Protein AF-0000000075077573 (afdb_homodimer)

Nearest PDB structures (foldseek):
  8qto-assembly1_A-2  TM=9.891E-01  e=4.527E-27  Aliivibrio fischeri
  5e44-assembly1_A-2  TM=9.835E-01  e=2.172E-25  Aliivibrio fischeri
  5cvr-assembly1_A-2  TM=9.726E-01  e=3.552E-22  Aliivibrio fischeri
  7ets-assembly1_B  TM=8.273E-01  e=1.380E-14  Gardnerella vaginalis
  2xkp-assembly3_F  TM=8.262E-01  e=5.581E-13  Synechococcus elongatus PCC 7942 = FACHB-805

Radius of gyration: 23.59 Å; Cα contacts (8 Å, |Δi|>4): 884; chains: 2; bounding box: 68×68×51 Å

Sequence (482 aa):
MTSTIDYDPYETLCHDCRLVESCLPYGLAKNELKQFATMVKSKPPILSDQYLYRQDDEGRSLYVVKTGSFRGFISSTDGAEQTIGFYLPGELMGFDAFQHGRFTSSSIALETSKVCELPLSQLNELCRLIPSLQTQMLRVLGKEIESDHNQILLLGHRSAKEKMAIFLLKLSHRYNALGFSKTEFNLTMKRQDIANFLGITNETVSRLLTELHQQGIIAINRRNIKINNMNALKVLVEDCYMTSTIDYDPYETLCHDCRLVESCLPYGLAKNELKQFATMVKSKPPILSDQYLYRQDDEGRSLYVVKTGSFRGFISSTDGAEQTIGFYLPGELMGFDAFQHGRFTSSSIALETSKVCELPLSQLNELCRLIPSLQTQMLRVLGKEIESDHNQILLLGHRSAKEKMAIFLLKLSHRYNALGFSKTEFNLTMKRQDIANFLGITNETVSRLLTELHQQGIIAINRRNIKINNMNALKVLVEDCY

pLDDT: mean 91.06, std 14.06, range [28.31, 98.81]

Foldseek 3Di:
DPPPPPPPVVLPQCLPQLLVCLALVHPPDPVLSNLQRVQKDWDPKAFAFGWPDAAFAFQQWKKFWQAAKKWKWAADPVGDIATQDMHHGRAMDRPCCVPPRTGRIIIGTLGTTIIIIGGPVSLVVSCVVGVSSVVSVVVSVVVVVVSNVVLVVLQPDDDLLLLLLVVLQVVLVVCVVSVHHSFKDFASDDLCNSCSSRVHHSVSSVVSVVVCCVVVQWPDDPRMIGGRNNPVSVCSNVVVD/DPPPPPPPVVLPQCLPQLLVCLALVHPPDPVLSNLQRVQKDWDPKAFAFGWPDAAFAFQQWKKFWQQAKKWKWAADPVGDIATQDMHHGRAMDRPCCVPPRTGRIIIGTLGTTIIIIGGPVSLVVSCVVGVSSVVSVVVNVVVSVVSNVVLVVLQPDDDLLLLLLVVLQVVLVVCVVSVHHSFKDFASDDLCNSCSSRVHHSVSSVVSVVVCCVVVQWPDDPRMIGGRNNPVSVCSNVVVD

Secondary structure (DSSP, 8-state):
--------TT---GGG-TTTTTSTTTT--HHHHHHHHHH-EE-PPBPTT-EEE-TTSB--EEEEEEES-EEEEEE-TTS-EEEEEEE-TT-EE-GGGTTTSB-SSEEEESSSBEEEEEEHHHHHHHHHH-HHHHHHHHHHHHHHHHHHHHHHHHHHH--HHHHHHHHHHHHHHHHHHTTS-SSEEE--S-HHHHHHHHTS-HHHHHHHHHHHHHTTSEEEETTEEEES-HHHHHHHHHTT-/--------TT---GGG-TTGGGSTTTT--HHHHHHHHHH-EE-PPBPTT-EEE-TTSB--EEEEEEES-EEEEEE-TTS-EEEEEEE-TT-EE-GGGTTTSB-SSEEEESSSBEEEEEEHHHHHHHHHH-HHHHHHHHHHHHHHHHHHHHHHHHHHH--HHHHHHHHHHHHHHHHHHTTS-SSEEE--S-HHHHHHHHTS-HHHHHHHHHHHHHTTSEEEETTEEEES-HHHHHHHHHTT-

InterPro domains:
  IPR000595 Cyclic nucleotide-binding domain [PF00027] (49-128)
  IPR000595 Cyclic nucleotide-binding domain [PS50042] (24-108)
  IPR000595 Cyclic nucleotide-binding domain [SM00100] (24-145)
  IPR000595 Cyclic nucleotide-binding domain [cd00038] (27-138)
  IPR012318 Crp-type HTH domain [PF13545] (162-234)
  IPR012318 Crp-type HTH domain [PR00034] (187-203)
  IPR012318 Crp-type HTH domain [PR00034] (203-218)
  IPR012318 Crp-type HTH domain [PS51063] (158-231)
  IPR012318 Crp-type HTH domain [SM00419] (181-229)
  IPR014710 RmlC-like jelly roll fold [G3DSA:2.60.120.10] (13-158)
  IPR018490 Cyclic nucleotide-binding domain superfamily [SSF51206] (19-157)
  IPR036388 Winged helix-like DNA-binding domain superfamily [G3DSA:1.10.10.10] (159-239)
  IPR036390 Winged helix DNA-binding domain superfamily [SSF46785] (159-237)
  IPR050397 Global Transcriptional Regulators in Environmental Response [PTHR24567] (31-240)

Organism: Methylotuvimicrobium buryatense (NCBI:txid95641)

Solvent-accessible surface area (backbone atoms only — not comparable to full-atom values): 25054 Å² total; per-residue (Å²): 135,80,81,69,77,74,70,62,84,84,61,75,48,54,80,75,40,90,43,35,82,57,27,69,65,37,87,49,51,72,70,54,32,53,58,55,39,70,60,52,38,81,54,75,71,38,46,55,76,33,67,79,46,46,55,68,35,77,38,64,45,36,34,29,30,62,38,50,34,34,38,31,30,36,71,46,94,61,65,51,68,34,41,77,48,74,41,45,55,22,39,75,46,56,61,42,8,47,49,77,43,27,23,69,40,25,34,31,22,53,31,63,20,33,41,37,34,38,42,42,74,59,50,55,52,46,28,43,75,32,64,63,49,36,51,27,51,46,22,55,53,10,44,50,44,42,52,45,52,52,49,44,42,44,60,54,73,50,51,73,68,28,44,52,34,48,50,51,51,50,50,22,52,56,33,35,74,73,73,45,55,52,41,47,49,69,55,69,66,51,63,59,52,52,11,42,52,58,54,51,48,50,65,53,48,54,48,51,53,49,50,37,32,75,70,51,35,29,45,73,58,93,48,35,39,34,53,69,31,64,66,64,44,49,44,54,52,50,58,69,74,134,82,80,69,77,75,69,61,84,83,61,74,48,54,82,75,40,89,43,34,83,58,27,67,67,36,89,47,51,72,71,54,32,53,59,54,38,70,58,52,37,82,54,76,72,39,46,55,75,34,65,78,48,46,56,67,35,77,38,62,45,35,35,29,31,62,38,50,33,34,38,31,30,35,72,46,92,60,65,52,68,34,43,76,46,73,43,44,56,23,40,74,47,56,60,43,8,48,50,77,42,26,23,70,38,26,33,30,22,54,30,62,20,32,42,39,34,37,41,44,72,60,52,55,51,46,27,44,75,32,63,63,49,36,53,27,51,44,22,54,52,10,44,50,44,41,53,45,51,51,49,44,43,45,61,54,73,48,51,71,67,30,44,53,35,48,52,52,52,51,50,22,52,55,33,35,75,73,72,46,56,52,40,47,49,70,55,68,66,51,62,58,52,52,11,43,52,58,55,51,48,50,66,54,48,54,48,50,53,50,50,37,32,75,71,52,36,27,45,74,57,92,49,35,40,33,53,68,31,64,65,65,45,48,41,54,52,53,55,70,80

Structure (mmCIF, N/CA/C/O backbone):
data_AF-0000000075077573-model_v1
#
loop_
_entity.id
_entity.type
_entity.pdbx_description
1 polymer 'Cyclic nucleotide-binding domain-containing protein'
#
loop_
_atom_site.group_PDB
_atom_site.id
_atom_site.type_symbol
_atom_site.label_atom_id
_atom_site.label_alt_id
_atom_site.label_comp_id
_atom_site.label_asym_id
_atom_site.label_entity_id
_atom_site.label_seq_id
_atom_site.pdbx_PDB_ins_code
_atom_site.Cartn_x
_atom_site.Cartn_y
_atom_site.Cartn_z
_atom_site.occupancy
_atom_site.B_iso_or_equiv
_atom_site.auth_seq_id
_atom_site.auth_comp_id
_atom_site.auth_asym_id
_atom_site.auth_atom_id
_atom_site.pdbx_PDB_model_num
ATOM 1 N N . MET A 1 1 ? 44.156 -27.75 -1.583 1 28.41 1 MET A N 1
ATOM 2 C CA . MET A 1 1 ? 42.812 -28.141 -1.207 1 28.41 1 MET A CA 1
ATOM 3 C C . MET A 1 1 ? 41.781 -27.188 -1.798 1 28.41 1 MET A C 1
ATOM 5 O O . MET A 1 1 ? 41.75 -26.016 -1.443 1 28.41 1 MET A O 1
ATOM 9 N N . THR A 1 2 ? 41.344 -27.375 -3.109 1 29.06 2 THR A N 1
ATOM 10 C CA . THR A 1 2 ? 40.625 -26.516 -4.043 1 29.06 2 THR A CA 1
ATOM 11 C C . THR A 1 2 ? 39.188 -26.297 -3.564 1 29.06 2 THR A C 1
ATOM 13 O O . THR A 1 2 ? 38.438 -27.25 -3.4 1 29.06 2 THR A O 1
ATOM 16 N N . SER A 1 3 ? 38.875 -25.391 -2.701 1 33.44 3 SER A N 1
ATOM 17 C CA . SER A 1 3 ? 37.562 -25.078 -2.158 1 33.44 3 SER A CA 1
ATOM 18 C C . SER A 1 3 ? 36.5 -25.031 -3.26 1 33.44 3 SER A C 1
ATOM 20 O O . SER A 1 3 ? 36.5 -24.109 -4.082 1 33.44 3 SER A O 1
ATOM 22 N N . THR A 1 4 ? 36.125 -26.188 -3.809 1 34.31 4 THR A N 1
ATOM 23 C CA . THR A 1 4 ? 35.062 -26.344 -4.812 1 34.31 4 THR A CA 1
ATOM 24 C C . THR A 1 4 ? 33.75 -25.688 -4.348 1 34.31 4 THR A C 1
ATOM 26 O O . THR A 1 4 ? 33.219 -26.047 -3.311 1 34.31 4 THR A O 1
ATOM 29 N N . ILE A 1 5 ? 33.625 -24.453 -4.559 1 39.16 5 ILE A N 1
ATOM 30 C CA . ILE A 1 5 ? 32.312 -23.828 -4.398 1 39.16 5 ILE A CA 1
ATOM 31 C C . ILE A 1 5 ? 31.234 -24.766 -4.961 1 39.16 5 ILE A C 1
ATOM 33 O O . ILE A 1 5 ? 31.219 -25.031 -6.164 1 39.16 5 ILE A O 1
ATOM 37 N N . ASP A 1 6 ? 30.781 -25.75 -4.285 1 36.56 6 ASP A N 1
ATOM 38 C CA . ASP A 1 6 ? 29.656 -26.625 -4.617 1 36.56 6 ASP A CA 1
ATOM 39 C C . ASP A 1 6 ? 28.484 -25.828 -5.172 1 36.56 6 ASP A C 1
ATOM 41 O O . ASP A 1 6 ? 27.906 -24.984 -4.469 1 36.56 6 ASP A O 1
ATOM 45 N N . TYR A 1 7 ? 28.578 -25.5 -6.414 1 37.72 7 TYR A N 1
ATOM 46 C CA . TYR A 1 7 ? 27.406 -25.016 -7.129 1 37.72 7 TYR A CA 1
ATOM 47 C C . TYR A 1 7 ? 26.188 -25.891 -6.852 1 37.72 7 TYR A C 1
ATOM 49 O O . TYR A 1 7 ? 26.234 -27.109 -7.078 1 37.72 7 TYR A O 1
ATOM 57 N N . ASP A 1 8 ? 25.375 -25.688 -5.902 1 44.09 8 ASP A N 1
ATOM 58 C CA . ASP A 1 8 ? 24.109 -26.438 -5.809 1 44.09 8 ASP A CA 1
ATOM 59 C C . ASP A 1 8 ? 23.422 -26.5 -7.164 1 44.09 8 ASP A C 1
ATOM 61 O O . ASP A 1 8 ? 23.266 -25.469 -7.84 1 44.09 8 ASP A O 1
ATOM 65 N N . PRO A 1 9 ? 23.297 -27.531 -7.875 1 42.72 9 PRO A N 1
ATOM 66 C CA . PRO A 1 9 ? 22.703 -27.75 -9.195 1 42.72 9 PRO A CA 1
ATOM 67 C C . PRO A 1 9 ? 21.406 -26.984 -9.398 1 42.72 9 PRO A C 1
ATOM 69 O O . PRO A 1 9 ? 20.969 -26.797 -10.539 1 42.72 9 PRO A O 1
ATOM 72 N N . TYR A 1 10 ? 20.578 -26.938 -8.453 1 45.81 10 TYR A N 1
ATOM 73 C CA . TYR A 1 10 ? 19.266 -26.281 -8.578 1 45.81 10 TYR A CA 1
ATOM 74 C C . TYR A 1 10 ? 19.422 -24.781 -8.711 1 45.81 10 TYR A C 1
ATOM 76 O O . TYR A 1 10 ? 18.438 -24.047 -8.695 1 45.81 10 TYR A O 1
ATOM 84 N N . GLU A 1 11 ? 20.562 -24.281 -8.742 1 51.88 11 GLU A N 1
ATOM 85 C CA . GLU A 1 11 ? 20.844 -22.859 -8.711 1 51.88 11 GLU A CA 1
ATOM 86 C C . GLU A 1 11 ? 20.656 -22.219 -10.086 1 51.88 11 GLU A C 1
ATOM 88 O O . GLU A 1 11 ? 21.531 -22.328 -10.953 1 51.88 11 GLU A O 1
ATOM 93 N N . THR A 1 12 ? 19.453 -22.406 -10.727 1 56.25 12 THR A N 1
ATOM 94 C CA . THR A 1 12 ? 19.25 -21.516 -11.875 1 56.25 12 THR A CA 1
ATOM 95 C C . THR A 1 12 ? 19.672 -20.094 -11.531 1 56.25 12 THR A C 1
ATOM 97 O O . THR A 1 12 ? 19.219 -19.531 -10.531 1 56.25 12 THR A O 1
ATOM 100 N N . LEU A 1 13 ? 20.719 -19.703 -12.148 1 72.19 13 LEU A N 1
ATOM 101 C CA . LEU A 1 13 ? 21.266 -18.359 -12.016 1 72.19 13 LEU A CA 1
ATOM 102 C C . LEU A 1 13 ? 20.281 -17.328 -12.562 1 72.19 13 LEU A C 1
ATOM 104 O O . LEU A 1 13 ? 19.531 -17.609 -13.5 1 72.19 13 LEU A O 1
ATOM 108 N N . CYS A 1 14 ? 20.031 -16.234 -11.977 1 84.06 14 CYS A N 1
ATOM 109 C CA . CYS A 1 14 ? 19.125 -15.156 -12.344 1 84.06 14 CYS A CA 1
ATOM 110 C C . CYS A 1 14 ? 19.25 -14.82 -13.828 1 84.06 14 CYS A C 1
ATOM 112 O O . CYS A 1 14 ? 18.281 -14.375 -14.453 1 84.06 14 CYS A O 1
ATOM 114 N N . HIS A 1 15 ? 20.438 -15.195 -14.406 1 78.25 15 HIS A N 1
ATOM 115 C CA . HIS A 1 15 ? 20.641 -14.805 -15.797 1 78.25 15 HIS A CA 1
ATOM 116 C C . HIS A 1 15 ? 19.891 -15.727 -16.75 1 78.25 15 HIS A C 1
ATOM 118 O O . HIS A 1 15 ? 19.625 -15.359 -17.891 1 78.25 15 HIS A O 1
ATOM 124 N N . ASP A 1 16 ? 19.484 -16.891 -16.359 1 82.75 16 ASP A N 1
ATOM 125 C CA . ASP A 1 16 ? 18.719 -17.797 -17.203 1 82.75 16 ASP A CA 1
ATOM 126 C C . ASP A 1 16 ? 17.312 -18.016 -16.641 1 82.75 16 ASP A C 1
ATOM 128 O O . ASP A 1 16 ? 16.625 -18.953 -17.047 1 82.75 16 ASP A O 1
ATOM 132 N N . CYS A 1 17 ? 17 -17.234 -15.789 1 90.94 17 CYS A N 1
ATOM 133 C CA . CYS A 1 17 ? 15.711 -17.406 -15.125 1 90.94 17 CYS A CA 1
ATOM 134 C C . CYS A 1 17 ? 14.578 -16.891 -16.016 1 90.94 17 CYS A C 1
ATOM 136 O O . CYS A 1 17 ? 14.633 -15.758 -16.516 1 90.94 17 CYS A O 1
ATOM 138 N N . ARG A 1 18 ? 13.609 -17.656 -16.219 1 87.69 18 ARG A N 1
ATOM 139 C CA . ARG A 1 18 ? 12.484 -17.297 -17.078 1 87.69 18 ARG A CA 1
ATOM 140 C C . ARG A 1 18 ? 11.672 -16.156 -16.469 1 87.69 18 ARG A C 1
ATOM 142 O O . ARG A 1 18 ? 10.852 -15.547 -17.156 1 87.69 18 ARG A O 1
ATOM 149 N N . LEU A 1 19 ? 11.898 -15.859 -15.172 1 91.25 19 LEU A N 1
ATOM 150 C CA . LEU A 1 19 ? 11.094 -14.867 -14.477 1 91.25 19 LEU A CA 1
ATOM 151 C C . LEU A 1 19 ? 11.789 -13.508 -14.477 1 91.25 19 LEU A C 1
ATOM 153 O O . LEU A 1 19 ? 11.281 -12.539 -13.906 1 91.25 19 LEU A O 1
ATOM 157 N N . VAL A 1 20 ? 12.867 -13.359 -15.047 1 86.75 20 VAL A N 1
ATOM 158 C CA . VAL A 1 20 ? 13.703 -12.18 -14.922 1 86.75 20 VAL A CA 1
ATOM 159 C C . VAL A 1 20 ? 12.914 -10.938 -15.328 1 86.75 20 VAL A C 1
ATOM 161 O O . VAL A 1 20 ? 13.086 -9.867 -14.742 1 86.75 20 VAL A O 1
ATOM 164 N N . GLU A 1 21 ? 11.953 -11.062 -16.25 1 84.81 21 GLU A N 1
ATOM 165 C CA . GLU A 1 21 ? 11.195 -9.922 -16.75 1 84.81 21 GLU A CA 1
ATOM 166 C C . GLU A 1 21 ? 10.117 -9.5 -15.75 1 84.81 21 GLU A C 1
ATOM 168 O O . GLU A 1 21 ? 9.586 -8.391 -15.836 1 84.81 21 GLU A O 1
ATOM 173 N N . SER A 1 22 ? 9.797 -10.352 -14.828 1 89.62 22 SER A N 1
ATOM 174 C CA . SER A 1 22 ? 8.766 -10.055 -13.836 1 89.62 22 SER A CA 1
ATOM 175 C C . SER A 1 22 ? 9.375 -9.914 -12.438 1 89.62 22 SER A C 1
ATOM 177 O O . SER A 1 22 ? 8.656 -9.648 -11.469 1 89.62 22 SER A O 1
ATOM 179 N N . CYS A 1 23 ? 10.641 -10.07 -12.375 1 94.38 23 CYS A N 1
ATOM 180 C CA . CYS A 1 23 ? 11.328 -10.094 -11.094 1 94.38 23 CYS A CA 1
ATOM 181 C C . CYS A 1 23 ? 12.07 -8.781 -10.844 1 94.38 23 CYS A C 1
ATOM 183 O O . CYS A 1 23 ? 12.039 -7.879 -11.688 1 94.38 23 CYS A O 1
ATOM 185 N N . LEU A 1 24 ? 12.766 -8.641 -9.734 1 94.75 24 LEU A N 1
ATOM 186 C CA . LEU A 1 24 ? 13.438 -7.426 -9.289 1 94.75 24 LEU A CA 1
ATOM 187 C C . LEU A 1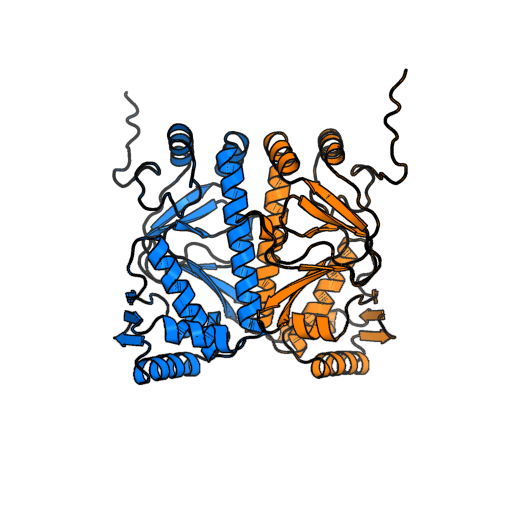 24 ? 14.555 -7.047 -10.258 1 94.75 24 LEU A C 1
ATOM 189 O O . LEU A 1 24 ? 14.711 -5.875 -10.602 1 94.75 24 LEU A O 1
ATOM 193 N N . PRO A 1 25 ? 15.336 -7.953 -10.82 1 92.25 25 PRO A N 1
ATOM 194 C CA . PRO A 1 25 ? 16.484 -7.539 -11.641 1 92.25 25 PRO A CA 1
ATOM 195 C C . PRO A 1 25 ? 16.109 -7.301 -13.102 1 92.25 25 PRO A C 1
ATOM 197 O O . PRO A 1 25 ? 16.938 -7.473 -13.992 1 92.25 25 PRO A O 1
ATOM 200 N N . TYR A 1 26 ? 14.836 -7.039 -13.289 1 89.81 26 TYR A N 1
ATOM 201 C CA . TYR A 1 26 ? 14.391 -6.695 -14.633 1 89.81 26 TYR A CA 1
ATOM 202 C C . TYR A 1 26 ? 15.203 -5.543 -15.203 1 89.81 26 TYR A C 1
ATOM 204 O O . TYR A 1 26 ? 15.414 -4.531 -14.531 1 89.81 26 TYR A O 1
ATOM 212 N N . GLY A 1 27 ? 15.766 -5.762 -16.375 1 88.12 27 GLY A N 1
ATOM 213 C CA . GLY A 1 27 ? 16.406 -4.664 -17.078 1 88.12 27 GLY A CA 1
ATOM 214 C C . GLY A 1 27 ? 17.891 -4.52 -16.734 1 88.12 27 GLY A C 1
ATOM 215 O O . GLY A 1 27 ? 18.578 -3.689 -17.312 1 88.12 27 GLY A O 1
ATOM 216 N N . LEU A 1 28 ? 18.375 -5.277 -15.781 1 93.06 28 LEU A N 1
ATOM 217 C CA . LEU A 1 28 ? 19.781 -5.191 -15.438 1 93.06 28 LEU A CA 1
ATOM 218 C C . LEU A 1 28 ? 20.656 -5.758 -16.562 1 93.06 28 LEU A C 1
ATOM 220 O O . LEU A 1 28 ? 20.266 -6.727 -17.219 1 93.06 28 LEU A O 1
ATOM 224 N N . ALA A 1 29 ? 21.859 -5.188 -16.719 1 92.69 29 ALA A N 1
ATOM 225 C CA . ALA A 1 29 ? 22.859 -5.742 -17.641 1 92.69 29 ALA A CA 1
ATOM 226 C C . ALA A 1 29 ? 23.375 -7.086 -17.141 1 92.69 29 ALA A C 1
ATOM 228 O O . ALA A 1 29 ? 23.266 -7.398 -15.953 1 92.69 29 ALA A O 1
ATOM 229 N N . LYS A 1 30 ? 23.906 -7.844 -18.062 1 90.12 30 LYS A N 1
ATOM 230 C CA . LYS A 1 30 ? 24.344 -9.203 -17.766 1 90.12 30 LYS A CA 1
ATOM 231 C C . LYS A 1 30 ? 25.297 -9.211 -16.562 1 90.12 30 LYS A C 1
ATOM 233 O O . LYS A 1 30 ? 25.172 -10.055 -15.672 1 90.12 30 LYS A O 1
ATOM 238 N N . ASN A 1 31 ? 26.219 -8.281 -16.562 1 91.94 31 ASN A N 1
ATOM 239 C CA . ASN A 1 31 ? 27.188 -8.227 -15.469 1 91.94 31 ASN A CA 1
ATOM 240 C C . ASN A 1 31 ? 26.516 -7.859 -14.141 1 91.94 31 ASN A C 1
ATOM 242 O O . ASN A 1 31 ? 26.875 -8.391 -13.094 1 91.94 31 ASN A O 1
ATOM 246 N N . GLU A 1 32 ? 25.578 -6.941 -14.195 1 93.75 32 GLU A N 1
ATOM 247 C CA . GLU A 1 32 ? 24.812 -6.562 -13.008 1 93.75 32 GLU A CA 1
ATOM 248 C C . GLU A 1 32 ? 23.953 -7.719 -12.508 1 93.75 32 GLU A C 1
ATOM 250 O O . GLU A 1 32 ? 23.844 -7.93 -11.305 1 93.75 32 GLU A O 1
ATOM 255 N N . LEU A 1 33 ? 23.438 -8.461 -13.469 1 93.31 33 LEU A N 1
ATOM 256 C CA . LEU A 1 33 ? 22.609 -9.617 -13.141 1 93.31 33 LEU A CA 1
ATOM 257 C C . LEU A 1 33 ? 23.438 -10.688 -12.438 1 93.31 33 LEU A C 1
ATOM 259 O O . LEU A 1 33 ? 22.953 -11.344 -11.516 1 93.31 33 LEU A O 1
ATOM 263 N N . LYS A 1 34 ? 24.609 -10.875 -12.82 1 91.44 34 LYS A N 1
ATOM 264 C CA . LYS A 1 34 ? 25.516 -11.82 -12.172 1 91.44 34 LYS A CA 1
ATOM 265 C C . LYS A 1 34 ? 25.797 -11.414 -10.727 1 91.44 34 LYS A C 1
ATOM 267 O O . LYS A 1 34 ? 25.797 -12.258 -9.828 1 91.44 34 LYS A O 1
ATOM 272 N N . GLN A 1 35 ? 26.031 -10.133 -10.562 1 92.44 35 GLN A N 1
ATOM 273 C CA . GLN A 1 35 ? 26.25 -9.617 -9.211 1 92.44 35 GLN A CA 1
ATOM 274 C C . GLN A 1 35 ? 25 -9.828 -8.344 1 92.44 35 GLN A C 1
ATOM 276 O O . GLN A 1 35 ? 25.125 -10.266 -7.191 1 92.44 35 GLN A O 1
ATOM 281 N N . PHE A 1 36 ? 23.844 -9.562 -8.945 1 95.12 36 PHE A N 1
ATOM 282 C CA . PHE A 1 36 ? 22.578 -9.766 -8.25 1 95.12 36 PHE A CA 1
ATOM 283 C C . PHE A 1 36 ? 22.422 -11.219 -7.848 1 95.12 36 PHE A C 1
ATOM 285 O O . PHE A 1 36 ? 22.016 -11.516 -6.719 1 95.12 36 PHE A O 1
ATOM 292 N N . ALA A 1 37 ? 22.797 -12.094 -8.703 1 92.94 37 ALA A N 1
ATOM 293 C CA . ALA A 1 37 ? 22.609 -13.531 -8.5 1 92.94 37 ALA A CA 1
ATOM 294 C C . ALA A 1 37 ? 23.453 -14.031 -7.328 1 92.94 37 ALA A C 1
ATOM 296 O O . ALA A 1 37 ? 23.078 -15 -6.664 1 92.94 37 ALA A O 1
ATOM 297 N N . THR A 1 38 ? 24.5 -13.352 -7.02 1 90.81 38 THR A N 1
ATOM 298 C CA . THR A 1 38 ? 25.422 -13.812 -5.98 1 90.81 38 THR A CA 1
ATOM 299 C C . THR A 1 38 ? 24.797 -13.664 -4.598 1 90.81 38 THR A C 1
ATOM 301 O O . THR A 1 38 ? 25.141 -14.391 -3.668 1 90.81 38 THR A O 1
ATOM 304 N N . MET A 1 39 ? 23.859 -12.781 -4.457 1 92.81 39 MET A N 1
ATOM 305 C CA . MET A 1 39 ? 23.266 -12.539 -3.143 1 92.81 39 MET A CA 1
ATOM 306 C C . MET A 1 39 ? 22.047 -13.43 -2.93 1 92.81 39 MET A C 1
ATOM 308 O O . MET A 1 39 ? 21.578 -13.586 -1.801 1 92.81 39 MET A O 1
ATOM 312 N N . VAL A 1 40 ? 21.5 -13.977 -4.031 1 94.88 40 VAL A N 1
ATOM 313 C CA . VAL A 1 40 ? 20.25 -14.727 -3.971 1 94.88 40 VAL A CA 1
ATOM 314 C C . VAL A 1 40 ? 20.484 -16.062 -3.27 1 94.88 40 VAL A C 1
ATOM 316 O O . VAL A 1 40 ? 21.406 -16.797 -3.627 1 94.88 40 VAL A O 1
ATOM 319 N N . LYS A 1 41 ? 19.703 -16.312 -2.297 1 94.5 41 LYS A N 1
ATOM 320 C CA . LYS A 1 41 ? 19.766 -17.594 -1.584 1 94.5 41 LYS A CA 1
ATOM 321 C C . LYS A 1 41 ? 18.547 -18.453 -1.897 1 94.5 41 LYS A C 1
ATOM 323 O O . LYS A 1 41 ? 17.469 -17.938 -2.17 1 94.5 41 LYS A O 1
ATOM 328 N N . SER A 1 42 ? 18.797 -19.719 -1.808 1 90.31 42 SER A N 1
ATOM 329 C CA . SER A 1 42 ? 17.703 -20.672 -2.012 1 90.31 42 SER A CA 1
ATOM 330 C C . SER A 1 42 ? 17.219 -21.25 -0.688 1 90.31 42 SER A C 1
ATOM 332 O O . SER A 1 42 ? 18.016 -21.422 0.248 1 90.31 42 SER A O 1
ATOM 334 N N . LYS A 1 43 ? 15.984 -21.484 -0.69 1 91.56 43 LYS A N 1
ATOM 335 C CA . LYS A 1 43 ? 15.359 -22.156 0.447 1 91.56 43 LYS A CA 1
ATOM 336 C C . LYS A 1 43 ? 14.727 -23.484 0.021 1 91.56 43 LYS A C 1
ATOM 338 O O . LYS A 1 43 ? 14.359 -23.656 -1.143 1 91.56 43 LYS A O 1
ATOM 343 N N . PRO A 1 44 ? 14.711 -24.422 0.964 1 94.5 44 PRO A N 1
ATOM 344 C CA . PRO A 1 44 ? 13.945 -25.625 0.646 1 94.5 44 PRO A CA 1
ATOM 345 C C . PRO A 1 44 ? 12.492 -25.328 0.269 1 94.5 44 PRO A C 1
ATOM 347 O O . PRO A 1 44 ? 11.969 -24.266 0.631 1 94.5 44 PRO A O 1
ATOM 350 N N . PRO A 1 45 ? 11.945 -26.219 -0.483 1 97.44 45 PRO A N 1
ATOM 351 C CA . PRO A 1 45 ? 10.539 -26 -0.845 1 97.44 45 PRO A CA 1
ATOM 352 C C . PRO A 1 45 ? 9.633 -25.844 0.374 1 97.44 45 PRO A C 1
ATOM 354 O O . PRO A 1 45 ? 9.867 -26.469 1.408 1 97.44 45 PRO A O 1
ATOM 357 N N . ILE A 1 46 ? 8.75 -25.016 0.275 1 98.25 46 ILE A N 1
ATOM 358 C CA . ILE A 1 46 ? 7.703 -24.797 1.272 1 98.25 46 ILE A CA 1
ATOM 359 C C . ILE A 1 46 ? 6.43 -25.531 0.847 1 98.25 46 ILE A C 1
ATOM 361 O O . ILE A 1 46 ? 5.895 -25.266 -0.232 1 98.25 46 ILE A O 1
ATOM 365 N N . LEU A 1 47 ? 5.926 -26.359 1.67 1 98.44 47 LEU A N 1
ATOM 366 C CA . LEU A 1 47 ? 4.758 -27.156 1.312 1 98.44 47 LEU A CA 1
ATOM 367 C C . LEU A 1 47 ? 3.477 -26.344 1.47 1 98.44 47 LEU A C 1
ATOM 369 O O . LEU A 1 47 ? 3.473 -25.297 2.127 1 98.44 47 LEU A O 1
ATOM 373 N N . SER A 1 48 ? 2.438 -26.828 0.866 1 98 48 SER A N 1
ATOM 374 C CA . SER A 1 48 ? 1.129 -26.188 0.988 1 98 48 SER A CA 1
ATOM 375 C C . SER A 1 48 ? 0.75 -25.984 2.451 1 98 48 SER A C 1
ATOM 377 O O . SER A 1 48 ? 0.962 -26.875 3.285 1 98 48 SER A O 1
ATOM 379 N N . ASP A 1 49 ? 0.33 -24.781 2.789 1 98.06 49 ASP A N 1
ATOM 380 C CA . ASP A 1 49 ? -0.2 -24.391 4.094 1 98.06 49 ASP A CA 1
ATOM 381 C C . ASP A 1 49 ? 0.924 -24.203 5.109 1 98.06 49 ASP A C 1
ATOM 383 O O . ASP A 1 49 ? 0.674 -24.109 6.312 1 98.06 49 ASP A O 1
ATOM 387 N N . GLN A 1 50 ? 2.129 -24.219 4.602 1 98.56 50 GLN A N 1
ATOM 388 C CA . GLN A 1 50 ? 3.246 -23.844 5.461 1 98.56 50 GLN A CA 1
ATOM 389 C C . GLN A 1 50 ? 3.572 -22.359 5.32 1 98.56 50 GLN A C 1
ATOM 391 O O . GLN A 1 50 ? 3.455 -21.781 4.23 1 98.56 50 GLN A O 1
ATOM 396 N N . TYR A 1 51 ? 4.02 -21.781 6.398 1 98.69 51 TYR A N 1
ATOM 397 C CA . TYR A 1 51 ? 4.355 -20.359 6.434 1 98.69 51 TYR A CA 1
ATOM 398 C C . TYR A 1 51 ? 5.738 -20.109 5.844 1 98.69 51 TYR A C 1
ATOM 400 O O . TYR A 1 51 ? 6.688 -20.844 6.145 1 98.69 51 TYR A O 1
ATOM 408 N N . LEU A 1 52 ? 5.84 -19.188 5.004 1 98.56 52 LEU A N 1
ATOM 409 C CA . LEU A 1 52 ? 7.137 -18.625 4.664 1 98.56 52 LEU A CA 1
ATOM 410 C C . LEU A 1 52 ? 7.672 -17.766 5.801 1 98.56 52 LEU A C 1
ATOM 412 O O . LEU A 1 52 ? 8.828 -17.891 6.199 1 98.56 52 LEU A O 1
ATOM 416 N N . TYR A 1 53 ? 6.848 -16.859 6.309 1 98.5 53 TYR A N 1
ATOM 417 C CA . TYR A 1 53 ? 7.07 -16.078 7.516 1 98.5 53 TYR A CA 1
ATOM 418 C C . TYR A 1 53 ? 5.746 -15.719 8.188 1 98.5 53 TYR A C 1
ATOM 420 O O . TYR A 1 53 ? 4.688 -15.797 7.562 1 98.5 53 TYR A O 1
ATOM 428 N N . ARG A 1 54 ? 5.859 -15.312 9.422 1 97.94 54 ARG A N 1
ATOM 429 C CA . ARG A 1 54 ? 4.688 -14.938 10.211 1 97.94 54 ARG A CA 1
ATOM 430 C C . ARG A 1 54 ? 4.738 -13.477 10.617 1 97.94 54 ARG A C 1
ATOM 432 O O . ARG A 1 54 ? 5.82 -12.891 10.727 1 97.94 54 ARG A O 1
ATOM 439 N N . GLN A 1 55 ? 3.508 -13.023 10.75 1 96.69 55 GLN A N 1
ATOM 440 C CA . GLN A 1 55 ? 3.391 -11.703 11.352 1 96.69 55 GLN A CA 1
ATOM 441 C C . GLN A 1 55 ? 4.223 -11.602 12.625 1 96.69 55 GLN A C 1
ATOM 443 O O . GLN A 1 55 ? 4.23 -12.531 13.445 1 96.69 55 GLN A O 1
ATOM 448 N N . ASP A 1 56 ? 5.078 -10.492 12.75 1 95.69 56 ASP A N 1
ATOM 449 C CA . ASP A 1 56 ? 5.895 -10.117 13.898 1 95.69 56 ASP A CA 1
ATOM 450 C C . ASP A 1 56 ? 7.23 -10.859 13.883 1 95.69 56 ASP A C 1
ATOM 452 O O . ASP A 1 56 ? 8.102 -10.594 14.719 1 95.69 56 ASP A O 1
ATOM 456 N N . ASP A 1 57 ? 7.391 -11.828 12.953 1 97.44 57 ASP A N 1
ATOM 457 C CA . ASP A 1 57 ? 8.734 -12.367 12.758 1 97.44 57 ASP A CA 1
ATOM 458 C C . ASP A 1 57 ? 9.711 -11.258 12.359 1 97.44 57 ASP A C 1
ATOM 460 O O . ASP A 1 57 ? 9.312 -10.242 11.797 1 97.44 57 ASP A O 1
ATOM 464 N N . GLU A 1 58 ? 10.984 -11.469 12.609 1 97.31 58 GLU A N 1
ATOM 465 C CA . GLU A 1 58 ? 12.008 -10.555 12.102 1 97.31 58 GLU A CA 1
ATOM 466 C C . GLU A 1 58 ? 12.094 -10.609 10.578 1 97.31 58 GLU A C 1
ATOM 468 O O . GLU A 1 58 ? 12.031 -11.688 9.984 1 9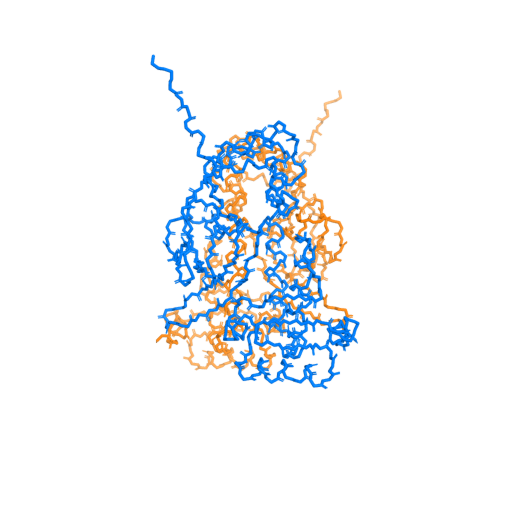7.31 58 GLU A O 1
ATOM 473 N N . GLY A 1 59 ? 12.117 -9.484 10.016 1 96.5 59 GLY A N 1
ATOM 474 C CA . GLY A 1 59 ? 12.227 -9.367 8.57 1 96.5 59 GLY A CA 1
ATOM 475 C C . GLY A 1 59 ? 13.641 -9.078 8.102 1 96.5 59 GLY A C 1
ATOM 476 O O . GLY A 1 59 ? 14.008 -7.914 7.898 1 96.5 59 GLY A O 1
ATOM 477 N N . ARG A 1 60 ? 14.477 -10.086 7.77 1 95.31 60 ARG A N 1
ATOM 478 C CA . ARG A 1 60 ? 15.875 -9.914 7.383 1 95.31 60 ARG A CA 1
ATOM 479 C C . ARG A 1 60 ? 16.047 -10.109 5.879 1 95.31 60 ARG A C 1
ATOM 481 O O . ARG A 1 60 ? 17.141 -9.875 5.344 1 95.31 60 ARG A O 1
ATOM 488 N N . SER A 1 61 ? 14.945 -10.539 5.258 1 97.44 61 SER A N 1
ATOM 489 C CA . SER A 1 61 ? 15.023 -10.812 3.826 1 97.44 61 SER A CA 1
ATOM 490 C C . SER A 1 61 ? 13.719 -10.445 3.119 1 97.44 61 SER A C 1
ATOM 492 O O . SER A 1 61 ? 12.656 -10.43 3.736 1 97.44 61 SER A O 1
ATOM 494 N N . LEU A 1 62 ? 13.875 -10.102 1.854 1 97.38 62 LEU A N 1
ATOM 495 C CA . LEU A 1 62 ? 12.766 -10.156 0.912 1 97.38 62 LEU A CA 1
ATOM 496 C C . LEU A 1 62 ? 12.711 -11.516 0.219 1 97.38 62 LEU A C 1
ATOM 498 O O . LEU A 1 62 ? 13.711 -12.234 0.174 1 97.38 62 LEU A O 1
ATOM 502 N N . TYR A 1 63 ? 11.594 -11.805 -0.317 1 98.25 63 TYR A N 1
ATOM 503 C CA . TYR A 1 63 ? 11.43 -13.078 -1.004 1 98.25 63 TYR A CA 1
ATOM 504 C C . TYR A 1 63 ? 10.773 -12.883 -2.363 1 98.25 63 TYR A C 1
ATOM 506 O O . TYR A 1 63 ? 9.852 -12.07 -2.504 1 98.25 63 TYR A O 1
ATOM 514 N N . VAL A 1 64 ? 11.219 -13.617 -3.312 1 97.62 64 VAL A N 1
ATOM 515 C CA . VAL A 1 64 ? 10.586 -13.688 -4.625 1 97.62 64 VAL A CA 1
ATOM 516 C C . VAL A 1 64 ? 9.992 -15.078 -4.836 1 97.62 64 VAL A C 1
ATOM 518 O O . VAL A 1 64 ? 10.656 -16.094 -4.59 1 97.62 64 VAL A O 1
ATOM 521 N N . VAL A 1 65 ? 8.758 -15.133 -5.27 1 98.19 65 VAL A N 1
ATOM 522 C CA . VAL A 1 65 ? 8.172 -16.438 -5.609 1 98.19 65 VAL A CA 1
ATOM 523 C C . VAL A 1 65 ? 8.875 -17 -6.84 1 98.19 65 VAL A C 1
ATOM 525 O O . VAL A 1 65 ? 8.859 -16.391 -7.91 1 98.19 65 VAL A O 1
ATOM 528 N N . LYS A 1 66 ? 9.508 -18.078 -6.664 1 96.56 66 LYS A N 1
ATOM 529 C CA . LYS A 1 66 ? 10.148 -18.75 -7.793 1 96.56 66 LYS A CA 1
ATOM 530 C C . LYS A 1 66 ? 9.172 -19.688 -8.5 1 96.56 66 LYS A C 1
ATOM 532 O O . LYS A 1 66 ? 9.047 -19.656 -9.727 1 96.56 66 LYS A O 1
ATOM 537 N N . THR A 1 67 ? 8.586 -20.562 -7.762 1 96.44 67 THR A N 1
ATOM 538 C CA . THR A 1 67 ? 7.512 -21.438 -8.211 1 96.44 67 THR A CA 1
ATOM 539 C C . THR A 1 67 ? 6.398 -21.516 -7.172 1 96.44 67 THR A C 1
ATOM 541 O O . THR A 1 67 ? 6.629 -21.25 -5.992 1 96.44 67 THR A O 1
ATOM 544 N N . GLY A 1 68 ? 5.203 -21.859 -7.723 1 97.25 68 GLY A N 1
ATOM 545 C CA . GLY A 1 68 ? 4.062 -21.938 -6.824 1 97.25 68 GLY A CA 1
ATOM 546 C C . GLY A 1 68 ? 3.402 -20.594 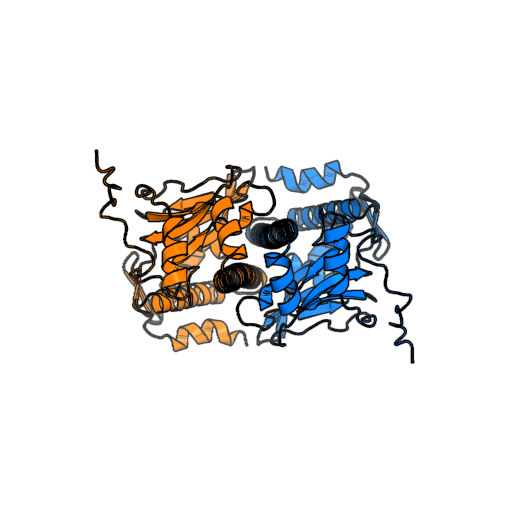-6.582 1 97.25 68 GLY A C 1
ATOM 547 O O . GLY A 1 68 ? 3.369 -19.734 -7.473 1 97.25 68 GLY A O 1
ATOM 548 N N . SER A 1 69 ? 2.738 -20.438 -5.355 1 98.44 69 SER A N 1
ATOM 549 C CA . SER A 1 69 ? 2.008 -19.219 -5.027 1 98.44 69 SER A CA 1
ATOM 550 C C . SER A 1 69 ? 1.818 -19.078 -3.521 1 98.44 69 SER A C 1
ATOM 552 O O . SER A 1 69 ? 1.918 -20.047 -2.781 1 98.44 69 SER A O 1
ATOM 554 N N . PHE A 1 70 ? 1.632 -17.922 -3.119 1 98.75 70 PHE A N 1
ATOM 555 C CA . PHE A 1 70 ? 1.492 -17.609 -1.702 1 98.75 70 PHE A CA 1
ATOM 556 C C . PHE A 1 70 ? 0.296 -16.688 -1.468 1 98.75 70 PHE A C 1
ATOM 558 O O . PHE A 1 70 ? -0.139 -15.984 -2.379 1 98.75 70 PHE A O 1
ATOM 565 N N . ARG A 1 71 ? -0.198 -16.766 -0.279 1 98.75 71 ARG A N 1
ATOM 566 C CA . ARG A 1 71 ? -1.188 -15.82 0.239 1 98.75 71 ARG A CA 1
ATOM 567 C C . ARG A 1 71 ? -0.598 -14.969 1.357 1 98.75 71 ARG A C 1
ATOM 569 O O . ARG A 1 71 ? 0.031 -15.492 2.279 1 98.75 71 ARG A O 1
ATOM 576 N N . GLY A 1 72 ? -0.701 -13.703 1.244 1 98.31 72 GLY A N 1
ATOM 577 C CA . GLY A 1 72 ? -0.406 -12.789 2.338 1 98.31 72 GLY A CA 1
ATOM 578 C C . GLY A 1 72 ? -1.645 -12.344 3.096 1 98.31 72 GLY A C 1
ATOM 579 O O . GLY A 1 72 ? -2.684 -12.078 2.49 1 98.31 72 GLY A O 1
ATOM 580 N N . PHE A 1 73 ? -1.539 -12.25 4.43 1 97.88 73 PHE A N 1
ATOM 581 C CA . PHE A 1 73 ? -2.707 -11.844 5.203 1 97.88 73 PHE A CA 1
ATOM 582 C C . PHE A 1 73 ? -2.291 -11.266 6.551 1 97.88 73 PHE A C 1
ATOM 584 O O . PHE A 1 73 ? -1.173 -11.508 7.016 1 97.88 73 PHE A O 1
ATOM 591 N N . ILE A 1 74 ? -3.152 -10.5 7.098 1 96.25 74 ILE A N 1
ATOM 592 C CA . ILE A 1 74 ? -2.979 -9.93 8.43 1 96.25 74 ILE A CA 1
ATOM 593 C C . ILE A 1 74 ? -4.004 -10.539 9.383 1 96.25 74 ILE A C 1
ATOM 595 O O . ILE A 1 74 ? -5.184 -10.648 9.055 1 96.25 74 ILE A O 1
ATOM 599 N N . SER A 1 75 ? -3.529 -10.93 10.492 1 93.25 75 SER A N 1
ATOM 600 C CA . SER A 1 75 ? -4.41 -11.477 11.516 1 93.25 75 SER A CA 1
ATOM 601 C C . SER A 1 75 ? -4.672 -10.461 12.625 1 93.25 75 SER A C 1
ATOM 603 O O . SER A 1 75 ? -3.744 -9.812 13.109 1 93.25 75 SER A O 1
ATOM 605 N N . SER A 1 76 ? -5.902 -10.344 12.945 1 85.31 76 SER A N 1
ATOM 606 C CA . SER A 1 76 ? -6.25 -9.492 14.086 1 85.31 76 SER A CA 1
ATOM 607 C C . SER A 1 76 ? -6.125 -10.25 15.398 1 85.31 76 SER A C 1
ATOM 609 O O . SER A 1 76 ? -5.891 -11.461 15.406 1 85.31 76 SER A O 1
ATOM 611 N N . THR A 1 77 ? -6.281 -9.516 16.484 1 80.44 77 THR A N 1
ATOM 612 C CA . THR A 1 77 ? -6.133 -10.109 17.812 1 80.44 77 THR A CA 1
ATOM 613 C C . THR A 1 77 ? -7.254 -11.109 18.078 1 80.44 77 THR A C 1
ATOM 615 O O . THR A 1 77 ? -7.074 -12.062 18.844 1 80.44 77 THR A O 1
ATOM 618 N N . ASP A 1 78 ? -8.367 -10.953 17.469 1 78.25 78 ASP A N 1
ATOM 619 C CA . ASP A 1 78 ? -9.508 -11.836 17.672 1 78.25 78 ASP A CA 1
ATOM 620 C C . ASP A 1 78 ? -9.461 -13.031 16.719 1 78.25 78 ASP A C 1
ATOM 622 O O . ASP A 1 78 ? -10.375 -13.859 16.719 1 78.25 78 ASP A O 1
ATOM 626 N N . GLY A 1 79 ? -8.43 -13.086 15.914 1 81.69 79 GLY A N 1
ATOM 627 C CA . GLY A 1 79 ? -8.242 -14.242 15.055 1 81.69 79 GLY A CA 1
ATOM 628 C C . GLY A 1 79 ? -8.766 -14.039 13.648 1 81.69 79 GLY A C 1
ATOM 629 O O . GLY A 1 79 ? -8.586 -14.898 12.781 1 81.69 79 GLY A O 1
ATOM 630 N N . ALA A 1 80 ? -9.445 -12.977 13.445 1 87 80 ALA A N 1
ATOM 631 C CA . ALA A 1 80 ? -9.914 -12.688 12.094 1 87 80 ALA A CA 1
ATOM 632 C C . ALA A 1 80 ? -8.75 -12.359 11.164 1 87 80 ALA A C 1
ATOM 634 O O . ALA A 1 80 ? -7.781 -11.719 11.578 1 87 80 ALA A O 1
ATOM 635 N N . GLU A 1 81 ? -8.891 -12.844 9.938 1 93.12 81 GLU A N 1
ATOM 636 C CA . GLU A 1 81 ? -7.836 -12.625 8.961 1 93.12 81 GLU A CA 1
ATOM 637 C C . GLU A 1 81 ? -8.336 -11.758 7.801 1 93.12 81 GLU A C 1
ATOM 639 O O . GLU A 1 81 ? -9.508 -11.828 7.426 1 93.12 81 GLU A O 1
ATOM 644 N N . GLN A 1 82 ? -7.484 -10.953 7.34 1 95.81 82 GLN A N 1
ATOM 645 C CA . GLN A 1 82 ? -7.703 -10.211 6.105 1 95.81 82 GLN A CA 1
ATOM 646 C C . GLN A 1 82 ? -6.609 -10.508 5.082 1 95.81 82 GLN A C 1
ATOM 648 O O . GLN A 1 82 ? -5.441 -10.18 5.305 1 95.81 82 GLN A O 1
ATOM 653 N N . THR A 1 83 ? -7.012 -11.125 3.982 1 97.62 83 THR A N 1
ATOM 654 C CA . THR A 1 83 ? -6.062 -11.367 2.898 1 97.62 83 THR A CA 1
ATOM 655 C C . THR A 1 83 ? -5.66 -10.047 2.236 1 97.62 83 THR A C 1
ATOM 657 O O . THR A 1 83 ? -6.52 -9.234 1.887 1 97.62 83 THR A O 1
ATOM 660 N N . ILE A 1 84 ? -4.371 -9.82 2.039 1 97 84 ILE A N 1
ATOM 661 C CA . ILE A 1 84 ? -3.9 -8.57 1.462 1 97 84 ILE A CA 1
ATOM 662 C C . ILE A 1 84 ? -3.346 -8.82 0.062 1 97 84 ILE A C 1
ATOM 664 O O . ILE A 1 84 ? -3.1 -7.879 -0.694 1 97 84 ILE A O 1
ATOM 668 N N . GLY A 1 85 ? -3.143 -10.117 -0.271 1 97.38 85 GLY A N 1
ATOM 669 C CA . GLY A 1 85 ? -2.652 -10.375 -1.616 1 97.38 85 GLY A CA 1
ATOM 670 C C . GLY A 1 85 ? -2.391 -11.852 -1.884 1 97.38 85 GLY A C 1
ATOM 671 O O . GLY A 1 85 ? -2.342 -12.656 -0.953 1 97.38 85 GLY A O 1
ATOM 672 N N . PHE A 1 86 ? -2.344 -12.188 -3.17 1 98.38 86 PHE A N 1
ATOM 673 C CA . PHE A 1 86 ? -1.861 -13.461 -3.699 1 98.38 86 PHE A CA 1
ATOM 674 C C . PHE A 1 86 ? -0.643 -13.25 -4.59 1 98.38 86 PHE A C 1
ATOM 676 O O . PHE A 1 86 ? -0.628 -12.344 -5.426 1 98.38 86 PHE A O 1
ATOM 683 N N . TYR A 1 87 ? 0.31 -14.039 -4.367 1 98.44 87 TYR A N 1
ATOM 684 C CA . TYR A 1 87 ? 1.585 -13.805 -5.035 1 98.44 87 TYR A CA 1
ATOM 685 C C . TYR A 1 87 ? 1.933 -14.953 -5.969 1 98.44 87 TYR A C 1
ATOM 687 O O . TYR A 1 87 ? 1.918 -16.125 -5.559 1 98.44 87 TYR A O 1
ATOM 695 N N . LEU A 1 88 ? 2.248 -14.609 -7.16 1 97.75 88 LEU A N 1
ATOM 696 C CA . LEU A 1 88 ? 2.613 -15.539 -8.219 1 97.75 88 LEU A CA 1
ATOM 697 C C . LEU A 1 88 ? 4.105 -15.461 -8.523 1 97.75 88 LEU A C 1
ATOM 699 O O . LEU A 1 88 ? 4.801 -14.586 -8.008 1 97.75 88 LEU A O 1
ATOM 703 N N . PRO A 1 89 ? 4.656 -16.391 -9.32 1 97.31 89 PRO A N 1
ATOM 704 C CA . PRO A 1 89 ? 6.086 -16.375 -9.633 1 97.31 89 PRO A CA 1
ATOM 705 C C . PRO A 1 89 ? 6.566 -15.023 -10.164 1 97.31 89 PRO A C 1
ATOM 707 O O . PRO A 1 89 ? 5.902 -14.422 -11.008 1 97.31 89 PRO A O 1
ATOM 710 N N . GLY A 1 90 ? 7.691 -14.578 -9.602 1 96.12 90 GLY A N 1
ATOM 711 C CA . GLY A 1 90 ? 8.266 -13.305 -10 1 96.12 90 GLY A CA 1
ATOM 712 C C . GLY A 1 90 ? 7.914 -12.164 -9.062 1 96.12 90 GLY A C 1
ATOM 713 O O . 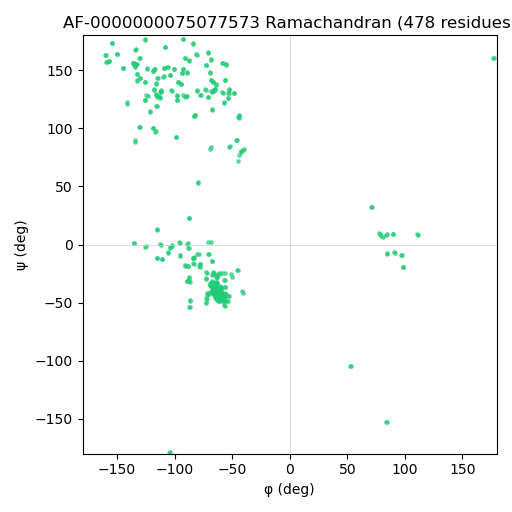GLY A 1 90 ? 8.578 -11.125 -9.062 1 96.12 90 GLY A O 1
ATOM 714 N N . GLU A 1 91 ? 6.895 -12.336 -8.289 1 97.06 91 GLU A N 1
ATOM 715 C CA . GLU A 1 91 ? 6.426 -11.273 -7.402 1 97.06 91 GLU A CA 1
ATOM 716 C C . GLU A 1 91 ? 7.121 -11.336 -6.047 1 97.06 91 GLU A C 1
ATOM 718 O O . GLU A 1 91 ? 7.488 -12.414 -5.582 1 97.06 91 GLU A O 1
ATOM 723 N N . LEU A 1 92 ? 7.324 -10.234 -5.438 1 97.69 92 LEU A N 1
ATOM 724 C CA . LEU A 1 92 ? 8.102 -10.109 -4.211 1 97.69 92 LEU A CA 1
ATOM 725 C C . LEU A 1 92 ? 7.188 -10.016 -2.994 1 97.69 92 LEU A C 1
ATOM 727 O O . LEU A 1 92 ? 6.082 -9.477 -3.08 1 97.69 92 LEU A O 1
ATOM 731 N N . MET A 1 93 ? 7.676 -10.477 -1.894 1 97.88 93 MET A N 1
ATOM 732 C CA . MET A 1 93 ? 6.996 -10.43 -0.602 1 97.88 93 MET A CA 1
ATOM 733 C C . MET A 1 93 ? 7.934 -9.93 0.489 1 97.88 93 MET A C 1
ATOM 735 O O . MET A 1 93 ? 9.148 -10.133 0.412 1 97.88 93 MET A O 1
ATOM 739 N N . GLY A 1 94 ? 7.336 -9.195 1.467 1 97.25 94 GLY A N 1
ATOM 740 C CA . GLY A 1 94 ? 8.109 -8.859 2.652 1 97.25 94 GLY A CA 1
ATOM 741 C C . GLY A 1 94 ? 8.43 -7.383 2.754 1 97.25 94 GLY A C 1
ATOM 742 O O . GLY A 1 94 ? 9.18 -6.965 3.643 1 97.25 94 GLY A O 1
ATOM 743 N N . PHE A 1 95 ? 7.848 -6.551 1.885 1 95.5 95 PHE A N 1
ATOM 744 C CA . PHE A 1 95 ? 8.141 -5.121 1.875 1 95.5 95 PHE A CA 1
ATOM 745 C C . PHE A 1 95 ? 7.715 -4.473 3.188 1 95.5 95 PHE A C 1
ATOM 747 O O . PHE A 1 95 ? 8.281 -3.455 3.594 1 95.5 95 PHE A O 1
ATOM 754 N N . ASP A 1 96 ? 6.754 -5.059 3.826 1 93.56 96 ASP A N 1
ATOM 755 C CA . ASP A 1 96 ? 6.168 -4.449 5.016 1 93.56 96 ASP A CA 1
ATOM 756 C C . ASP A 1 96 ? 7.137 -4.5 6.195 1 93.56 96 ASP A C 1
ATOM 758 O O . ASP A 1 96 ? 6.902 -3.871 7.227 1 93.56 96 ASP A O 1
ATOM 762 N N . ALA A 1 97 ? 8.25 -5.188 6.062 1 94.12 97 ALA A N 1
ATOM 763 C CA . ALA A 1 97 ? 9.234 -5.293 7.137 1 94.12 97 ALA A CA 1
ATOM 764 C C . ALA A 1 97 ? 10.18 -4.094 7.137 1 94.12 97 ALA A C 1
ATOM 766 O O . ALA A 1 97 ? 10.938 -3.887 8.086 1 94.12 97 ALA A O 1
ATOM 767 N N . PHE A 1 98 ? 10.141 -3.295 6.09 1 93.19 98 PHE A N 1
ATOM 768 C CA . PHE A 1 98 ? 11.125 -2.229 5.91 1 93.19 98 PHE A CA 1
ATOM 769 C C . PHE A 1 98 ? 11.008 -1.193 7.023 1 93.19 98 PHE A C 1
ATOM 771 O O . PHE A 1 98 ? 12 -0.599 7.434 1 93.19 98 PHE A O 1
ATOM 778 N N . GLN A 1 99 ? 9.844 -0.998 7.496 1 90.25 99 GLN A N 1
ATOM 779 C CA . GLN A 1 99 ? 9.641 0.111 8.422 1 90.25 99 GLN A CA 1
ATOM 780 C C . GLN A 1 99 ? 10.258 -0.187 9.781 1 90.25 99 GLN A C 1
ATOM 782 O O . GLN A 1 99 ? 11.008 0.633 10.32 1 90.25 99 GLN A O 1
ATOM 787 N N . HIS A 1 100 ? 10.039 -1.426 10.352 1 91.81 100 HIS A N 1
ATOM 788 C CA . HIS A 1 100 ? 10.43 -1.688 11.727 1 91.81 100 HIS A CA 1
ATOM 789 C C . HIS A 1 100 ? 11.336 -2.912 11.82 1 91.81 100 HIS A C 1
ATOM 791 O O . HIS A 1 100 ? 11.727 -3.318 12.914 1 91.81 100 HIS A O 1
ATOM 797 N N . GLY A 1 101 ? 11.57 -3.527 10.734 1 95 101 GLY A N 1
ATOM 798 C CA . GLY A 1 101 ? 12.422 -4.707 10.742 1 95 101 GLY A CA 1
ATOM 799 C C . GLY A 1 101 ? 11.672 -5.977 11.102 1 95 101 GLY A C 1
ATOM 800 O O . GLY A 1 101 ? 12.289 -6.996 11.422 1 95 101 GLY A O 1
ATOM 801 N N . ARG A 1 102 ? 10.344 -5.91 11.188 1 97 102 ARG A N 1
ATOM 802 C CA . ARG A 1 102 ? 9.469 -7.047 11.43 1 97 102 ARG A CA 1
ATOM 803 C C . ARG A 1 102 ? 8.328 -7.09 10.422 1 97 102 ARG A C 1
ATOM 805 O O . ARG A 1 102 ? 7.82 -6.047 10.008 1 97 102 ARG A O 1
ATOM 812 N N . PHE A 1 103 ? 8 -8.32 10.055 1 97.25 103 PHE A N 1
ATOM 813 C CA . PHE A 1 103 ? 6.852 -8.445 9.172 1 97.25 103 PHE A CA 1
ATOM 814 C C . PHE A 1 103 ? 5.57 -8.031 9.891 1 97.25 103 PHE A C 1
ATOM 816 O O . PHE A 1 103 ? 5.383 -8.336 11.062 1 97.25 103 PHE A O 1
ATOM 823 N N . THR A 1 104 ? 4.727 -7.355 9.219 1 96.19 104 THR A N 1
ATOM 824 C CA . THR A 1 104 ? 3.441 -6.969 9.789 1 96.19 104 THR A CA 1
ATOM 825 C C . THR A 1 104 ? 2.318 -7.836 9.227 1 96.19 104 THR A C 1
ATOM 827 O O . THR A 1 104 ? 1.153 -7.66 9.586 1 96.19 104 THR A O 1
ATOM 830 N N . SER A 1 105 ? 2.615 -8.711 8.328 1 97.06 105 SER A N 1
ATOM 831 C CA . SER A 1 105 ? 1.695 -9.695 7.762 1 97.06 105 SER A CA 1
ATOM 832 C C . SER A 1 105 ? 2.33 -11.086 7.711 1 97.06 105 SER A C 1
ATOM 834 O O . SER A 1 105 ? 3.527 -11.234 7.965 1 97.06 105 SER A O 1
ATOM 836 N N . SER A 1 106 ? 1.543 -12.062 7.461 1 98.25 106 SER A N 1
ATOM 837 C CA . SER A 1 106 ? 2.02 -13.43 7.258 1 98.25 106 SER A CA 1
ATOM 838 C C . SER A 1 106 ? 1.949 -13.828 5.789 1 98.25 106 SER A C 1
ATOM 840 O O . SER A 1 106 ? 1.182 -13.242 5.02 1 98.25 106 SER A O 1
ATOM 842 N N . SER A 1 107 ? 2.785 -14.711 5.414 1 98.69 107 SER A N 1
ATOM 843 C CA . SER A 1 107 ? 2.768 -15.328 4.09 1 98.69 107 SER A CA 1
ATOM 844 C C . SER A 1 107 ? 2.725 -16.844 4.188 1 98.69 107 SER A C 1
ATOM 846 O O . SER A 1 107 ? 3.574 -17.453 4.836 1 98.69 107 SER A O 1
ATOM 848 N N . ILE A 1 108 ? 1.748 -17.453 3.566 1 98.75 108 ILE A N 1
ATOM 849 C CA . ILE A 1 108 ? 1.533 -18.906 3.629 1 98.75 108 ILE A CA 1
ATOM 850 C C . ILE A 1 108 ? 1.473 -19.469 2.215 1 98.75 108 ILE A C 1
ATOM 852 O O . ILE A 1 108 ? 0.914 -18.859 1.309 1 98.75 108 ILE A O 1
ATOM 856 N N . ALA A 1 109 ? 2.076 -20.641 2 1 98.81 109 ALA A N 1
ATOM 857 C CA . ALA A 1 109 ? 2.074 -21.266 0.681 1 98.81 109 ALA A CA 1
ATOM 858 C C . ALA A 1 109 ? 0.701 -21.844 0.352 1 98.81 109 ALA A C 1
ATOM 860 O O . ALA A 1 109 ? 0.102 -22.547 1.172 1 98.81 109 ALA A O 1
ATOM 861 N N . LEU A 1 110 ? 0.212 -21.578 -0.855 1 98.38 110 LEU A N 1
ATOM 862 C CA . LEU A 1 110 ? -1.071 -22.109 -1.311 1 98.38 110 LEU A CA 1
ATOM 863 C C . LEU A 1 110 ? -0.898 -23.469 -1.968 1 98.38 110 LEU A C 1
ATOM 865 O O . LEU A 1 110 ? -1.87 -24.203 -2.137 1 98.38 110 LEU A O 1
ATOM 869 N N . GLU A 1 111 ? 0.236 -23.828 -2.369 1 98 111 GLU A N 1
ATOM 870 C CA . GLU A 1 111 ? 0.744 -25.078 -2.947 1 98 111 GLU A CA 1
ATOM 871 C C . GLU A 1 111 ? 2.238 -25.234 -2.682 1 98 111 GLU A C 1
ATOM 873 O O . GLU A 1 111 ? 2.877 -24.328 -2.129 1 98 111 GLU A O 1
ATOM 878 N N . THR A 1 112 ? 2.771 -26.359 -3.029 1 98.19 112 THR A N 1
ATOM 879 C CA . THR A 1 112 ? 4.215 -26.5 -2.906 1 98.19 112 THR A CA 1
ATOM 880 C C . THR A 1 112 ? 4.941 -25.422 -3.705 1 98.19 112 THR A C 1
ATOM 882 O O . THR A 1 112 ? 4.695 -25.266 -4.902 1 98.19 112 THR A O 1
ATOM 885 N N . SER A 1 113 ? 5.781 -24.656 -2.959 1 98.31 113 SER A N 1
ATOM 886 C CA . SER A 1 113 ? 6.352 -23.453 -3.555 1 98.31 113 SER A CA 1
ATOM 887 C C . SER A 1 113 ? 7.836 -23.328 -3.238 1 98.31 113 SER A C 1
ATOM 889 O O . SER A 1 113 ? 8.328 -23.922 -2.279 1 98.31 113 SER A O 1
ATOM 891 N N . LYS A 1 114 ? 8.516 -22.641 -4.039 1 97.88 114 LYS A N 1
ATOM 892 C CA . LYS A 1 114 ? 9.906 -22.25 -3.826 1 97.88 114 LYS A CA 1
ATOM 893 C C . LYS A 1 114 ? 10.07 -20.734 -3.906 1 97.88 114 LYS A C 1
ATOM 895 O O . LYS A 1 114 ? 9.32 -20.062 -4.621 1 97.88 114 LYS A O 1
ATOM 900 N N . VAL A 1 115 ? 11.07 -20.219 -3.18 1 97.88 115 VAL A N 1
ATOM 901 C CA . VAL A 1 115 ? 11.312 -18.781 -3.207 1 97.88 115 VAL A CA 1
ATOM 902 C C . VAL A 1 115 ? 12.805 -18.516 -3.379 1 97.88 115 VAL A C 1
ATOM 904 O O . VAL A 1 115 ? 13.633 -19.375 -3.086 1 97.88 115 VAL A O 1
ATOM 907 N N . CYS A 1 116 ? 13.117 -17.375 -3.936 1 97.12 116 CYS A N 1
ATOM 908 C CA . CYS A 1 116 ? 14.438 -16.766 -3.82 1 97.12 116 CYS A CA 1
ATOM 909 C C . CYS A 1 116 ? 14.508 -15.844 -2.615 1 97.12 116 CYS A C 1
ATOM 911 O O . CYS A 1 116 ? 13.641 -14.984 -2.436 1 97.12 116 CYS A O 1
ATOM 913 N N . GLU A 1 117 ? 15.406 -16.016 -1.854 1 97.62 117 GLU A N 1
ATOM 914 C CA . GLU A 1 117 ? 15.602 -15.18 -0.677 1 97.62 117 GLU A CA 1
ATOM 915 C C . GLU A 1 117 ? 16.641 -14.086 -0.946 1 97.62 117 GLU A C 1
ATOM 917 O O . GLU A 1 117 ? 17.734 -14.367 -1.421 1 97.62 1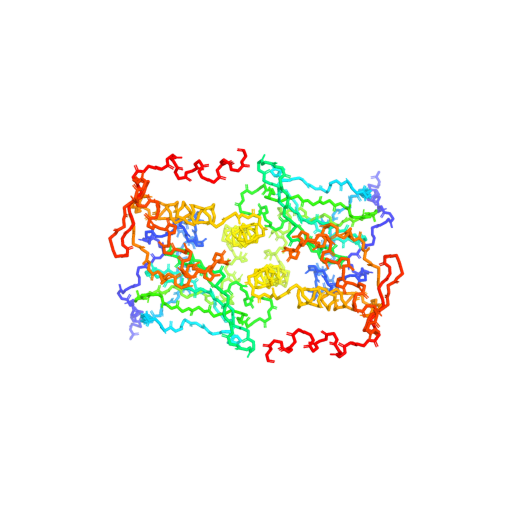17 GLU A O 1
ATOM 922 N N . LEU A 1 118 ? 16.297 -12.891 -0.678 1 97.25 118 LEU A N 1
ATOM 923 C CA . LEU A 1 118 ? 17.156 -11.727 -0.87 1 97.25 118 LEU A CA 1
ATOM 924 C C . LEU A 1 118 ? 17.469 -11.055 0.464 1 97.25 118 LEU A C 1
ATOM 926 O O . LEU A 1 118 ? 16.672 -10.242 0.949 1 97.25 118 LEU A O 1
ATOM 930 N N . PRO A 1 119 ? 18.609 -11.344 1.062 1 97.06 119 PRO A N 1
ATOM 931 C CA . PRO A 1 119 ? 18.938 -10.672 2.318 1 97.06 119 PRO A CA 1
ATOM 932 C C . PRO A 1 119 ? 18.984 -9.156 2.182 1 97.06 119 PRO A C 1
ATOM 934 O O . PRO A 1 119 ? 19.656 -8.625 1.3 1 97.06 119 PRO A O 1
ATOM 937 N N . LEU A 1 120 ? 18.328 -8.453 3.059 1 94.94 120 LEU A N 1
ATOM 938 C CA . LEU A 1 120 ? 18.094 -7.02 2.93 1 94.94 120 LEU A CA 1
ATOM 939 C C . LEU A 1 120 ? 19.406 -6.246 2.979 1 94.94 120 LEU A C 1
ATOM 941 O O . LEU A 1 120 ? 19.594 -5.285 2.23 1 94.94 120 LEU A O 1
ATOM 945 N N . SER A 1 121 ? 20.281 -6.594 3.889 1 93.06 121 SER A N 1
ATOM 946 C CA . SER A 1 121 ? 21.547 -5.898 4.016 1 93.06 121 SER A CA 1
ATOM 947 C C . SER A 1 121 ? 22.344 -5.949 2.715 1 93.06 121 SER A C 1
ATOM 949 O O . SER A 1 121 ? 22.859 -4.934 2.256 1 93.06 121 SER A O 1
ATOM 951 N N . GLN A 1 122 ? 22.391 -7.094 2.078 1 95.12 122 GLN A N 1
ATOM 952 C CA . GLN A 1 122 ? 23.109 -7.262 0.82 1 95.12 122 GLN A CA 1
ATOM 953 C C . GLN A 1 122 ? 22.391 -6.547 -0.323 1 95.12 122 GLN A C 1
ATOM 955 O O . GLN A 1 122 ? 23.031 -5.934 -1.179 1 95.12 122 GLN A O 1
ATOM 960 N N . LEU A 1 123 ? 21.078 -6.676 -0.318 1 94.81 123 LEU A N 1
ATOM 961 C CA . LEU A 1 123 ? 20.297 -6.02 -1.354 1 94.81 123 LEU A CA 1
ATOM 962 C C . LEU A 1 123 ? 20.5 -4.508 -1.319 1 94.81 123 LEU A C 1
ATOM 964 O O . LEU A 1 123 ? 20.719 -3.885 -2.359 1 94.81 123 LEU A O 1
ATOM 968 N N . ASN A 1 124 ? 20.453 -3.961 -0.124 1 91.25 124 ASN A N 1
ATOM 969 C CA . ASN A 1 124 ? 20.672 -2.525 0.034 1 91.25 124 ASN A CA 1
ATOM 970 C C . ASN A 1 124 ? 22.047 -2.105 -0.46 1 91.25 124 ASN A C 1
ATOM 972 O O . ASN A 1 124 ? 22.188 -1.069 -1.112 1 91.25 124 ASN A O 1
ATOM 976 N N . GLU A 1 125 ? 23 -2.855 -0.178 1 92.88 125 GLU A N 1
ATOM 977 C CA . GLU A 1 125 ? 24.359 -2.574 -0.632 1 92.88 125 GLU A CA 1
ATOM 978 C C . GLU A 1 125 ? 24.453 -2.627 -2.154 1 92.88 125 GLU A C 1
ATOM 980 O O . GLU A 1 125 ? 25.047 -1.745 -2.775 1 92.88 125 GLU A O 1
ATOM 985 N N . LEU A 1 126 ? 23.875 -3.611 -2.719 1 93.75 126 LEU A N 1
ATOM 986 C CA . LEU A 1 126 ? 23.922 -3.758 -4.168 1 93.75 126 LEU A CA 1
ATOM 987 C C . LEU A 1 126 ? 23.188 -2.619 -4.859 1 93.75 126 LEU A C 1
ATOM 989 O O . LEU A 1 126 ? 23.594 -2.17 -5.934 1 93.75 126 LEU A O 1
ATOM 993 N N . CYS A 1 127 ? 22.094 -2.188 -4.258 1 92.88 127 CYS A N 1
ATOM 994 C CA . CYS A 1 127 ? 21.344 -1.065 -4.82 1 92.88 127 CYS A CA 1
ATOM 995 C C . CYS A 1 127 ? 22.203 0.191 -4.867 1 92.88 127 CYS A C 1
ATOM 997 O O . CYS A 1 127 ? 22.094 0.995 -5.793 1 92.88 127 CYS A O 1
ATOM 999 N N . ARG A 1 128 ? 23.016 0.359 -3.912 1 90.62 128 ARG A N 1
ATOM 1000 C CA . ARG A 1 128 ? 23.891 1.518 -3.887 1 90.62 128 ARG A CA 1
ATOM 1001 C C . ARG A 1 128 ? 24.953 1.42 -4.98 1 90.62 128 ARG A C 1
ATOM 1003 O O . ARG A 1 128 ? 25.344 2.432 -5.574 1 90.62 128 ARG A O 1
ATOM 1010 N N . LEU A 1 129 ? 25.375 0.233 -5.273 1 91.81 129 LEU A N 1
ATOM 1011 C CA . LEU A 1 129 ? 26.484 0.008 -6.203 1 91.81 129 LEU A CA 1
ATOM 1012 C C . LEU A 1 129 ? 25.969 -0.066 -7.641 1 91.81 129 LEU A C 1
ATOM 1014 O O . LEU A 1 129 ? 26.719 0.219 -8.578 1 91.81 129 LEU A O 1
ATOM 1018 N N . ILE A 1 130 ? 24.75 -0.489 -7.777 1 93.94 130 ILE A N 1
ATOM 1019 C CA . ILE A 1 130 ? 24.188 -0.698 -9.102 1 93.94 130 ILE A CA 1
ATOM 1020 C C . ILE A 1 130 ? 22.969 0.215 -9.297 1 93.94 130 ILE A C 1
ATOM 1022 O O . ILE A 1 130 ? 21.859 -0.145 -8.93 1 93.94 130 ILE A O 1
ATOM 1026 N N . PRO A 1 131 ? 23.109 1.325 -9.984 1 92.62 131 PRO A N 1
ATOM 1027 C CA . PRO A 1 131 ? 22.031 2.305 -10.133 1 92.62 131 PRO A CA 1
ATOM 1028 C C . PRO A 1 131 ? 20.797 1.715 -10.789 1 92.62 131 PRO A C 1
ATOM 1030 O O . PRO A 1 131 ? 19.672 2.041 -10.398 1 92.62 131 PRO A O 1
ATOM 1033 N N . SER A 1 132 ? 20.984 0.867 -11.703 1 94.31 132 SER A N 1
ATOM 1034 C CA . SER A 1 132 ? 19.844 0.251 -12.367 1 94.31 132 SER A CA 1
ATOM 1035 C C . SER A 1 132 ? 19.031 -0.614 -11.398 1 94.31 132 SER A C 1
ATOM 1037 O O . SER A 1 132 ? 17.812 -0.671 -11.477 1 94.31 132 SER A O 1
ATOM 1039 N N . LEU A 1 133 ? 19.719 -1.273 -10.484 1 94.69 133 LEU A N 1
ATOM 1040 C CA . LEU A 1 133 ? 19.031 -2.084 -9.484 1 94.69 133 LEU A CA 1
ATOM 1041 C C . LEU A 1 133 ? 18.234 -1.205 -8.523 1 94.69 133 LEU A C 1
ATOM 1043 O O . LEU A 1 133 ? 17.125 -1.568 -8.117 1 94.69 133 LEU A O 1
ATOM 1047 N N . GLN A 1 134 ? 18.781 -0.075 -8.219 1 92.75 134 GLN A N 1
ATOM 1048 C CA . GLN A 1 134 ? 18.062 0.884 -7.375 1 92.75 134 GLN A CA 1
ATOM 1049 C C . GLN A 1 134 ? 16.781 1.348 -8.039 1 92.75 134 GLN A C 1
ATOM 1051 O O . GLN A 1 134 ? 15.727 1.407 -7.391 1 92.75 134 GLN A O 1
ATOM 1056 N N . THR A 1 135 ? 16.906 1.612 -9.258 1 91.31 135 THR A N 1
ATOM 1057 C CA . THR A 1 135 ? 15.75 2.025 -10.031 1 91.31 135 THR A CA 1
ATOM 1058 C C . THR A 1 135 ? 14.688 0.924 -10.047 1 91.31 135 THR A C 1
ATOM 1060 O O . THR A 1 135 ? 13.5 1.192 -9.859 1 91.31 135 THR A O 1
ATOM 1063 N N . GLN A 1 136 ? 15.117 -0.291 -10.211 1 93.88 136 GLN A N 1
ATOM 1064 C CA . GLN A 1 136 ? 14.188 -1.414 -10.242 1 93.88 136 GLN A CA 1
ATOM 1065 C C . GLN A 1 136 ? 13.547 -1.643 -8.875 1 93.88 136 GLN A C 1
ATOM 1067 O O . GLN A 1 136 ? 12.375 -2.012 -8.781 1 93.88 136 GLN A O 1
ATOM 1072 N N . MET A 1 137 ? 14.297 -1.427 -7.828 1 94.5 137 MET A N 1
ATOM 1073 C CA . MET A 1 137 ? 13.766 -1.548 -6.473 1 94.5 137 MET A CA 1
ATOM 1074 C C . MET A 1 137 ? 12.625 -0.558 -6.246 1 94.5 137 MET A C 1
ATOM 1076 O O . MET A 1 137 ? 11.57 -0.928 -5.738 1 94.5 137 MET A O 1
ATOM 1080 N N . LEU A 1 138 ? 12.82 0.662 -6.629 1 92.56 138 LEU A N 1
ATOM 1081 C CA . LEU A 1 138 ? 11.781 1.677 -6.48 1 92.56 138 LEU A CA 1
ATOM 1082 C C . LEU A 1 138 ? 10.57 1.349 -7.352 1 92.56 138 LEU A C 1
ATOM 1084 O O . LEU A 1 138 ? 9.43 1.56 -6.941 1 92.56 138 LEU A O 1
ATOM 1088 N N . ARG A 1 139 ? 10.828 0.809 -8.508 1 93.31 139 ARG A N 1
ATOM 1089 C CA . ARG A 1 139 ? 9.75 0.406 -9.406 1 93.31 139 ARG A CA 1
ATOM 1090 C C . ARG A 1 139 ? 8.867 -0.656 -8.758 1 93.31 139 ARG A C 1
ATOM 1092 O O . ARG A 1 139 ? 7.641 -0.542 -8.766 1 93.31 139 ARG A O 1
ATOM 1099 N N . VAL A 1 140 ? 9.5 -1.682 -8.195 1 95.38 140 VAL A N 1
ATOM 1100 C CA . VAL A 1 140 ? 8.727 -2.781 -7.625 1 95.38 140 VAL A CA 1
ATOM 1101 C C . VAL A 1 140 ? 7.992 -2.303 -6.375 1 95.38 140 VAL A C 1
ATOM 1103 O O . VAL A 1 140 ? 6.883 -2.76 -6.086 1 95.38 140 VAL A O 1
ATOM 1106 N N . LEU A 1 141 ? 8.594 -1.402 -5.605 1 95.5 141 LEU A N 1
ATOM 1107 C CA . LEU A 1 141 ? 7.914 -0.817 -4.457 1 95.5 141 LEU A CA 1
ATOM 1108 C C . LEU A 1 141 ? 6.727 0.029 -4.902 1 95.5 141 LEU A C 1
ATOM 1110 O O . LEU A 1 141 ? 5.652 -0.033 -4.297 1 95.5 141 LEU A O 1
ATOM 1114 N N . GLY A 1 142 ? 6.922 0.802 -5.957 1 94.38 142 GLY A N 1
ATOM 1115 C CA . GLY A 1 142 ? 5.816 1.544 -6.543 1 94.38 142 GLY A CA 1
ATOM 1116 C C . GLY A 1 142 ? 4.68 0.654 -7.008 1 94.38 142 GLY A C 1
ATOM 1117 O O . GLY A 1 142 ? 3.508 0.977 -6.805 1 94.38 142 GLY A O 1
ATOM 1118 N N . LYS A 1 143 ? 5.082 -0.439 -7.617 1 94.44 143 LYS A N 1
ATOM 1119 C CA . LYS A 1 143 ? 4.094 -1.416 -8.062 1 94.44 143 LYS A CA 1
ATOM 1120 C C . LYS A 1 143 ? 3.285 -1.959 -6.891 1 94.44 143 LYS A C 1
ATOM 1122 O O . LYS A 1 143 ? 2.066 -2.121 -6.992 1 94.44 143 LYS A O 1
ATOM 1127 N N . GLU A 1 144 ? 3.963 -2.27 -5.824 1 96.19 144 GLU A N 1
ATOM 1128 C CA . GLU A 1 144 ? 3.289 -2.746 -4.621 1 96.19 144 GLU A CA 1
ATOM 1129 C C . GLU A 1 144 ? 2.301 -1.711 -4.094 1 96.19 144 GLU A C 1
ATOM 1131 O O . GLU A 1 144 ? 1.157 -2.043 -3.773 1 96.19 144 GLU A O 1
ATOM 1136 N N . ILE A 1 145 ? 2.68 -0.512 -4 1 96.44 145 ILE A N 1
ATOM 1137 C CA . ILE A 1 145 ? 1.848 0.57 -3.484 1 96.44 145 ILE A CA 1
ATOM 1138 C C . ILE A 1 145 ? 0.637 0.768 -4.395 1 96.44 145 ILE A C 1
ATOM 1140 O O . ILE A 1 145 ? -0.492 0.902 -3.918 1 96.44 145 ILE A O 1
ATOM 1144 N N . GLU A 1 146 ? 0.879 0.768 -5.68 1 94.69 146 GLU A N 1
ATOM 1145 C CA . GLU A 1 146 ? -0.234 0.87 -6.621 1 94.69 146 GLU A CA 1
ATOM 1146 C C . GLU A 1 146 ? -1.201 -0.299 -6.457 1 94.69 146 GLU A C 1
ATOM 1148 O O . GLU A 1 146 ? -2.42 -0.116 -6.516 1 94.69 146 GLU A O 1
ATOM 1153 N N . SER A 1 147 ? -0.673 -1.479 -6.352 1 95.12 147 SER A N 1
ATOM 1154 C CA . SER A 1 147 ? -1.508 -2.658 -6.141 1 95.12 147 SER A CA 1
ATOM 1155 C C . SER A 1 147 ? -2.363 -2.514 -4.887 1 95.12 147 SER A C 1
ATOM 1157 O O . SER A 1 147 ? -3.553 -2.84 -4.902 1 95.12 147 SER A O 1
ATOM 1159 N N . ASP A 1 148 ? -1.79 -2.027 -3.811 1 96.62 148 ASP A N 1
ATOM 1160 C CA . ASP A 1 148 ? -2.525 -1.808 -2.57 1 96.62 148 ASP A CA 1
ATOM 1161 C C . ASP A 1 148 ? -3.621 -0.76 -2.758 1 96.62 148 ASP A C 1
ATOM 1163 O O . ASP A 1 148 ? -4.738 -0.927 -2.27 1 96.62 148 ASP A O 1
ATOM 1167 N N . HIS A 1 149 ? -3.295 0.329 -3.479 1 95.5 149 HIS A N 1
ATOM 1168 C CA . HIS A 1 149 ? -4.285 1.36 -3.768 1 95.5 149 HIS A CA 1
ATOM 1169 C C . HIS A 1 149 ? -5.469 0.788 -4.543 1 95.5 149 HIS A C 1
ATOM 1171 O O . HIS A 1 149 ? -6.621 1.096 -4.238 1 95.5 149 HIS A O 1
ATOM 1177 N N . ASN A 1 150 ? -5.172 -0.024 -5.492 1 93.12 150 ASN A N 1
ATOM 1178 C CA . ASN A 1 150 ? -6.23 -0.654 -6.27 1 93.12 150 ASN A CA 1
ATOM 1179 C C . ASN A 1 150 ? -7.09 -1.573 -5.406 1 93.12 150 ASN A C 1
ATOM 1181 O O . ASN A 1 150 ? -8.297 -1.682 -5.621 1 93.12 150 ASN A O 1
ATOM 1185 N N . GLN A 1 151 ? -6.449 -2.229 -4.492 1 94.81 151 GLN A N 1
ATOM 1186 C CA . GLN A 1 151 ? -7.195 -3.068 -3.562 1 94.81 151 GLN A CA 1
ATOM 1187 C C . GLN A 1 151 ? -8.109 -2.227 -2.68 1 94.81 151 GLN A C 1
ATOM 1189 O O . GLN A 1 151 ? -9.258 -2.602 -2.434 1 94.81 151 GLN A O 1
ATOM 1194 N N . ILE A 1 152 ? -7.637 -1.125 -2.201 1 94.75 152 ILE A N 1
ATOM 1195 C CA . ILE A 1 152 ? -8.43 -0.198 -1.396 1 94.75 152 ILE A CA 1
ATOM 1196 C C . ILE A 1 152 ? -9.633 0.281 -2.195 1 94.75 152 ILE A C 1
ATOM 1198 O O . ILE A 1 152 ? -10.758 0.285 -1.689 1 94.75 152 ILE A O 1
ATOM 1202 N N . LEU A 1 153 ? -9.414 0.612 -3.43 1 92.06 153 LEU A N 1
ATOM 1203 C CA . LEU A 1 153 ? -10.477 1.037 -4.332 1 92.06 153 LEU A CA 1
ATOM 1204 C C . LEU A 1 153 ? -11.516 -0.069 -4.504 1 92.06 153 LEU A C 1
ATOM 1206 O O . LEU A 1 153 ? -12.719 0.186 -4.43 1 92.06 153 LEU A O 1
ATOM 1210 N N . LEU A 1 154 ? -11.047 -1.244 -4.715 1 91.38 154 LEU A N 1
ATOM 1211 C CA . LEU A 1 154 ? -11.906 -2.402 -4.926 1 91.38 154 LEU A CA 1
ATOM 1212 C C . LEU A 1 154 ? -12.812 -2.637 -3.717 1 91.38 154 LEU A C 1
ATOM 1214 O O . LEU A 1 154 ? -14.016 -2.85 -3.871 1 91.38 154 LEU A O 1
ATOM 1218 N N . LEU A 1 155 ? -12.289 -2.555 -2.549 1 90.19 155 LEU A N 1
ATOM 1219 C CA . LEU A 1 155 ? -13.023 -2.826 -1.317 1 90.19 155 LEU A CA 1
ATOM 1220 C C . LEU A 1 155 ? -14.016 -1.704 -1.016 1 90.19 155 LEU A C 1
ATOM 1222 O O . LEU A 1 155 ? -15.078 -1.946 -0.441 1 90.19 155 LEU A O 1
ATOM 1226 N N . GLY A 1 156 ? -13.727 -0.534 -1.421 1 83.56 156 GLY A N 1
ATOM 1227 C CA . GLY A 1 156 ? -14.531 0.617 -1.042 1 83.56 156 GLY A CA 1
ATOM 1228 C C . GLY A 1 156 ? -15.68 0.881 -1.996 1 83.56 156 GLY A C 1
ATOM 1229 O O . GLY A 1 156 ? -16.703 1.438 -1.601 1 83.56 156 GLY A O 1
ATOM 1230 N N . HIS A 1 157 ? -15.633 0.599 -3.293 1 79.25 157 HIS A N 1
ATOM 1231 C CA . HIS A 1 157 ? -16.594 1.186 -4.227 1 79.25 157 HIS A CA 1
ATOM 1232 C C . HIS A 1 157 ? -17.125 0.139 -5.195 1 79.25 157 HIS A C 1
ATOM 1234 O O . HIS A 1 157 ? -18.016 0.428 -5.996 1 79.25 157 HIS A O 1
ATOM 1240 N N . ARG A 1 158 ? -16.797 -1 -5.148 1 83.44 158 ARG A N 1
ATOM 1241 C CA . ARG A 1 158 ? -17.188 -1.932 -6.195 1 83.44 158 ARG A CA 1
ATOM 1242 C C . ARG A 1 158 ? -18.219 -2.932 -5.68 1 83.44 158 ARG A C 1
ATOM 1244 O O . ARG A 1 158 ? -18.188 -3.303 -4.504 1 83.44 158 ARG A O 1
ATOM 1251 N N . SER A 1 159 ? -19.109 -3.24 -6.621 1 90.19 159 SER A N 1
ATOM 1252 C CA . SER A 1 159 ? -20.062 -4.301 -6.316 1 90.19 159 SER A CA 1
ATOM 1253 C C . SER A 1 159 ? -19.375 -5.664 -6.285 1 90.19 159 SER A C 1
ATOM 1255 O O . SER A 1 159 ? -18.266 -5.824 -6.809 1 90.19 159 SER A O 1
ATOM 1257 N N . ALA A 1 160 ? -20.062 -6.598 -5.742 1 94.19 160 ALA A N 1
ATOM 1258 C CA . ALA A 1 160 ? -19.531 -7.953 -5.652 1 94.19 160 ALA A CA 1
ATOM 1259 C C . ALA A 1 160 ? -19.203 -8.508 -7.039 1 94.19 160 ALA A C 1
ATOM 1261 O O . ALA A 1 160 ? -18.172 -9.148 -7.234 1 94.19 160 ALA A O 1
ATOM 1262 N N . LYS A 1 161 ? -20.094 -8.273 -7.984 1 94.5 161 LYS A N 1
ATOM 1263 C CA . LYS A 1 161 ? -19.891 -8.75 -9.352 1 94.5 161 LYS A CA 1
ATOM 1264 C C . LYS A 1 161 ? -18.672 -8.109 -9.992 1 94.5 161 LYS A C 1
ATOM 1266 O O . LYS A 1 161 ? -17.859 -8.789 -10.633 1 94.5 161 LYS A O 1
ATOM 1271 N N . GLU A 1 162 ? -18.562 -6.793 -9.812 1 93.19 162 GLU A N 1
ATOM 1272 C CA . GLU A 1 162 ? -17.391 -6.082 -10.328 1 93.19 162 GLU A CA 1
ATOM 1273 C C . GLU A 1 162 ? -16.109 -6.594 -9.695 1 93.19 162 GLU A C 1
ATOM 1275 O O . GLU A 1 162 ? -15.102 -6.781 -10.383 1 93.19 162 GLU A O 1
ATOM 1280 N N . LYS A 1 163 ? -16.156 -6.793 -8.383 1 95.31 163 LYS A N 1
ATOM 1281 C CA . LYS A 1 163 ? -14.992 -7.297 -7.656 1 95.31 163 LYS A CA 1
ATOM 1282 C C . LYS A 1 163 ? -14.523 -8.633 -8.227 1 95.31 163 LYS A C 1
ATOM 1284 O O . LYS A 1 163 ? -13.328 -8.828 -8.461 1 95.31 163 LYS A O 1
ATOM 1289 N N . MET A 1 164 ? -15.461 -9.492 -8.484 1 96.56 164 MET A N 1
ATOM 1290 C CA . MET A 1 164 ? -15.141 -10.82 -9.016 1 96.56 164 MET A CA 1
ATOM 1291 C C . MET A 1 164 ? -14.547 -10.711 -10.414 1 96.56 164 MET A C 1
ATOM 1293 O O . MET A 1 164 ? -13.562 -11.375 -10.727 1 96.56 164 MET A O 1
ATOM 1297 N N . ALA A 1 165 ? -15.125 -9.867 -11.219 1 96.25 165 ALA A N 1
ATOM 1298 C CA . ALA A 1 165 ? -14.641 -9.672 -12.586 1 96.25 165 ALA A CA 1
ATOM 1299 C C . ALA A 1 165 ? -13.227 -9.102 -12.586 1 96.25 165 ALA A C 1
ATOM 1301 O O . ALA A 1 165 ? -12.359 -9.562 -13.328 1 96.25 165 ALA A O 1
ATOM 1302 N N . ILE A 1 166 ? -13.008 -8.125 -11.742 1 95.44 166 ILE A N 1
ATOM 1303 C CA . ILE A 1 166 ? -11.695 -7.5 -11.633 1 95.44 166 ILE A CA 1
ATOM 1304 C C . ILE A 1 166 ? -10.664 -8.539 -11.18 1 95.44 166 ILE A C 1
ATOM 1306 O O . ILE A 1 166 ? -9.555 -8.594 -11.719 1 95.44 166 ILE A O 1
ATOM 1310 N N . PHE A 1 167 ? -11.062 -9.344 -10.219 1 96.88 167 PHE A N 1
ATOM 1311 C CA . PHE A 1 167 ? -10.188 -10.391 -9.703 1 96.88 167 PHE A CA 1
ATOM 1312 C C . PHE A 1 167 ? -9.734 -11.32 -10.82 1 96.88 167 PHE A C 1
ATOM 1314 O O . PHE A 1 167 ? -8.531 -11.578 -10.969 1 96.88 167 PHE A O 1
ATOM 1321 N N . LEU A 1 168 ? -10.633 -11.781 -11.594 1 97.44 168 LEU A N 1
ATOM 1322 C CA . LEU A 1 168 ? -10.336 -12.711 -12.68 1 97.44 168 LEU A CA 1
ATOM 1323 C C . LEU A 1 168 ? -9.492 -12.047 -13.758 1 97.44 168 LEU A C 1
ATOM 1325 O O . LEU A 1 168 ? -8.547 -12.648 -14.273 1 97.44 168 LEU A O 1
ATOM 1329 N N . LEU A 1 169 ? -9.828 -10.828 -14.07 1 96.62 169 LEU A N 1
ATOM 1330 C CA . LEU A 1 169 ? -9.086 -10.102 -15.094 1 96.62 169 LEU A CA 1
ATOM 1331 C C . LEU A 1 169 ? -7.648 -9.859 -14.648 1 96.62 169 LEU A C 1
ATOM 1333 O O . LEU A 1 169 ? -6.719 -9.969 -15.453 1 96.62 169 LEU A O 1
ATOM 1337 N N . LYS A 1 170 ? -7.5 -9.523 -13.398 1 96.38 170 LYS A N 1
ATOM 1338 C CA . LYS A 1 170 ? -6.156 -9.297 -12.867 1 96.38 170 LYS A CA 1
ATOM 1339 C C . LYS A 1 170 ? -5.324 -10.578 -12.914 1 96.38 170 LYS A C 1
ATOM 1341 O O . LYS A 1 170 ? -4.145 -10.547 -13.266 1 96.38 170 LYS A O 1
ATOM 1346 N N . LEU A 1 171 ? -5.945 -11.695 -12.562 1 96.81 171 LEU A N 1
ATOM 1347 C CA . LEU A 1 171 ? -5.242 -12.969 -12.641 1 96.81 171 LEU A CA 1
ATOM 1348 C C . LEU A 1 171 ? -4.879 -13.297 -14.086 1 96.81 171 LEU A C 1
ATOM 1350 O O . LEU A 1 171 ? -3.764 -13.742 -14.359 1 96.81 171 LEU A O 1
ATOM 1354 N N . SER A 1 172 ? -5.816 -13.039 -14.938 1 97.06 172 SER A N 1
ATOM 1355 C CA . SER A 1 172 ? -5.582 -13.242 -16.359 1 97.06 172 SER A CA 1
ATOM 1356 C C . SER A 1 172 ? -4.34 -12.484 -16.828 1 97.06 172 SER A C 1
ATOM 1358 O O . SER A 1 172 ? -3.465 -13.062 -17.469 1 97.06 172 SER A O 1
ATOM 1360 N N . HIS A 1 173 ? -4.258 -11.266 -16.469 1 95.75 173 HIS A N 1
ATOM 1361 C CA . HIS A 1 173 ? -3.137 -10.422 -16.859 1 95.75 173 HIS A CA 1
ATOM 1362 C C . HIS A 1 173 ? -1.825 -10.93 -16.266 1 95.75 173 HIS A C 1
ATOM 1364 O O . HIS A 1 173 ? -0.806 -10.977 -16.969 1 95.75 173 HIS A O 1
ATOM 1370 N N . ARG A 1 174 ? -1.835 -11.305 -15.039 1 95.31 174 ARG A N 1
ATOM 1371 C CA . ARG A 1 174 ? -0.637 -11.766 -14.344 1 95.31 174 ARG A CA 1
ATOM 1372 C C . ARG A 1 174 ? -0.136 -13.086 -14.93 1 95.31 174 ARG A C 1
ATOM 1374 O O . ARG A 1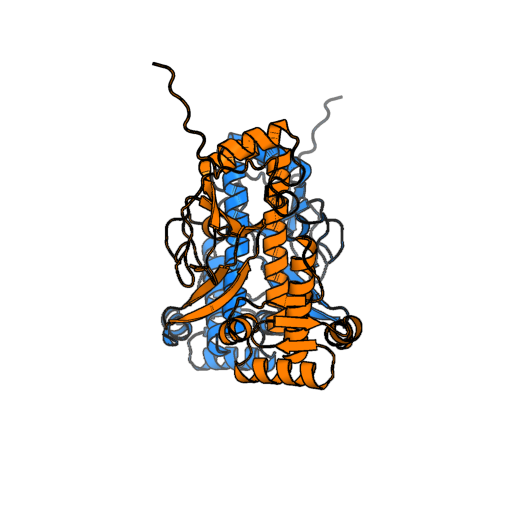 174 ? 1.066 -13.266 -15.133 1 95.31 174 ARG A O 1
ATOM 1381 N N . TYR A 1 175 ? -1.02 -13.969 -15.266 1 95.81 175 TYR A N 1
ATOM 1382 C CA . TYR A 1 175 ? -0.613 -15.219 -15.891 1 95.81 175 TYR A CA 1
ATOM 1383 C C . TYR A 1 175 ? -0.071 -14.977 -17.297 1 95.81 175 TYR A C 1
ATOM 1385 O O . TYR A 1 175 ? 0.916 -15.594 -17.703 1 95.81 175 TYR A O 1
ATOM 1393 N N . ASN A 1 176 ? -0.727 -14.094 -17.953 1 95.56 176 ASN A N 1
ATOM 1394 C CA . ASN A 1 176 ? -0.238 -13.742 -19.281 1 95.56 176 ASN A CA 1
ATOM 1395 C C . ASN A 1 176 ? 1.184 -13.188 -19.219 1 95.56 176 ASN A C 1
ATOM 1397 O O . ASN A 1 176 ? 2.012 -13.508 -20.078 1 95.56 176 ASN A O 1
ATOM 1401 N N . ALA A 1 177 ? 1.452 -12.367 -18.297 1 92.31 177 ALA A N 1
ATOM 1402 C CA . ALA A 1 177 ? 2.771 -11.766 -18.141 1 92.31 177 ALA A CA 1
ATOM 1403 C C . ALA A 1 177 ? 3.834 -12.828 -17.875 1 92.31 177 ALA A C 1
ATOM 1405 O O . ALA A 1 177 ? 5.012 -12.625 -18.172 1 92.31 177 ALA A O 1
ATOM 1406 N N . LEU A 1 178 ? 3.436 -14 -17.328 1 93.19 178 LEU A N 1
ATOM 1407 C CA . LEU A 1 178 ? 4.344 -15.102 -17.031 1 93.19 178 LEU A CA 1
ATOM 1408 C C . LEU A 1 178 ? 4.496 -16.016 -18.25 1 93.19 178 LEU A C 1
ATOM 1410 O O . LEU A 1 178 ? 5.227 -17.016 -18.203 1 93.19 178 LEU A O 1
ATOM 1414 N N . GLY A 1 179 ? 3.752 -15.711 -19.328 1 92.75 179 GLY A N 1
ATOM 1415 C CA . GLY A 1 179 ? 3.799 -16.531 -20.531 1 92.75 179 GLY A CA 1
ATOM 1416 C C . GLY A 1 179 ? 2.793 -17.656 -20.516 1 92.75 179 GLY A C 1
ATOM 1417 O O . GLY A 1 179 ? 2.857 -18.562 -21.359 1 92.75 179 GLY A O 1
ATOM 1418 N N . PHE A 1 180 ? 1.926 -17.625 -19.547 1 93.88 180 PHE A N 1
ATOM 1419 C CA . PHE A 1 180 ? 0.884 -18.641 -19.484 1 93.88 180 PHE A CA 1
ATOM 1420 C C . PHE A 1 180 ? -0.378 -18.172 -20.188 1 93.88 180 PHE A C 1
ATOM 1422 O O . PHE A 1 180 ? -0.406 -17.078 -20.766 1 93.88 180 PHE A O 1
ATOM 1429 N N . SER A 1 181 ? -1.301 -19.031 -20.234 1 96.19 181 SER A N 1
ATOM 1430 C CA . SER A 1 181 ? -2.561 -18.672 -20.891 1 96.19 181 SER A CA 1
ATOM 1431 C C . SER A 1 181 ? -3.283 -17.562 -20.141 1 96.19 181 SER A C 1
ATOM 1433 O O . SER A 1 181 ? -3.408 -17.609 -18.922 1 96.19 181 SER A O 1
ATOM 1435 N N . LYS A 1 182 ? -3.744 -16.594 -20.859 1 95.88 182 LYS A N 1
ATOM 1436 C CA . LYS A 1 182 ? -4.512 -15.523 -20.25 1 95.88 182 LYS A CA 1
ATOM 1437 C C . LYS A 1 182 ? -5.977 -15.914 -20.078 1 95.88 182 LYS A C 1
ATOM 1439 O O . LYS A 1 182 ? -6.73 -15.227 -19.391 1 95.88 182 LYS A O 1
ATOM 1444 N N . THR A 1 183 ? -6.344 -16.969 -20.672 1 97.5 183 THR A N 1
ATOM 1445 C CA . THR A 1 183 ? -7.766 -17.297 -20.672 1 97.5 183 THR A CA 1
ATOM 1446 C C . THR A 1 183 ? -8.023 -18.594 -19.891 1 97.5 183 THR A C 1
ATOM 1448 O O . THR A 1 183 ? -9.172 -18.938 -19.625 1 97.5 183 THR A O 1
ATOM 1451 N N . GLU A 1 184 ? -7.023 -19.281 -19.578 1 97.75 184 GLU A N 1
ATOM 1452 C CA . GLU A 1 184 ? -7.227 -20.531 -18.844 1 97.75 184 GLU A CA 1
ATOM 1453 C C . GLU A 1 184 ? -6.141 -20.734 -17.797 1 97.75 184 GLU A C 1
ATOM 1455 O O . GLU A 1 184 ? -4.957 -20.828 -18.125 1 97.75 184 GLU A O 1
ATOM 1460 N N . PHE A 1 185 ? -6.578 -20.844 -16.578 1 96.75 185 PHE A N 1
ATOM 1461 C CA . PHE A 1 185 ? -5.633 -21.016 -15.477 1 96.75 185 PHE A CA 1
ATOM 1462 C C . PHE A 1 185 ? -6.324 -21.609 -14.258 1 96.75 185 PHE A C 1
ATOM 1464 O O . PHE A 1 185 ? -7.555 -21.609 -14.172 1 96.75 185 PHE A O 1
ATOM 1471 N N . ASN A 1 186 ? -5.496 -22.125 -13.359 1 95.56 186 ASN A N 1
ATOM 1472 C CA . ASN A 1 186 ? -6.016 -22.703 -12.125 1 95.56 186 ASN A CA 1
ATOM 1473 C C . ASN A 1 186 ? -6.023 -21.703 -10.984 1 95.56 186 ASN A C 1
ATOM 1475 O O . ASN A 1 186 ? -5.086 -20.906 -10.836 1 95.56 186 ASN A O 1
ATOM 1479 N N . LEU A 1 187 ? -7.074 -21.688 -10.219 1 95.56 187 LEU A N 1
ATOM 1480 C CA . LEU A 1 187 ? -7.102 -20.953 -8.953 1 95.56 187 LEU A CA 1
ATOM 1481 C C . LEU A 1 187 ? -6.457 -21.766 -7.84 1 95.56 187 LEU A C 1
ATOM 1483 O O . LEU A 1 187 ? -6.996 -22.797 -7.43 1 95.56 187 LEU A O 1
ATOM 1487 N N . THR A 1 188 ? -5.359 -21.328 -7.383 1 95.38 188 THR A N 1
ATOM 1488 C CA . THR A 1 188 ? -4.664 -22.062 -6.336 1 95.38 188 THR A CA 1
ATOM 1489 C C . THR A 1 188 ? -5.23 -21.719 -4.961 1 95.38 188 THR A C 1
ATOM 1491 O O . THR A 1 188 ? -5.004 -22.438 -3.992 1 95.38 188 THR A O 1
ATOM 1494 N N . MET A 1 189 ? -5.957 -20.641 -4.852 1 96.19 189 MET A N 1
ATOM 1495 C CA . MET A 1 189 ? -6.504 -20.188 -3.574 1 96.19 189 MET A CA 1
ATOM 1496 C C . MET A 1 189 ? -7.906 -20.734 -3.355 1 96.19 189 MET A C 1
ATOM 1498 O O . MET A 1 189 ? -8.641 -20.969 -4.316 1 96.19 189 MET A O 1
ATOM 1502 N N . LYS A 1 190 ? -8.258 -20.906 -2.141 1 95.88 190 LYS A N 1
ATOM 1503 C CA . LYS A 1 190 ? -9.594 -21.344 -1.759 1 95.88 190 LYS A CA 1
ATOM 1504 C C . LYS A 1 190 ? -10.625 -20.234 -1.954 1 95.88 190 LYS A C 1
ATOM 1506 O O . LYS A 1 190 ? -10.281 -19.047 -1.906 1 95.88 190 LYS A O 1
ATOM 1511 N N . ARG A 1 191 ? -11.836 -20.641 -2.148 1 95.62 191 ARG A N 1
ATOM 1512 C CA . ARG A 1 191 ? -12.93 -19.672 -2.291 1 95.62 191 ARG A CA 1
ATOM 1513 C C . ARG A 1 191 ? -13 -18.75 -1.087 1 95.62 191 ARG A C 1
ATOM 1515 O O . ARG A 1 191 ? -13.273 -17.547 -1.234 1 95.62 191 ARG A O 1
ATOM 1522 N N . GLN A 1 192 ? -12.719 -19.344 0.047 1 96.5 192 GLN A N 1
ATOM 1523 C CA . GLN A 1 192 ? -12.766 -18.547 1.27 1 96.5 192 GLN A CA 1
ATOM 1524 C C . GLN A 1 192 ? -11.719 -17.438 1.246 1 96.5 192 GLN A C 1
ATOM 1526 O O . GLN A 1 192 ? -11.961 -16.328 1.741 1 96.5 192 GLN A O 1
ATOM 1531 N N . ASP A 1 193 ? -10.547 -17.719 0.757 1 97.31 193 ASP A N 1
ATOM 1532 C CA . ASP A 1 193 ? -9.492 -16.719 0.662 1 97.31 193 ASP A CA 1
ATOM 1533 C C . ASP A 1 193 ? -9.852 -15.633 -0.345 1 97.31 193 ASP A C 1
ATOM 1535 O O . ASP A 1 193 ? -9.562 -14.453 -0.121 1 97.31 193 ASP A O 1
ATOM 1539 N N . ILE A 1 194 ? -10.422 -16.047 -1.463 1 97.62 194 ILE A N 1
ATOM 1540 C CA . ILE A 1 194 ? -10.891 -15.094 -2.463 1 97.62 194 ILE A CA 1
ATOM 1541 C C . ILE A 1 194 ? -11.945 -14.18 -1.851 1 97.62 194 ILE A C 1
ATOM 1543 O O . ILE A 1 194 ? -11.891 -12.953 -2.016 1 97.62 194 ILE A O 1
ATOM 1547 N N . ALA A 1 195 ? -12.914 -14.781 -1.131 1 97.12 195 ALA A N 1
ATOM 1548 C CA . ALA A 1 195 ? -13.977 -14.031 -0.464 1 97.12 195 ALA A CA 1
ATOM 1549 C C . ALA A 1 195 ? -13.398 -13 0.5 1 97.12 195 ALA A C 1
ATOM 1551 O O . ALA A 1 195 ? -13.797 -11.836 0.492 1 97.12 195 ALA A O 1
ATOM 1552 N N . ASN A 1 196 ? -12.453 -13.461 1.271 1 96.31 196 ASN A N 1
ATOM 1553 C CA . ASN A 1 196 ? -11.781 -12.602 2.234 1 96.31 196 ASN A CA 1
ATOM 1554 C C . ASN A 1 196 ? -11.039 -11.461 1.544 1 96.31 196 ASN A C 1
ATOM 1556 O O . ASN A 1 196 ? -11.125 -10.305 1.973 1 96.31 196 ASN A O 1
ATOM 1560 N N . PHE A 1 197 ? -10.391 -11.75 0.475 1 97.12 197 PHE A N 1
ATOM 1561 C CA . PHE A 1 197 ? -9.625 -10.781 -0.305 1 97.12 197 PHE A CA 1
ATOM 1562 C C . PHE A 1 197 ? -10.547 -9.734 -0.922 1 97.12 197 PHE A C 1
ATOM 1564 O O . PHE A 1 197 ? -10.219 -8.547 -0.946 1 97.12 197 PHE A O 1
ATOM 1571 N N . LEU A 1 198 ? -11.688 -10.133 -1.306 1 95.19 198 LEU A N 1
ATOM 1572 C CA . LEU A 1 198 ? -12.602 -9.266 -2.035 1 95.19 198 LEU A CA 1
ATOM 1573 C C . LEU A 1 198 ? -13.594 -8.594 -1.085 1 95.19 198 LEU A C 1
ATOM 1575 O O . LEU A 1 198 ? -14.336 -7.703 -1.488 1 95.19 198 LEU A O 1
ATOM 1579 N N . GLY A 1 199 ? -13.602 -9.039 0.164 1 92.56 199 GLY A N 1
ATOM 1580 C CA . GLY A 1 199 ? -14.523 -8.477 1.128 1 92.56 199 GLY A CA 1
ATOM 1581 C C . GLY A 1 199 ? -15.969 -8.883 0.881 1 92.56 199 GLY A C 1
ATOM 1582 O O . GLY A 1 199 ?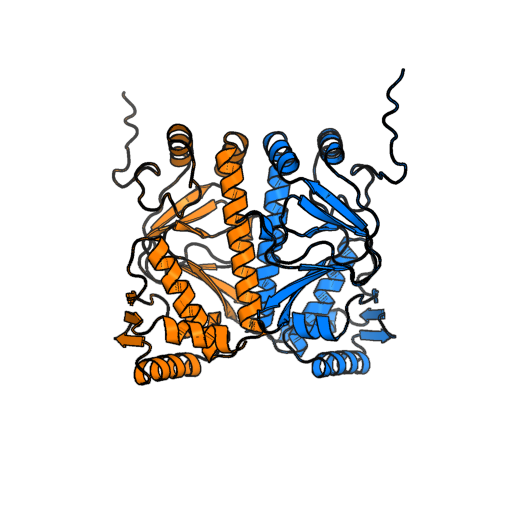 -16.875 -8.07 1.029 1 92.56 199 GLY A O 1
ATOM 1583 N N . ILE A 1 200 ? -16.203 -10.016 0.379 1 94.31 200 ILE A N 1
ATOM 1584 C CA . ILE A 1 200 ? -17.547 -10.57 0.167 1 94.31 200 ILE A CA 1
ATOM 1585 C C . ILE A 1 200 ? -17.641 -11.938 0.847 1 94.31 200 ILE A C 1
ATOM 1587 O O . ILE A 1 200 ? -16.719 -12.367 1.532 1 94.31 200 ILE A O 1
ATOM 1591 N N . THR A 1 201 ? -18.766 -12.523 0.807 1 94.69 201 THR A N 1
ATOM 1592 C CA . THR A 1 201 ? -18.938 -13.797 1.494 1 94.69 201 THR A CA 1
ATOM 1593 C C . THR A 1 201 ? -18.547 -14.961 0.584 1 94.69 201 THR A C 1
ATOM 1595 O O . THR A 1 201 ? -18.531 -14.82 -0.64 1 94.69 201 THR A O 1
ATOM 1598 N N . ASN A 1 202 ? -18.234 -16.094 1.218 1 96.12 202 ASN A N 1
ATOM 1599 C CA . ASN A 1 202 ? -17.938 -17.312 0.484 1 96.12 202 ASN A CA 1
ATOM 1600 C C . ASN A 1 202 ? -19.078 -17.703 -0.448 1 96.12 202 ASN A C 1
ATOM 1602 O O . ASN A 1 202 ? -18.859 -18.125 -1.583 1 96.12 202 ASN A O 1
ATOM 1606 N N . GLU A 1 203 ? -20.203 -17.547 0.075 1 97.19 203 GLU A N 1
ATOM 1607 C CA . GLU A 1 203 ? -21.406 -17.875 -0.7 1 97.19 203 GLU A CA 1
ATOM 1608 C C . GLU A 1 203 ? -21.516 -16.984 -1.935 1 97.19 203 GLU A C 1
ATOM 1610 O O . GLU A 1 203 ? -21.891 -17.453 -3.014 1 97.19 203 GLU A O 1
ATOM 1615 N N . THR A 1 204 ? -21.25 -15.758 -1.761 1 97.06 204 THR A N 1
ATOM 1616 C CA . THR A 1 204 ? -21.328 -14.812 -2.871 1 97.06 204 THR A CA 1
ATOM 1617 C C . THR A 1 204 ? -20.297 -15.164 -3.947 1 97.06 204 THR A C 1
ATOM 1619 O O . THR A 1 204 ? -20.609 -15.125 -5.141 1 97.06 204 THR A O 1
ATOM 1622 N N . VAL A 1 205 ? -19.094 -15.516 -3.572 1 97.38 205 VAL A N 1
ATOM 1623 C CA . VAL A 1 205 ? -18.062 -15.938 -4.527 1 97.38 205 VAL A CA 1
ATOM 1624 C C . VAL A 1 205 ? -18.578 -17.125 -5.344 1 97.38 205 VAL A C 1
ATOM 1626 O O . VAL A 1 205 ? -18.516 -17.109 -6.578 1 97.38 205 VAL A O 1
ATOM 1629 N N . SER A 1 206 ? -19.047 -18.125 -4.688 1 97 206 SER A N 1
ATOM 1630 C CA . SER A 1 206 ? -19.547 -19.328 -5.348 1 97 206 SER A CA 1
ATOM 1631 C C . SER A 1 206 ? -20.688 -18.984 -6.305 1 97 206 SER A C 1
ATOM 1633 O O . SER A 1 206 ? -20.703 -19.469 -7.445 1 97 206 SER A O 1
ATOM 1635 N N . ARG A 1 207 ? -21.547 -18.156 -5.785 1 97.62 207 ARG A N 1
ATOM 1636 C CA . ARG A 1 207 ? -22.703 -17.766 -6.598 1 97.62 207 ARG A CA 1
ATOM 1637 C C . ARG A 1 207 ? -22.25 -17.016 -7.852 1 97.62 207 ARG A C 1
ATOM 1639 O O . ARG A 1 207 ? -22.766 -17.281 -8.945 1 97.62 207 ARG A O 1
ATOM 1646 N N . LEU A 1 208 ? -21.406 -16.094 -7.715 1 97.69 208 LEU A N 1
ATOM 1647 C CA . LEU A 1 208 ? -20.953 -15.273 -8.836 1 97.69 208 LEU A CA 1
ATOM 1648 C C . LEU A 1 208 ? -20.203 -16.125 -9.859 1 97.69 208 LEU A C 1
ATOM 1650 O O . LEU A 1 208 ? -20.375 -15.945 -11.062 1 97.69 208 LEU A O 1
ATOM 1654 N N . LEU A 1 209 ? -19.344 -17.047 -9.383 1 97.38 209 LEU A N 1
ATOM 1655 C CA . LEU A 1 209 ? -18.641 -17.953 -10.289 1 97.38 209 LEU A CA 1
ATOM 1656 C C . LEU A 1 209 ? -19.625 -18.812 -11.062 1 97.38 209 LEU A C 1
ATOM 1658 O O . LEU A 1 209 ? -19.484 -19 -12.273 1 97.38 209 LEU A O 1
ATOM 1662 N N . THR A 1 210 ? -20.609 -19.297 -10.383 1 97.56 210 THR A N 1
ATOM 1663 C CA . THR A 1 210 ? -21.656 -20.094 -11.031 1 97.56 210 THR A CA 1
ATOM 1664 C C . THR A 1 210 ? -22.422 -19.266 -12.047 1 97.56 210 THR A C 1
ATOM 1666 O O . THR A 1 210 ? -22.703 -19.734 -13.156 1 97.56 210 THR A O 1
ATOM 1669 N N . GLU A 1 211 ? -22.781 -18.047 -11.633 1 97.81 211 GLU A N 1
ATOM 1670 C CA . GLU A 1 211 ? -23.516 -17.141 -12.523 1 97.81 211 GLU A CA 1
ATOM 1671 C C . GLU A 1 211 ? -22.719 -16.859 -13.789 1 97.81 211 GLU A C 1
ATOM 1673 O O . GLU A 1 211 ? -23.25 -16.906 -14.891 1 97.81 211 GLU A O 1
ATOM 1678 N N . LEU A 1 212 ? -21.5 -16.547 -13.648 1 97.69 212 LEU A N 1
ATOM 1679 C CA . LEU A 1 212 ? -20.641 -16.266 -14.797 1 97.69 212 LEU A CA 1
ATOM 1680 C C . LEU A 1 212 ? -20.5 -17.5 -15.688 1 97.69 212 LEU A C 1
ATOM 1682 O O . LEU A 1 212 ? -20.438 -17.391 -16.906 1 97.69 212 LEU A O 1
ATOM 1686 N N . HIS A 1 213 ? -20.375 -18.672 -15.062 1 97.75 213 HIS A N 1
ATOM 1687 C CA . HIS A 1 213 ? -20.328 -19.938 -15.781 1 97.75 213 HIS A CA 1
ATOM 1688 C C . HIS A 1 213 ? -21.609 -20.172 -16.578 1 97.75 213 HIS A C 1
ATOM 1690 O O . HIS A 1 213 ? -21.547 -20.531 -17.766 1 97.75 213 HIS A O 1
ATOM 1696 N N . GLN A 1 214 ? -22.766 -19.922 -15.992 1 98 214 GLN A N 1
ATOM 1697 C CA . GLN A 1 214 ? -24.062 -20.125 -16.625 1 98 214 GLN A CA 1
ATOM 1698 C C . GLN A 1 214 ? -24.266 -19.156 -17.781 1 98 214 GLN A C 1
ATOM 1700 O O . GLN A 1 214 ? -24.891 -19.5 -18.781 1 98 214 GLN A O 1
ATOM 1705 N N . GLN A 1 215 ? -23.703 -18 -17.656 1 97.56 215 GLN A N 1
ATOM 1706 C CA . GLN A 1 215 ? -23.797 -16.984 -18.688 1 97.56 215 GLN A CA 1
ATOM 1707 C C . GLN A 1 215 ? -22.828 -17.25 -19.828 1 97.56 215 GLN A C 1
ATOM 1709 O O . GLN A 1 215 ? -22.828 -16.531 -20.828 1 97.56 215 GLN A O 1
ATOM 1714 N N . GLY A 1 216 ? -21.969 -18.234 -19.609 1 97.69 216 GLY A N 1
ATOM 1715 C CA . GLY A 1 216 ? -21 -18.594 -20.625 1 97.69 216 GLY A CA 1
ATOM 1716 C C . GLY A 1 216 ? -19.797 -17.672 -20.688 1 97.69 216 GLY A C 1
ATOM 1717 O O . GLY A 1 216 ? -19 -17.75 -21.609 1 97.69 216 GLY A O 1
ATOM 1718 N N . ILE A 1 217 ? -19.672 -16.797 -19.797 1 98 217 ILE A N 1
ATOM 1719 C CA . ILE A 1 217 ? -18.562 -15.859 -19.75 1 98 217 ILE A CA 1
ATOM 1720 C C . ILE A 1 217 ? -17.281 -16.594 -19.344 1 98 217 ILE A C 1
ATOM 1722 O O . ILE A 1 217 ? -16.219 -16.375 -19.922 1 98 217 ILE A O 1
ATOM 1726 N N . ILE A 1 218 ? -17.438 -17.469 -18.328 1 98.31 218 ILE A N 1
ATOM 1727 C CA . ILE A 1 218 ? -16.328 -18.328 -17.938 1 98.31 218 ILE A CA 1
ATOM 1728 C C . ILE A 1 218 ? -16.812 -19.781 -17.859 1 98.31 218 ILE A C 1
ATOM 1730 O O . ILE A 1 218 ? -18.031 -20.031 -17.875 1 98.31 218 ILE A O 1
ATOM 1734 N N . ALA A 1 219 ? -15.906 -20.719 -17.906 1 98.44 219 ALA A N 1
ATOM 1735 C CA . ALA A 1 219 ? -16.141 -22.109 -17.547 1 98.44 219 ALA A CA 1
ATOM 1736 C C . ALA A 1 219 ? -15.305 -22.516 -16.328 1 98.44 219 ALA A C 1
ATOM 1738 O O . ALA A 1 219 ? -14.141 -22.141 -16.219 1 98.44 219 ALA A O 1
ATOM 1739 N N . ILE A 1 220 ? -15.938 -23.266 -15.461 1 96.25 220 ILE A N 1
ATOM 1740 C CA . ILE A 1 220 ? -15.242 -23.672 -14.242 1 96.25 220 ILE A CA 1
ATOM 1741 C C . ILE A 1 220 ? -15.266 -25.188 -14.117 1 96.25 220 ILE A C 1
ATOM 1743 O O . ILE A 1 220 ? -16.312 -25.812 -14.273 1 96.25 220 ILE A O 1
ATOM 1747 N N . ASN A 1 221 ? -14.172 -25.75 -13.922 1 94.94 221 ASN A N 1
ATOM 1748 C CA . ASN A 1 221 ? -13.992 -27.156 -13.562 1 94.94 221 ASN A CA 1
ATOM 1749 C C . ASN A 1 221 ? -13.07 -27.312 -12.359 1 94.94 221 ASN A C 1
ATOM 1751 O O . ASN A 1 221 ? -11.844 -27.297 -12.5 1 94.94 221 ASN A O 1
ATOM 1755 N N . ARG A 1 222 ? -13.609 -27.531 -11.188 1 91.88 222 ARG A N 1
ATOM 1756 C CA . ARG A 1 222 ? -12.867 -27.547 -9.93 1 91.88 222 ARG A CA 1
ATOM 1757 C C . ARG A 1 222 ? -12.047 -26.266 -9.758 1 91.88 222 ARG A C 1
ATOM 1759 O O . ARG A 1 222 ? -12.609 -25.188 -9.578 1 91.88 222 ARG A O 1
ATOM 1766 N N . ARG A 1 223 ? -10.812 -26.328 -9.938 1 92.94 223 ARG A N 1
ATOM 1767 C CA . ARG A 1 223 ? -9.977 -25.156 -9.711 1 92.94 223 ARG A CA 1
ATOM 1768 C C . ARG A 1 223 ? -9.594 -24.5 -11.031 1 92.94 223 ARG A C 1
ATOM 1770 O O . ARG A 1 223 ? -9 -23.422 -11.047 1 92.94 223 ARG A O 1
ATOM 1777 N N . ASN A 1 224 ? -10.031 -25.078 -12.078 1 96.81 224 ASN A N 1
ATOM 1778 C CA . ASN A 1 224 ? -9.68 -24.578 -13.398 1 96.81 224 ASN A CA 1
ATOM 1779 C C . ASN A 1 224 ? -10.703 -23.562 -13.906 1 96.81 224 ASN A C 1
ATOM 1781 O O . ASN A 1 224 ? -11.906 -23.828 -13.867 1 96.81 224 ASN A O 1
ATOM 1785 N N . ILE A 1 225 ? -10.273 -22.391 -14.305 1 97.56 225 ILE A N 1
ATOM 1786 C CA . ILE A 1 225 ? -11.109 -21.344 -14.867 1 97.56 225 ILE A CA 1
ATOM 1787 C C . ILE A 1 225 ? -10.734 -21.109 -16.328 1 97.56 225 ILE A C 1
ATOM 1789 O O . ILE A 1 225 ? -9.555 -20.938 -16.656 1 97.56 225 ILE A O 1
ATOM 1793 N N . LYS A 1 226 ? -11.648 -21.141 -17.156 1 98.5 226 LYS A N 1
ATOM 1794 C CA . LYS A 1 226 ? -11.477 -20.734 -18.547 1 98.5 226 LYS A CA 1
ATOM 1795 C C . LYS A 1 226 ? -12.336 -19.516 -18.891 1 98.5 226 LYS A C 1
ATOM 1797 O O . LYS A 1 226 ? -13.555 -19.562 -18.766 1 98.5 226 LYS A O 1
ATOM 1802 N N . ILE A 1 227 ? -11.758 -18.438 -19.281 1 98.19 227 ILE A N 1
ATOM 1803 C CA . ILE A 1 227 ? -12.484 -17.25 -19.703 1 98.19 227 ILE A CA 1
ATOM 1804 C C . ILE A 1 227 ? -12.898 -17.391 -21.172 1 98.19 227 ILE A C 1
ATOM 1806 O O . ILE A 1 227 ? -12.055 -17.344 -22.062 1 98.19 227 ILE A O 1
ATOM 1810 N N . ASN A 1 228 ? -14.102 -17.531 -21.406 1 98.31 228 ASN A N 1
ATOM 1811 C CA . ASN A 1 228 ? -14.641 -17.734 -22.75 1 98.31 228 ASN A CA 1
ATOM 1812 C C . ASN A 1 228 ? -14.914 -16.406 -23.469 1 98.31 228 ASN A C 1
ATOM 1814 O O . ASN A 1 228 ? -14.859 -16.344 -24.688 1 98.31 228 ASN A O 1
ATOM 1818 N N . ASN A 1 229 ? -15.273 -15.406 -22.734 1 97.69 229 ASN A N 1
ATOM 1819 C CA . ASN A 1 229 ? -15.617 -14.102 -23.281 1 97.69 229 ASN A CA 1
ATOM 1820 C C . ASN A 1 229 ? -14.961 -12.969 -22.516 1 97.69 229 ASN A C 1
ATOM 1822 O O . ASN A 1 229 ? -15.578 -12.383 -21.625 1 97.69 229 ASN A O 1
ATOM 1826 N N . MET A 1 230 ? -13.797 -12.633 -22.922 1 96.56 230 MET A N 1
ATOM 1827 C CA . MET A 1 230 ? -12.984 -11.617 -22.25 1 96.56 230 MET A CA 1
ATOM 1828 C C . MET A 1 230 ? -13.68 -10.266 -22.266 1 96.56 230 MET A C 1
ATOM 1830 O O . MET A 1 230 ? -13.68 -9.547 -21.266 1 96.56 230 MET A O 1
ATOM 1834 N N . ASN A 1 231 ? -14.273 -9.938 -23.328 1 95.56 231 ASN A N 1
ATOM 1835 C CA . ASN A 1 231 ? -14.938 -8.648 -23.469 1 95.56 231 ASN A CA 1
ATOM 1836 C C . ASN A 1 231 ? -16.125 -8.523 -22.516 1 95.56 231 ASN A C 1
ATOM 1838 O O . ASN A 1 231 ? -16.312 -7.469 -21.906 1 95.56 231 ASN A O 1
ATOM 1842 N N . ALA A 1 232 ? -16.891 -9.547 -22.453 1 95.31 232 ALA A N 1
ATOM 1843 C CA . ALA A 1 232 ? -18.031 -9.523 -21.531 1 95.31 232 ALA A CA 1
ATOM 1844 C C . ALA A 1 232 ? -17.562 -9.328 -20.094 1 95.31 232 ALA A C 1
ATOM 1846 O O . ALA A 1 232 ? -18.203 -8.633 -19.312 1 95.31 232 ALA A O 1
ATOM 1847 N N . LEU A 1 233 ? -16.438 -9.953 -19.719 1 94.75 233 LEU A N 1
ATOM 1848 C CA . LEU A 1 233 ? -15.867 -9.812 -18.391 1 94.75 233 LEU A CA 1
ATOM 1849 C C . LEU A 1 233 ? -15.414 -8.383 -18.125 1 94.75 233 LEU A C 1
ATOM 1851 O O . LEU A 1 233 ? -15.656 -7.828 -17.062 1 94.75 233 LEU A O 1
ATOM 1855 N N . LYS A 1 234 ? -14.805 -7.785 -19.094 1 93.88 234 LYS A N 1
ATOM 1856 C CA . LYS A 1 234 ? -14.328 -6.406 -19 1 93.88 234 LYS A CA 1
ATOM 1857 C C . LYS A 1 234 ? -15.492 -5.434 -18.859 1 93.88 234 LYS A C 1
ATOM 1859 O O . LYS A 1 234 ? -15.391 -4.445 -18.125 1 93.88 234 LYS A O 1
ATOM 1864 N N . VAL A 1 235 ? -16.578 -5.691 -19.531 1 91.19 235 VAL A N 1
ATOM 1865 C CA . VAL A 1 235 ? -17.766 -4.832 -19.516 1 91.19 235 VAL A CA 1
ATOM 1866 C C . VAL A 1 235 ? -18.359 -4.797 -18.109 1 91.19 235 VAL A C 1
ATOM 1868 O O . VAL A 1 235 ? -18.875 -3.768 -17.672 1 91.19 235 VAL A O 1
ATOM 1871 N N . LEU A 1 236 ? -18.219 -5.91 -17.422 1 89.5 236 LEU A N 1
ATOM 1872 C CA . LEU A 1 236 ? -18.734 -5.965 -16.062 1 89.5 236 LEU A CA 1
ATOM 1873 C C . LEU A 1 236 ? -17.984 -4.977 -15.164 1 89.5 236 LEU A C 1
ATOM 1875 O O . LEU A 1 236 ? -18.531 -4.527 -14.148 1 89.5 236 LEU A O 1
ATOM 1879 N N . VAL A 1 237 ? -16.766 -4.719 -15.508 1 83.75 237 VAL A N 1
ATOM 1880 C CA . VAL A 1 237 ? -15.938 -3.811 -14.719 1 83.75 237 VAL A CA 1
ATOM 1881 C C . VAL A 1 237 ? -16.156 -2.373 -15.18 1 83.75 237 VAL A C 1
ATOM 1883 O O . VAL A 1 237 ? -16.188 -1.447 -14.367 1 83.75 237 VAL A O 1
ATOM 1886 N N . GLU A 1 238 ? -16.109 -2.162 -16.641 1 67.19 238 GLU A N 1
ATOM 1887 C CA . GLU A 1 238 ? -16.297 -0.841 -17.219 1 67.19 238 GLU A CA 1
ATOM 1888 C C . GLU A 1 238 ? -17.688 -0.295 -16.922 1 67.19 238 GLU A C 1
ATOM 1890 O O . GLU A 1 238 ? -17.875 0.918 -16.797 1 67.19 238 GLU A O 1
ATOM 1895 N N . ASP A 1 239 ? -18.828 -1.256 -17.172 1 49.44 239 ASP A N 1
ATOM 1896 C CA . ASP A 1 239 ? -20.188 -0.761 -17.047 1 49.44 239 ASP A CA 1
ATOM 1897 C C . ASP A 1 239 ? -20.375 -0.03 -15.719 1 49.44 239 ASP A C 1
ATOM 1899 O O . ASP A 1 239 ? -21.469 0.5 -15.453 1 49.44 239 ASP A O 1
ATOM 1903 N N . CYS A 1 240 ? -19.766 -0.259 -14.75 1 37.81 240 CYS A N 1
ATOM 1904 C CA . CYS A 1 240 ? -20.125 0.817 -13.828 1 37.81 240 CYS A CA 1
ATOM 1905 C C . CYS A 1 240 ? -19.781 2.178 -14.43 1 37.81 240 CYS A C 1
ATOM 1907 O O . CYS A 1 240 ? -19.906 3.203 -13.758 1 37.81 240 CYS A O 1
ATOM 1909 N N . TYR A 1 241 ? -18.875 2.354 -15.336 1 30.12 241 TYR A N 1
ATOM 1910 C CA . TYR A 1 241 ? -18.969 3.643 -16.016 1 30.12 241 TYR A CA 1
ATOM 1911 C C . TYR A 1 241 ? -20.172 3.676 -16.953 1 30.12 241 TYR A C 1
ATOM 1913 O O . TYR A 1 241 ? -20.531 2.66 -17.547 1 30.12 241 TYR A O 1
ATOM 1921 N N . MET B 1 1 ? 31.547 40.375 -10.102 1 28.31 1 MET B N 1
ATOM 1922 C CA . MET B 1 1 ? 30.094 40.25 -10.141 1 28.31 1 MET B CA 1
ATOM 1923 C C . MET B 1 1 ? 29.625 39.031 -9.336 1 28.31 1 MET B C 1
ATOM 1925 O O . MET B 1 1 ? 29.828 37.906 -9.75 1 28.31 1 MET B O 1
ATOM 1929 N N . THR B 1 2 ? 29.562 39.125 -7.961 1 29.3 2 THR B N 1
ATOM 1930 C CA . THR B 1 2 ? 29.438 38.094 -6.922 1 29.3 2 THR B CA 1
ATOM 1931 C C . THR B 1 2 ? 28.047 37.438 -6.961 1 29.3 2 THR B C 1
ATOM 1933 O O . THR B 1 2 ? 27.031 38.125 -6.809 1 29.3 2 THR B O 1
ATOM 1936 N N . SER B 1 3 ? 27.797 36.5 -7.785 1 34.22 3 SER B N 1
ATOM 1937 C CA . SER B 1 3 ? 26.531 35.781 -7.93 1 34.22 3 SER B CA 1
ATOM 1938 C C . SER B 1 3 ? 25.953 35.406 -6.57 1 34.22 3 SER B C 1
ATOM 1940 O O . SER B 1 3 ? 26.5 34.562 -5.859 1 34.22 3 SER B O 1
ATOM 1942 N N . THR B 1 4 ? 25.359 36.375 -5.879 1 35.47 4 THR B N 1
ATOM 1943 C CA . THR B 1 4 ? 24.625 36.219 -4.629 1 35.47 4 THR B CA 1
ATOM 1944 C C . THR B 1 4 ? 23.578 35.125 -4.762 1 35.47 4 THR B C 1
ATOM 1946 O O . THR B 1 4 ? 22.672 35.219 -5.598 1 35.47 4 THR B O 1
ATOM 1949 N N . ILE B 1 5 ? 23.953 33.938 -4.574 1 39.44 5 ILE B N 1
ATOM 1950 C CA . ILE B 1 5 ? 22.938 32.906 -4.41 1 39.44 5 ILE B CA 1
ATOM 1951 C C . ILE B 1 5 ? 21.781 33.438 -3.559 1 39.44 5 ILE B C 1
ATOM 1953 O O . ILE B 1 5 ? 21.969 33.781 -2.385 1 39.44 5 ILE B O 1
ATOM 1957 N N . ASP B 1 6 ? 20.844 34.156 -4.059 1 36.47 6 ASP B N 1
ATOM 1958 C CA . ASP B 1 6 ? 19.609 34.625 -3.412 1 36.47 6 ASP B CA 1
ATOM 1959 C C . ASP B 1 6 ? 18.984 33.5 -2.572 1 36.47 6 ASP B C 1
ATOM 1961 O O . ASP B 1 6 ? 18.562 32.469 -3.105 1 36.47 6 ASP B O 1
ATOM 1965 N N . TYR B 1 7 ? 19.531 33.312 -1.426 1 37.75 7 TYR B N 1
ATOM 1966 C CA . TYR B 1 7 ? 18.859 32.5 -0.41 1 37.75 7 TYR B CA 1
ATOM 1967 C C . TYR B 1 7 ? 17.391 32.906 -0.278 1 37.75 7 TYR B C 1
ATOM 1969 O O . TYR B 1 7 ? 17.078 34.062 -0.022 1 37.75 7 TYR B O 1
ATOM 1977 N N . ASP B 1 8 ? 16.469 32.375 -0.957 1 44.28 8 ASP B N 1
ATOM 1978 C CA . ASP B 1 8 ? 15.078 32.656 -0.627 1 44.28 8 ASP B CA 1
ATOM 1979 C C . ASP B 1 8 ? 14.836 32.594 0.878 1 44.28 8 ASP B C 1
ATOM 1981 O O . ASP B 1 8 ? 15.242 31.609 1.519 1 44.28 8 ASP B O 1
ATOM 1985 N N . PRO B 1 9 ? 14.609 33.562 1.63 1 42.84 9 PRO B N 1
ATOM 1986 C CA . PRO B 1 9 ? 14.406 33.656 3.078 1 42.84 9 PRO B CA 1
ATOM 1987 C C . PRO B 1 9 ? 13.539 32.531 3.629 1 42.84 9 PRO B C 1
ATOM 1989 O O . PRO B 1 9 ? 13.555 32.25 4.836 1 42.84 9 PRO B O 1
ATOM 1992 N N . TYR B 1 10 ? 12.539 32.156 2.963 1 46.16 10 TYR B N 1
ATOM 1993 C CA . TYR B 1 10 ? 11.609 31.141 3.447 1 46.16 10 TYR B CA 1
ATOM 1994 C C . TYR B 1 10 ? 12.258 29.75 3.447 1 46.16 10 TYR B C 1
ATOM 1996 O O . TYR B 1 10 ? 11.594 28.75 3.691 1 46.16 10 TYR B O 1
ATOM 2004 N N . GLU B 1 11 ? 13.438 29.641 3.107 1 51.97 11 GLU B N 1
ATOM 2005 C CA . GLU B 1 11 ? 14.141 28.375 2.922 1 51.97 11 GLU B CA 1
ATOM 2006 C C . GLU B 1 11 ? 14.578 27.781 4.258 1 51.97 11 GLU B C 1
ATOM 2008 O O . GLU B 1 11 ? 15.594 28.188 4.82 1 51.97 11 GLU B O 1
ATOM 2013 N N . THR B 1 12 ? 13.625 27.609 5.25 1 56.31 12 THR B N 1
ATOM 2014 C CA . THR B 1 12 ? 14.062 26.766 6.355 1 56.31 12 THR B CA 1
ATOM 2015 C C . THR B 1 12 ? 14.781 25.531 5.836 1 56.31 12 THR B C 1
ATOM 2017 O O . THR B 1 12 ? 14.25 24.797 4.988 1 56.31 12 THR B O 1
ATOM 2020 N N . LEU B 1 13 ? 16.031 25.516 6.082 1 72.25 13 LEU B N 1
ATOM 2021 C CA . LEU B 1 13 ? 16.906 24.391 5.719 1 72.25 13 LEU B CA 1
ATOM 2022 C C . LEU B 1 13 ? 16.5 23.141 6.484 1 72.25 13 LEU B C 1
ATOM 2024 O O . LEU B 1 13 ? 16.016 23.219 7.609 1 72.25 13 LEU B O 1
ATOM 2028 N N . CYS B 1 14 ? 16.453 22 5.961 1 84.12 14 CYS B N 1
ATOM 2029 C CA . CYS B 1 14 ? 16.078 20.703 6.531 1 84.12 14 CYS B CA 1
ATOM 2030 C C . CYS B 1 14 ? 16.75 20.5 7.887 1 84.12 14 CYS B C 1
ATOM 2032 O O . CYS B 1 14 ? 16.203 19.812 8.75 1 84.12 14 CYS B O 1
ATOM 2034 N N . HIS B 1 15 ? 17.859 21.25 8.094 1 78.31 15 HIS B N 1
ATOM 2035 C CA . HIS B 1 15 ? 18.594 21.031 9.336 1 78.31 15 HIS B CA 1
ATOM 2036 C C . HIS B 1 15 ? 17.906 21.719 10.516 1 78.31 15 HIS B C 1
ATOM 2038 O O . HIS B 1 15 ? 18.141 21.344 11.672 1 78.31 15 HIS B O 1
ATOM 2044 N N . ASP B 1 16 ? 17.062 22.672 10.328 1 82.75 16 ASP B N 1
ATOM 2045 C CA . ASP B 1 16 ? 16.344 23.344 11.398 1 82.75 16 ASP B CA 1
ATOM 2046 C C . ASP B 1 16 ? 14.836 23.078 11.297 1 82.75 16 ASP B C 1
ATOM 2048 O O . ASP B 1 16 ? 14.031 23.781 11.914 1 82.75 16 ASP B O 1
ATOM 2052 N N . CYS B 1 17 ? 14.547 22.203 10.539 1 91 17 CYS B N 1
ATOM 2053 C CA . CYS B 1 17 ? 13.141 21.906 10.297 1 91 17 CYS B CA 1
ATOM 2054 C C . CYS B 1 17 ? 12.547 21.109 11.453 1 91 17 CYS B C 1
ATOM 2056 O O . CYS B 1 17 ? 13.094 20.078 11.852 1 91 17 CYS B O 1
ATOM 2058 N N . ARG B 1 18 ? 11.492 21.531 11.969 1 87.75 18 ARG B N 1
ATOM 2059 C CA . ARG B 1 18 ? 10.844 20.891 13.109 1 87.75 18 ARG B CA 1
ATOM 2060 C C . ARG B 1 18 ? 10.289 19.516 12.719 1 87.75 18 ARG B C 1
ATOM 2062 O O . ARG B 1 18 ? 9.945 18.719 13.578 1 87.75 18 ARG B O 1
ATOM 2069 N N . LEU B 1 19 ? 10.203 19.25 11.406 1 91.25 19 LEU B N 1
ATOM 2070 C CA . LEU B 1 19 ? 9.586 18.016 10.93 1 91.25 19 LEU B CA 1
ATOM 2071 C C . LEU B 1 19 ? 10.641 16.938 10.664 1 91.25 19 LEU B C 1
ATOM 2073 O O . LEU B 1 19 ? 10.32 15.836 10.227 1 91.25 19 LEU B O 1
ATOM 2077 N N . VAL B 1 20 ? 11.82 17.172 10.875 1 86.94 20 VAL B N 1
ATOM 2078 C CA . VAL B 1 20 ? 12.914 16.312 10.453 1 86.94 20 VAL B CA 1
ATOM 2079 C C . VAL B 1 20 ? 12.711 14.898 11.016 1 86.94 20 VAL B C 1
ATOM 2081 O O . VAL B 1 20 ? 13.023 13.906 10.352 1 86.94 20 VAL B O 1
ATOM 2084 N N . GLU B 1 21 ? 12.086 14.773 12.18 1 85.06 21 GLU B N 1
ATOM 2085 C CA . GLU B 1 21 ? 11.906 13.477 12.828 1 85.06 21 GLU B CA 1
ATOM 2086 C C . GLU B 1 21 ? 10.773 12.688 12.18 1 85.06 21 GLU B C 1
ATOM 2088 O O . GLU B 1 21 ? 10.672 11.469 12.367 1 85.06 21 GLU B O 1
ATOM 2093 N N . SER B 1 22 ? 9.945 13.328 11.445 1 89.94 22 SER B N 1
ATOM 2094 C CA . SER B 1 22 ? 8.812 12.68 10.789 1 89.94 22 SER B CA 1
ATOM 2095 C C . SER B 1 22 ? 8.992 12.664 9.273 1 89.94 22 SER B C 1
ATOM 2097 O O . SER B 1 22 ? 8.141 12.133 8.547 1 89.94 22 SER B O 1
ATOM 2099 N N . CYS B 1 23 ? 10.07 13.211 8.844 1 94.44 23 CYS B N 1
ATOM 2100 C CA . CYS B 1 23 ? 10.297 13.391 7.414 1 94.44 23 CYS B CA 1
ATOM 2101 C C . CYS B 1 23 ? 11.312 12.375 6.895 1 94.44 23 CYS B C 1
ATOM 2103 O O . CYS B 1 23 ? 11.82 11.555 7.656 1 94.44 23 CYS B O 1
ATOM 2105 N N . LEU B 1 24 ? 11.648 12.398 5.613 1 94.75 24 LEU B N 1
ATOM 2106 C CA . LEU B 1 24 ? 12.508 11.438 4.934 1 94.75 24 LEU B CA 1
ATOM 2107 C C . LEU B 1 24 ? 13.922 11.484 5.496 1 94.75 24 LEU B C 1
ATOM 2109 O O . LEU B 1 24 ? 14.539 10.438 5.723 1 94.75 24 LEU B O 1
ATOM 2113 N N . PRO B 1 25 ? 14.508 12.609 5.848 1 92.25 25 PRO B N 1
ATOM 2114 C CA . PRO B 1 25 ? 15.906 12.625 6.266 1 92.25 25 PRO B CA 1
ATOM 2115 C C . PRO B 1 25 ? 16.078 12.359 7.758 1 92.25 25 PRO B C 1
ATOM 2117 O O . PRO B 1 25 ? 17.047 12.828 8.367 1 92.25 25 PRO B O 1
ATOM 2120 N N . TYR B 1 26 ? 15.078 11.719 8.305 1 89.88 26 TYR B N 1
ATOM 2121 C CA . TYR B 1 26 ? 15.188 11.32 9.703 1 89.88 26 TYR B CA 1
ATOM 2122 C C . TYR B 1 26 ? 16.453 10.516 9.945 1 89.88 26 TYR B C 1
ATOM 2124 O O . TYR B 1 26 ? 16.766 9.586 9.188 1 89.88 26 TYR B O 1
ATOM 2132 N N . GLY B 1 27 ? 17.25 10.961 10.906 1 88.06 27 GLY B N 1
ATOM 2133 C CA . GLY B 1 27 ? 18.375 10.156 11.328 1 88.06 27 GLY B CA 1
ATOM 2134 C C . GLY B 1 27 ? 19.656 10.469 10.555 1 88.06 27 GLY B C 1
ATOM 2135 O O . GLY B 1 27 ? 20.719 9.938 10.867 1 88.06 27 GLY B O 1
ATOM 2136 N N . LEU B 1 28 ? 19.562 11.289 9.547 1 93 28 LEU B N 1
ATOM 2137 C CA . LEU B 1 28 ? 20.766 11.641 8.789 1 93 28 LEU B CA 1
ATOM 2138 C C . LEU B 1 28 ? 21.703 12.508 9.625 1 93 28 LEU B C 1
ATOM 2140 O O . LEU B 1 28 ? 21.25 13.336 10.422 1 93 28 LEU B O 1
ATOM 2144 N N . ALA B 1 29 ? 23.016 12.375 9.391 1 92.62 29 ALA B N 1
ATOM 2145 C CA . ALA B 1 29 ? 24 13.266 9.992 1 92.62 29 ALA B CA 1
ATOM 2146 C C . ALA B 1 29 ? 23.891 14.68 9.43 1 92.62 29 ALA B C 1
ATOM 2148 O O . ALA B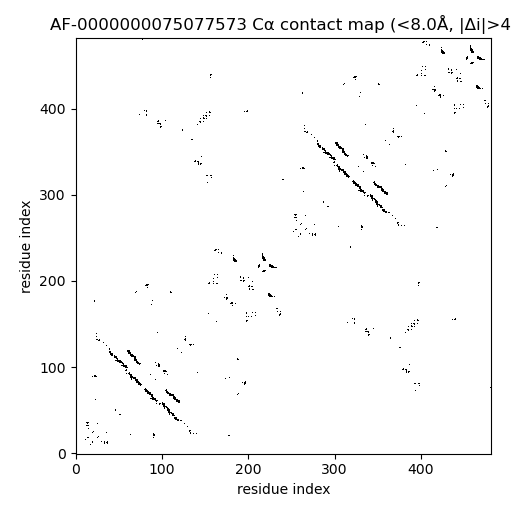 1 29 ? 23.344 14.875 8.344 1 92.62 29 ALA B O 1
ATOM 2149 N N . LYS B 1 30 ? 24.422 15.609 10.188 1 90.19 30 LYS B N 1
ATOM 2150 C CA . LYS B 1 30 ? 24.297 17.016 9.828 1 90.19 30 LYS B CA 1
ATOM 2151 C C . LYS B 1 30 ? 24.781 17.266 8.406 1 90.19 30 LYS B C 1
ATOM 2153 O O . LYS B 1 30 ? 24.141 17.984 7.637 1 90.19 30 LYS B O 1
ATOM 2158 N N . ASN B 1 31 ? 25.922 16.672 8.086 1 91.88 31 ASN B N 1
ATOM 2159 C CA . ASN B 1 31 ? 26.469 16.875 6.758 1 91.88 31 ASN B CA 1
ATOM 2160 C C . ASN B 1 31 ? 25.594 16.25 5.68 1 91.88 31 ASN B C 1
ATOM 2162 O O . ASN B 1 31 ? 25.438 16.812 4.594 1 91.88 31 ASN B O 1
ATOM 2166 N N . GLU B 1 32 ? 25.062 15.086 5.957 1 93.81 32 GLU B N 1
ATOM 2167 C CA . GLU B 1 32 ? 24.141 14.422 5.035 1 93.81 32 GLU B CA 1
ATOM 2168 C C . GLU B 1 32 ? 22.844 15.227 4.871 1 93.81 32 GLU B C 1
ATOM 2170 O O . GLU B 1 32 ? 22.312 15.328 3.768 1 93.81 32 GLU B O 1
ATOM 2175 N N . LEU B 1 33 ? 22.438 15.805 5.973 1 93.19 33 LEU B N 1
ATOM 2176 C CA . LEU B 1 33 ? 21.219 16.625 5.965 1 93.19 33 LEU B CA 1
ATOM 2177 C C . LEU B 1 33 ? 21.422 17.875 5.102 1 93.19 33 LEU B C 1
ATOM 2179 O O . LEU B 1 33 ? 20.5 18.297 4.398 1 93.19 33 LEU B O 1
ATOM 2183 N N . LYS B 1 34 ? 22.531 18.438 5.137 1 91.44 34 LYS B N 1
ATOM 2184 C CA . LYS B 1 34 ? 22.844 19.594 4.293 1 91.44 34 LYS B CA 1
ATOM 2185 C C . LYS B 1 34 ? 22.797 19.219 2.814 1 91.44 34 LYS B C 1
ATOM 2187 O O . LYS B 1 34 ? 22.266 19.969 1.998 1 91.44 34 LYS B O 1
ATOM 2192 N N . GLN B 1 35 ? 23.359 18.062 2.527 1 92.38 35 GLN B N 1
ATOM 2193 C CA . GLN B 1 35 ? 23.312 17.578 1.151 1 92.38 35 GLN B CA 1
ATOM 2194 C C . GLN B 1 35 ? 21.875 17.344 0.7 1 92.38 35 GLN B C 1
ATOM 2196 O O . GLN B 1 35 ? 21.5 17.734 -0.409 1 92.38 35 GLN B O 1
ATOM 2201 N N . PHE B 1 36 ? 21.109 16.75 1.604 1 95.06 36 PHE B N 1
ATOM 2202 C CA . PHE B 1 36 ? 19.703 16.5 1.329 1 95.06 36 PHE B CA 1
ATOM 2203 C C . PHE B 1 36 ? 18.953 17.812 1.066 1 95.06 36 PHE B C 1
ATOM 2205 O O . PHE B 1 36 ? 18.172 17.906 0.126 1 95.06 36 PHE B O 1
ATOM 2212 N N . ALA B 1 37 ? 19.281 18.812 1.814 1 92.75 37 ALA B N 1
ATOM 2213 C CA . ALA B 1 37 ? 18.594 20.094 1.744 1 92.75 37 ALA B CA 1
ATOM 2214 C C . ALA B 1 37 ? 18.844 20.781 0.4 1 92.75 37 ALA B C 1
ATOM 2216 O O . ALA B 1 37 ? 18.016 21.547 -0.074 1 92.75 37 ALA B O 1
ATOM 2217 N N . THR B 1 38 ? 19.922 20.438 -0.254 1 90.62 38 THR B N 1
ATOM 2218 C CA . THR B 1 38 ? 20.281 21.109 -1.494 1 90.62 38 THR B CA 1
ATOM 2219 C C . THR B 1 38 ? 19.359 20.703 -2.631 1 90.62 38 THR B C 1
ATOM 2221 O O . THR B 1 38 ? 19.172 21.469 -3.586 1 90.62 38 THR B O 1
ATOM 2224 N N . MET B 1 39 ? 18.75 19.578 -2.525 1 92.69 39 MET B N 1
ATOM 2225 C CA . MET B 1 39 ? 17.891 19.094 -3.611 1 92.69 39 MET B CA 1
ATOM 2226 C C . MET B 1 39 ? 16.453 19.547 -3.408 1 92.69 39 MET B C 1
ATOM 2228 O O . MET B 1 39 ? 15.641 19.484 -4.336 1 92.69 39 MET B O 1
ATOM 2232 N N . VAL B 1 40 ? 16.125 19.938 -2.16 1 94.81 40 VAL B N 1
ATOM 2233 C CA . VAL B 1 40 ? 14.742 20.25 -1.808 1 94.81 40 VAL B CA 1
ATOM 2234 C C . VAL B 1 40 ? 14.312 21.562 -2.477 1 94.81 40 VAL B C 1
ATOM 2236 O O . VAL B 1 40 ? 15.008 22.562 -2.369 1 94.81 40 VAL B O 1
ATOM 2239 N N . LYS B 1 41 ? 13.234 21.5 -3.162 1 94.44 41 LYS B N 1
ATOM 2240 C CA . LYS B 1 41 ? 12.68 22.703 -3.797 1 94.44 41 LYS B CA 1
ATOM 2241 C C . LYS B 1 41 ? 11.406 23.156 -3.094 1 94.44 41 LYS B C 1
ATOM 2243 O O . LYS B 1 41 ? 10.672 22.328 -2.537 1 94.44 41 LYS B O 1
ATOM 2248 N N . SER B 1 42 ? 11.203 24.422 -3.188 1 90.31 42 SER B N 1
ATOM 2249 C CA . SER B 1 42 ? 9.984 24.984 -2.619 1 90.31 42 SER B CA 1
ATOM 2250 C C . SER B 1 42 ? 8.969 25.312 -3.709 1 90.31 42 SER B C 1
ATOM 2252 O O . SER B 1 42 ? 9.344 25.672 -4.828 1 90.31 42 SER B O 1
ATOM 2254 N N . LYS B 1 43 ? 7.77 25.141 -3.328 1 91.5 43 LYS B N 1
ATOM 2255 C CA . LYS B 1 43 ? 6.656 25.531 -4.191 1 91.5 43 LYS B CA 1
ATOM 2256 C C . LYS B 1 43 ? 5.793 26.609 -3.531 1 91.5 43 LYS B C 1
ATOM 2258 O O . LYS B 1 43 ? 5.754 26.703 -2.303 1 91.5 43 LYS B O 1
ATOM 2263 N N . PRO B 1 44 ? 5.203 27.453 -4.379 1 94.5 44 PRO B N 1
ATOM 2264 C CA . PRO B 1 44 ? 4.223 28.359 -3.785 1 94.5 44 PRO B CA 1
ATOM 2265 C C . PRO B 1 44 ? 3.129 27.625 -3.01 1 94.5 44 PRO B C 1
ATOM 2267 O O . PRO B 1 44 ? 2.889 26.438 -3.252 1 94.5 44 PRO B O 1
ATOM 2270 N N . PRO B 1 45 ? 2.572 28.344 -2.09 1 97.44 45 PRO B N 1
ATOM 2271 C CA . PRO B 1 45 ? 1.486 27.703 -1.34 1 97.44 45 PRO B CA 1
ATOM 2272 C C . PRO B 1 45 ? 0.362 27.203 -2.242 1 97.44 45 PRO B C 1
ATOM 2274 O O . PRO B 1 45 ? 0.06 27.828 -3.264 1 97.44 45 PRO B O 1
ATOM 2277 N N . ILE B 1 46 ? -0.142 26.141 -1.921 1 98.25 46 ILE B N 1
ATOM 2278 C CA . ILE B 1 46 ? -1.312 25.547 -2.57 1 98.25 46 ILE B CA 1
ATOM 2279 C C . ILE B 1 46 ? -2.562 25.859 -1.75 1 98.25 46 ILE B C 1
ATOM 2281 O O . ILE B 1 46 ? -2.645 25.5 -0.573 1 98.25 46 ILE B O 1
ATOM 2285 N N . LEU B 1 47 ? -3.531 26.438 -2.346 1 98.44 47 LEU B N 1
ATOM 2286 C CA . LEU B 1 47 ? -4.73 26.844 -1.618 1 98.44 47 LEU B CA 1
ATOM 2287 C C . LEU B 1 47 ? -5.676 25.656 -1.427 1 98.44 47 LEU B C 1
ATOM 2289 O O . LEU B 1 47 ? -5.539 24.641 -2.104 1 98.44 47 LEU B O 1
ATOM 2293 N N . SER B 1 48 ? -6.59 25.828 -0.524 1 98 48 SER B N 1
ATOM 2294 C CA . SER B 1 48 ? -7.602 24.797 -0.283 1 98 48 SER B CA 1
ATOM 2295 C C . SER B 1 48 ? -8.312 24.406 -1.575 1 98 48 SER B C 1
ATOM 2297 O O . SER B 1 48 ? -8.648 25.266 -2.391 1 98 48 SER B O 1
ATOM 2299 N N . ASP B 1 49 ? -8.391 23.109 -1.823 1 98.06 49 ASP B N 1
ATOM 2300 C CA . ASP B 1 49 ? -9.133 22.516 -2.93 1 98.06 49 ASP B CA 1
ATOM 2301 C C . ASP B 1 49 ? -8.359 22.641 -4.238 1 98.06 49 ASP B C 1
ATOM 2303 O O . ASP B 1 49 ? -8.914 22.406 -5.316 1 98.06 49 ASP B O 1
ATOM 2307 N N . GLN B 1 50 ? -7.133 23.062 -4.117 1 98.56 50 GLN B N 1
ATOM 2308 C CA . GLN B 1 50 ? -6.262 23.016 -5.289 1 98.56 50 GLN B CA 1
ATOM 2309 C C . GLN B 1 50 ? -5.453 21.719 -5.328 1 98.56 50 GLN B C 1
ATOM 2311 O O . GLN B 1 50 ? -5.051 21.203 -4.285 1 98.56 50 GLN B O 1
ATOM 2316 N N . TYR B 1 51 ? -5.195 21.266 -6.52 1 98.69 51 TYR B N 1
ATOM 2317 C CA . TYR B 1 51 ? -4.453 20.031 -6.723 1 98.69 51 TYR B CA 1
ATOM 2318 C C . TYR B 1 51 ? -2.953 20.266 -6.586 1 98.69 51 TYR B C 1
ATOM 2320 O O . TYR B 1 51 ? -2.42 21.25 -7.109 1 98.69 51 TYR B O 1
ATOM 2328 N N . LEU B 1 52 ? -2.324 19.453 -5.867 1 98.56 52 LEU B N 1
ATOM 2329 C CA . LEU B 1 52 ? -0.873 19.344 -5.953 1 98.56 52 LEU B CA 1
ATOM 2330 C C . LEU B 1 52 ? -0.456 18.656 -7.242 1 98.56 52 LEU B C 1
ATOM 2332 O O . LEU B 1 52 ? 0.426 19.125 -7.957 1 98.56 52 LEU B O 1
ATOM 2336 N N . TYR B 1 53 ? -1.064 17.516 -7.516 1 98.44 53 TYR B N 1
ATOM 2337 C CA . TYR B 1 53 ? -0.972 16.781 -8.773 1 98.44 53 TYR B CA 1
ATOM 2338 C C . TYR B 1 53 ? -2.248 15.992 -9.039 1 98.44 53 TYR B C 1
ATOM 2340 O O . TYR B 1 53 ? -3.043 15.758 -8.125 1 98.44 53 TYR B O 1
ATOM 2348 N N . ARG B 1 54 ? -2.379 15.578 -10.273 1 97.94 54 ARG B N 1
ATOM 2349 C CA . ARG B 1 54 ? -3.555 14.82 -10.695 1 97.94 54 ARG B CA 1
ATOM 2350 C C . ARG B 1 54 ? -3.164 13.43 -11.172 1 97.94 54 ARG B C 1
ATOM 2352 O O . ARG B 1 54 ? -2.037 13.211 -11.625 1 97.94 54 ARG B O 1
ATOM 2359 N N . GLN B 1 55 ? -4.168 12.602 -10.953 1 96.69 55 GLN B N 1
ATOM 2360 C CA . GLN B 1 55 ? -4.035 11.281 -11.562 1 96.69 55 GLN B CA 1
ATOM 2361 C C . GLN B 1 55 ? -3.637 11.391 -13.031 1 96.69 55 GLN B C 1
ATOM 2363 O O . GLN B 1 55 ? -4.168 12.227 -13.766 1 96.69 55 GLN B O 1
ATOM 2368 N N . ASP B 1 56 ? -2.541 10.602 -13.445 1 95.75 56 ASP B N 1
ATOM 2369 C CA . ASP B 1 56 ? -2.025 10.445 -14.805 1 95.75 56 ASP B CA 1
ATOM 2370 C C . ASP B 1 56 ? -1.052 11.57 -15.156 1 95.75 56 ASP B C 1
ATOM 2372 O O . ASP B 1 56 ? -0.436 11.555 -16.219 1 95.75 56 ASP B O 1
ATOM 2376 N N . ASP B 1 57 ? -0.944 12.602 -14.273 1 97.5 57 ASP B N 1
ATOM 2377 C CA . ASP B 1 57 ? 0.156 13.539 -14.461 1 97.5 57 ASP B CA 1
ATOM 2378 C C . ASP B 1 57 ? 1.504 12.82 -14.422 1 97.5 57 ASP B C 1
ATOM 2380 O O . ASP B 1 57 ? 1.633 11.758 -13.805 1 97.5 57 ASP B O 1
ATOM 2384 N N . GLU B 1 58 ? 2.504 13.398 -15.031 1 97.31 58 GLU B N 1
ATOM 2385 C CA . GLU B 1 58 ? 3.865 12.891 -14.898 1 97.31 58 GLU B CA 1
ATOM 2386 C C . GLU B 1 58 ? 4.379 13.047 -13.469 1 97.31 58 GLU B C 1
ATOM 2388 O O . GLU B 1 58 ? 4.156 14.086 -12.836 1 97.31 58 GLU B O 1
ATOM 2393 N N . GLY B 1 59 ? 4.918 12.023 -12.984 1 96.5 59 GLY B N 1
ATOM 2394 C CA . GLY B 1 59 ? 5.484 12.023 -11.648 1 96.5 59 GLY B CA 1
ATOM 2395 C C . GLY B 1 59 ? 6.988 12.219 -11.641 1 96.5 59 GLY B C 1
ATOM 2396 O O . GLY B 1 59 ? 7.746 11.242 -11.609 1 96.5 59 GLY B O 1
ATOM 2397 N N . ARG B 1 60 ? 7.523 13.461 -11.523 1 95.31 60 ARG B N 1
ATOM 2398 C CA . ARG B 1 60 ? 8.953 13.758 -11.578 1 95.31 60 ARG B CA 1
ATOM 2399 C C . ARG B 1 60 ? 9.5 14.07 -10.188 1 95.31 60 ARG B C 1
ATOM 2401 O O . ARG B 1 60 ? 10.711 14.211 -10.008 1 95.31 60 ARG B O 1
ATOM 2408 N N . SER B 1 61 ? 8.547 14.148 -9.242 1 97.44 61 SER B N 1
ATOM 2409 C CA . SER B 1 61 ? 8.953 14.5 -7.887 1 97.44 61 SER B CA 1
ATOM 2410 C C . SER B 1 61 ? 8.117 13.773 -6.848 1 97.44 61 SER B C 1
ATOM 2412 O O . SER B 1 61 ? 6.973 13.391 -7.121 1 97.44 61 SER B O 1
ATOM 2414 N N . LEU B 1 62 ? 8.734 13.562 -5.703 1 97.38 62 LEU B N 1
ATOM 2415 C CA . LEU B 1 62 ? 7.996 13.312 -4.473 1 97.38 62 LEU B CA 1
ATOM 2416 C C . LEU B 1 62 ? 7.723 14.617 -3.729 1 97.38 62 LEU B C 1
ATOM 2418 O O . LEU B 1 62 ? 8.414 15.617 -3.947 1 97.38 62 LEU B O 1
ATOM 2422 N N . TYR B 1 63 ? 6.785 14.562 -2.871 1 98.25 63 TYR B N 1
ATOM 2423 C CA . TYR B 1 63 ? 6.438 15.75 -2.102 1 98.25 63 TYR B CA 1
ATOM 2424 C C . TYR B 1 63 ? 6.309 15.422 -0.619 1 98.25 63 TYR B C 1
ATOM 2426 O O . TYR B 1 63 ? 5.781 14.375 -0.253 1 98.25 63 TYR B O 1
ATOM 2434 N N . VAL B 1 64 ? 6.77 16.297 0.19 1 97.62 64 VAL B N 1
ATOM 2435 C CA . VAL B 1 64 ? 6.57 16.234 1.634 1 97.62 64 VAL B CA 1
ATOM 2436 C C . VAL B 1 64 ? 5.652 17.375 2.08 1 97.62 64 VAL B C 1
ATOM 2438 O O . VAL B 1 64 ? 5.855 18.531 1.7 1 97.62 64 VAL B O 1
ATOM 2441 N N . VAL B 1 65 ? 4.656 17.062 2.861 1 98.19 65 VAL B N 1
ATOM 2442 C CA . VAL B 1 65 ? 3.82 18.109 3.426 1 98.19 65 VAL B CA 1
ATOM 2443 C C . VAL B 1 65 ? 4.633 18.938 4.422 1 98.19 65 VAL B C 1
ATOM 2445 O O . VAL B 1 65 ? 5.133 18.406 5.414 1 98.19 65 VAL B O 1
ATOM 2448 N N . LYS B 1 66 ? 4.812 20.141 4.117 1 96.56 66 LYS B N 1
ATOM 2449 C CA . LYS B 1 66 ? 5.508 21.031 5.039 1 96.56 66 LYS B CA 1
ATOM 2450 C C . LYS B 1 66 ? 4.539 21.656 6.047 1 96.56 66 LYS B C 1
ATOM 2452 O O . LYS B 1 66 ? 4.805 21.656 7.25 1 96.56 66 LYS B O 1
ATOM 2457 N N . THR B 1 67 ? 3.516 22.266 5.555 1 96.44 67 THR B N 1
ATOM 2458 C CA . THR B 1 67 ? 2.406 22.781 6.348 1 96.44 67 THR B CA 1
ATOM 2459 C C . THR B 1 67 ? 1.069 22.438 5.695 1 96.44 67 THR B C 1
ATOM 2461 O O . THR B 1 67 ? 1.007 22.203 4.484 1 96.44 67 THR B O 1
ATOM 2464 N N . GLY B 1 68 ? 0.054 22.422 6.594 1 97.25 68 GLY B N 1
ATOM 2465 C CA . GLY B 1 68 ? -1.268 22.094 6.086 1 97.25 68 GLY B CA 1
ATOM 2466 C C . GLY B 1 68 ? -1.508 20.594 5.988 1 97.25 68 GLY B C 1
ATOM 2467 O O . GLY B 1 68 ? -1 19.828 6.801 1 97.25 68 GLY B O 1
ATOM 2468 N N . SER B 1 69 ? -2.43 20.172 5.008 1 98.44 69 SER B N 1
ATOM 2469 C CA . SER B 1 69 ? -2.799 18.766 4.852 1 98.44 69 SER B CA 1
ATOM 2470 C C . SER B 1 69 ? -3.369 18.5 3.465 1 98.44 69 SER B C 1
ATOM 2472 O O . SER B 1 69 ? -3.809 19.422 2.777 1 98.44 69 SER B O 1
ATOM 2474 N N . PHE B 1 70 ? -3.295 17.344 3.084 1 98.75 70 PHE B N 1
ATOM 2475 C CA . PHE B 1 70 ? -3.742 16.922 1.759 1 98.75 70 PHE B CA 1
ATOM 2476 C C . PHE B 1 70 ? -4.598 15.664 1.843 1 98.75 70 PHE B C 1
ATOM 2478 O O . PHE B 1 70 ? -4.492 14.898 2.803 1 98.75 70 PHE B O 1
ATOM 2485 N N . ARG B 1 71 ? -5.418 15.508 0.852 1 98.75 71 ARG B N 1
ATOM 2486 C CA . ARG B 1 71 ? -6.164 14.281 0.602 1 98.75 71 ARG B CA 1
ATOM 2487 C C . ARG B 1 71 ? -5.695 13.602 -0.68 1 98.75 71 ARG B C 1
ATOM 2489 O O . ARG B 1 71 ? -5.559 14.258 -1.719 1 98.75 71 ARG B O 1
ATOM 2496 N N . GLY B 1 72 ? -5.344 12.375 -0.609 1 98.31 72 GLY B N 1
ATOM 2497 C CA . GLY B 1 72 ? -5.113 11.547 -1.785 1 98.31 72 GLY B CA 1
ATOM 2498 C C . GLY B 1 72 ? -6.309 10.695 -2.162 1 98.31 72 GLY B C 1
ATOM 2499 O O . GLY B 1 72 ? -6.984 10.148 -1.289 1 98.31 72 GLY B O 1
ATOM 2500 N N . PHE B 1 73 ? -6.59 10.578 -3.467 1 97.88 73 PHE B N 1
ATOM 2501 C CA . PHE B 1 73 ? -7.738 9.781 -3.877 1 97.88 73 PHE B CA 1
ATOM 2502 C C . PHE B 1 73 ? -7.582 9.305 -5.316 1 97.88 73 PHE B C 1
ATOM 2504 O O . PHE B 1 73 ? -6.789 9.859 -6.078 1 97.88 73 PHE B O 1
ATOM 2511 N N . ILE B 1 74 ? -8.273 8.273 -5.613 1 96.31 74 ILE B N 1
ATOM 2512 C CA . ILE B 1 74 ? -8.336 7.723 -6.965 1 96.31 74 ILE B CA 1
ATOM 2513 C C . ILE B 1 74 ? -9.734 7.926 -7.543 1 96.31 74 ILE B C 1
ATOM 2515 O O . ILE B 1 74 ? -10.734 7.668 -6.867 1 96.31 74 ILE B O 1
ATOM 2519 N N . SER B 1 75 ? -9.758 8.398 -8.719 1 93.31 75 SER B N 1
ATOM 2520 C CA . SER B 1 75 ? -11.031 8.586 -9.406 1 93.31 75 SER B CA 1
ATOM 2521 C C . SER B 1 75 ? -11.273 7.488 -10.43 1 93.31 75 SER B C 1
ATOM 2523 O O . SER B 1 75 ? -10.375 7.148 -11.211 1 93.31 75 SER B O 1
ATOM 2525 N N . SER B 1 76 ? -12.438 6.953 -10.383 1 85.62 76 SER B N 1
ATOM 2526 C CA . SER B 1 76 ? -12.82 5.984 -11.398 1 85.62 76 SER B CA 1
ATOM 2527 C C . SER B 1 76 ? -13.336 6.676 -12.656 1 85.62 76 SER B C 1
ATOM 2529 O O . SER B 1 76 ? -13.508 7.898 -12.672 1 85.62 76 SER B O 1
ATOM 2531 N N . THR B 1 77 ? -13.562 5.895 -13.68 1 80.75 77 THR B N 1
ATOM 2532 C CA . THR B 1 77 ? -14.008 6.438 -14.953 1 80.75 77 THR B CA 1
ATOM 2533 C C . THR B 1 77 ? -15.414 7.016 -14.836 1 80.75 77 THR B C 1
ATOM 2535 O O . THR B 1 77 ? -15.773 7.941 -15.562 1 80.75 77 THR B O 1
ATOM 2538 N N . ASP B 1 78 ? -16.188 6.547 -13.914 1 78.44 78 ASP B N 1
ATOM 2539 C CA . ASP B 1 78 ? -17.562 7.016 -13.734 1 78.44 78 ASP B CA 1
ATOM 2540 C C . ASP B 1 78 ? -17.609 8.211 -12.781 1 78.44 78 ASP B C 1
ATOM 2542 O O . ASP B 1 78 ? -18.703 8.703 -12.461 1 78.44 78 ASP B O 1
ATOM 2546 N N . GLY B 1 79 ? -16.469 8.609 -12.32 1 81.88 79 GLY B N 1
ATOM 2547 C CA . GLY B 1 79 ? -16.406 9.812 -11.5 1 81.88 79 GLY B CA 1
ATOM 2548 C C . GLY B 1 79 ? -16.391 9.516 -10.008 1 81.88 79 GLY B C 1
ATOM 2549 O O . GLY B 1 79 ? -16.25 10.43 -9.195 1 81.88 79 GLY B O 1
ATOM 2550 N N . ALA B 1 80 ? -16.609 8.297 -9.672 1 87.25 80 ALA B N 1
ATOM 2551 C CA . ALA B 1 80 ? -16.547 7.949 -8.258 1 87.25 80 ALA B CA 1
ATOM 2552 C C . ALA B 1 80 ? -15.117 8.055 -7.734 1 87.25 80 ALA B C 1
ATOM 2554 O O . ALA B 1 80 ? -14.164 7.734 -8.445 1 87.25 80 ALA B O 1
ATOM 2555 N N . GLU B 1 81 ? -15.039 8.539 -6.5 1 93.19 81 GLU B N 1
ATOM 2556 C CA . GLU B 1 81 ? -13.727 8.711 -5.887 1 93.19 81 GLU B CA 1
ATOM 2557 C C . GLU B 1 81 ? -13.547 7.789 -4.684 1 93.19 81 GLU B C 1
ATOM 2559 O O . GLU B 1 81 ? -14.516 7.5 -3.973 1 93.19 81 GLU B O 1
ATOM 2564 N N . GLN B 1 82 ? -12.391 7.316 -4.539 1 95.75 82 GLN B N 1
ATOM 2565 C CA . GLN B 1 82 ? -11.977 6.598 -3.336 1 95.75 82 GLN B CA 1
ATOM 2566 C C . GLN B 1 82 ? -10.781 7.277 -2.672 1 95.75 82 GLN B C 1
ATOM 2568 O O . GLN B 1 82 ? -9.695 7.328 -3.246 1 95.75 82 GLN B O 1
ATOM 2573 N N . THR B 1 83 ? -11.016 7.805 -1.468 1 97.62 83 THR B N 1
ATOM 2574 C CA . THR B 1 83 ? -9.922 8.383 -0.703 1 97.62 83 THR B CA 1
ATOM 2575 C C . THR B 1 83 ? -8.945 7.297 -0.26 1 97.62 83 THR B C 1
ATOM 2577 O O . THR B 1 83 ? -9.352 6.27 0.285 1 97.62 83 THR B O 1
ATOM 2580 N N . ILE B 1 84 ? -7.652 7.496 -0.467 1 96.94 84 ILE B N 1
ATOM 2581 C CA . ILE B 1 84 ? -6.656 6.484 -0.12 1 96.94 84 ILE B CA 1
ATOM 2582 C C . ILE B 1 84 ? -5.82 6.969 1.063 1 96.94 84 ILE B C 1
ATOM 2584 O O . ILE B 1 84 ? -5.07 6.191 1.66 1 96.94 84 ILE B O 1
ATOM 2588 N N . GLY B 1 85 ? -5.961 8.281 1.39 1 97.31 85 GLY B N 1
ATOM 2589 C CA . GLY B 1 85 ? -5.207 8.75 2.541 1 97.31 85 GLY B CA 1
ATOM 2590 C C . GLY B 1 85 ? -5.355 10.234 2.789 1 97.31 85 GLY B C 1
ATOM 2591 O O . GLY B 1 85 ? -5.844 10.969 1.926 1 97.31 85 GLY B O 1
ATOM 2592 N N . PHE B 1 86 ? -5.031 10.641 4.02 1 98.38 86 PHE B N 1
ATOM 2593 C CA . PHE B 1 86 ? -4.848 12.023 4.441 1 98.38 86 PHE B CA 1
ATOM 2594 C C . PHE B 1 86 ? -3.418 12.258 4.918 1 98.38 86 PHE B C 1
ATOM 2596 O O . PHE B 1 86 ? -2.873 11.453 5.676 1 98.38 86 PHE B O 1
ATOM 2603 N N . TYR B 1 87 ? -2.875 13.289 4.461 1 98.44 87 TYR B N 1
ATOM 2604 C CA . TYR B 1 87 ? -1.453 13.5 4.707 1 98.44 87 TYR B CA 1
ATOM 2605 C C . TYR B 1 87 ? -1.228 14.75 5.551 1 98.44 87 TYR B C 1
ATOM 2607 O O . TYR B 1 87 ? -1.736 15.828 5.227 1 98.44 87 TYR B O 1
ATOM 2615 N N . LEU B 1 88 ? -0.471 14.602 6.578 1 97.75 88 LEU B N 1
ATOM 2616 C CA . LEU B 1 88 ? -0.122 15.648 7.527 1 97.75 88 LEU B CA 1
ATOM 2617 C C . LEU B 1 88 ? 1.338 16.062 7.367 1 97.75 88 LEU B C 1
ATOM 2619 O O . LEU B 1 88 ? 2.088 15.43 6.621 1 97.75 88 LEU B O 1
ATOM 2623 N N . PRO B 1 89 ? 1.773 17.141 8.008 1 97.31 89 PRO B N 1
ATOM 2624 C CA . PRO B 1 89 ? 3.158 17.609 7.883 1 97.31 89 PRO B CA 1
ATOM 2625 C C . PRO B 1 89 ? 4.176 16.516 8.18 1 97.31 89 PRO B C 1
ATOM 2627 O O . PRO B 1 89 ? 4.023 15.773 9.148 1 97.31 89 PRO B O 1
ATOM 2630 N N . GLY B 1 90 ? 5.168 16.422 7.285 1 96.19 90 GLY B N 1
ATOM 2631 C CA . GLY B 1 90 ? 6.211 15.414 7.434 1 96.19 90 GLY B CA 1
ATOM 2632 C C . GLY B 1 90 ? 5.977 14.18 6.59 1 96.19 90 GLY B C 1
ATOM 2633 O O . GLY B 1 90 ? 6.902 13.406 6.34 1 96.19 90 GLY B O 1
ATOM 2634 N N . GLU B 1 91 ? 4.773 13.961 6.16 1 97.06 91 GLU B N 1
ATOM 2635 C CA . GLU B 1 91 ? 4.426 12.758 5.402 1 97.06 91 GLU B CA 1
ATOM 2636 C C . GLU B 1 91 ? 4.625 12.977 3.904 1 97.06 91 GLU B C 1
ATOM 2638 O O . GLU B 1 91 ? 4.48 14.094 3.41 1 97.06 91 GLU B O 1
ATOM 2643 N N . LEU B 1 92 ? 4.965 11.969 3.205 1 97.75 92 LEU B N 1
ATOM 2644 C CA . LEU B 1 92 ? 5.34 12.039 1.798 1 97.75 92 LEU B CA 1
ATOM 2645 C C . LEU B 1 92 ? 4.188 11.602 0.903 1 97.75 92 LEU B C 1
ATOM 2647 O O . LEU B 1 92 ? 3.391 10.742 1.286 1 97.75 92 LEU B O 1
ATOM 2651 N N . MET B 1 93 ? 4.148 12.133 -0.261 1 97.88 93 MET B N 1
ATOM 2652 C CA . MET B 1 93 ? 3.168 11.805 -1.294 1 97.88 93 MET B CA 1
ATOM 2653 C C . MET B 1 93 ? 3.85 11.578 -2.639 1 97.88 93 MET B C 1
ATOM 2655 O O . MET B 1 93 ? 4.898 12.164 -2.914 1 97.88 93 MET B O 1
ATOM 2659 N N . GLY B 1 94 ? 3.256 10.656 -3.434 1 97.25 94 GLY B N 1
ATOM 2660 C CA . GLY B 1 94 ? 3.705 10.523 -4.812 1 97.25 94 GLY B CA 1
ATOM 2661 C C . GLY B 1 94 ? 4.438 9.219 -5.078 1 97.25 94 GLY B C 1
ATOM 2662 O O . GLY B 1 94 ? 4.977 9.023 -6.172 1 97.25 94 GLY B O 1
ATOM 2663 N N . PHE B 1 95 ? 4.434 8.289 -4.121 1 95.56 95 PHE B N 1
ATOM 2664 C CA . PHE B 1 95 ? 5.156 7.027 -4.27 1 95.56 95 PHE B CA 1
ATOM 2665 C C . PHE B 1 95 ? 4.59 6.215 -5.43 1 95.56 95 PHE B C 1
ATOM 2667 O O . PHE B 1 95 ? 5.301 5.41 -6.035 1 95.56 95 PHE B O 1
ATOM 2674 N N . ASP B 1 96 ? 3.348 6.434 -5.711 1 93.5 96 ASP B N 1
ATOM 2675 C CA . ASP B 1 96 ? 2.658 5.613 -6.703 1 93.5 96 ASP B CA 1
ATOM 2676 C C . ASP B 1 96 ? 3.17 5.914 -8.109 1 93.5 96 ASP B C 1
ATOM 2678 O O . ASP B 1 96 ? 2.859 5.188 -9.055 1 93.5 96 ASP B O 1
ATOM 2682 N N . ALA B 1 97 ? 3.992 6.926 -8.289 1 94 97 ALA B N 1
ATOM 2683 C CA . ALA B 1 97 ? 4.527 7.281 -9.602 1 94 97 ALA B CA 1
ATOM 2684 C C . ALA B 1 97 ? 5.762 6.445 -9.938 1 94 97 ALA B C 1
ATOM 2686 O O . ALA B 1 97 ? 6.23 6.445 -11.078 1 94 97 ALA B O 1
ATOM 2687 N N . PHE B 1 98 ? 6.293 5.734 -8.961 1 93.12 98 PHE B N 1
ATOM 2688 C CA . PHE B 1 98 ? 7.562 5.039 -9.133 1 93.12 98 PHE B CA 1
ATOM 2689 C C . PHE B 1 98 ? 7.449 3.965 -10.211 1 93.12 98 PHE B C 1
ATOM 2691 O O . PHE B 1 98 ? 8.414 3.695 -10.93 1 93.12 98 PHE B O 1
ATOM 2698 N N . GLN B 1 99 ? 6.324 3.389 -10.32 1 90.19 99 GLN B N 1
ATOM 2699 C CA . GLN B 1 99 ? 6.211 2.227 -11.195 1 90.19 99 GLN B CA 1
ATOM 2700 C C . GLN B 1 99 ? 6.277 2.637 -12.664 1 90.19 99 GLN B C 1
ATOM 2702 O O . GLN B 1 99 ? 7.051 2.07 -13.438 1 90.19 99 GLN B O 1
ATOM 2707 N N . HIS B 1 100 ? 5.508 3.703 -13.078 1 91.88 100 HIS B N 1
ATOM 2708 C CA . HIS B 1 100 ? 5.375 4.008 -14.5 1 91.88 100 HIS B CA 1
ATOM 2709 C C . HIS B 1 100 ? 5.766 5.449 -14.797 1 91.88 100 HIS B C 1
ATOM 2711 O O . HIS B 1 100 ? 5.652 5.906 -15.938 1 91.88 100 HIS B O 1
ATOM 2717 N N . GLY B 1 101 ? 6.109 6.172 -13.805 1 95 101 GLY B N 1
ATOM 2718 C CA . GLY B 1 101 ? 6.496 7.559 -14 1 95 101 GLY B CA 1
ATOM 2719 C C . GLY B 1 101 ? 5.312 8.508 -14.055 1 95 101 GLY B C 1
ATOM 2720 O O . GLY B 1 101 ? 5.449 9.656 -14.484 1 95 101 GLY B O 1
ATOM 2721 N N . ARG B 1 102 ? 4.117 8.008 -13.75 1 97 102 ARG B N 1
ATOM 2722 C CA . ARG B 1 102 ? 2.889 8.797 -13.672 1 97 102 ARG B CA 1
ATOM 2723 C C . ARG B 1 102 ? 2.148 8.523 -12.367 1 97 102 ARG B C 1
ATOM 2725 O O . ARG B 1 102 ? 2.148 7.395 -11.867 1 97 102 ARG B O 1
ATOM 2732 N N . PHE B 1 103 ? 1.576 9.602 -11.867 1 97.25 103 PHE B N 1
ATOM 2733 C CA . PHE B 1 103 ? 0.762 9.406 -10.672 1 97.25 103 PHE B CA 1
ATOM 2734 C C . PHE B 1 103 ? -0.47 8.562 -10.992 1 97.25 103 PHE B C 1
ATOM 2736 O O . PHE B 1 103 ? -1.09 8.742 -12.047 1 97.25 103 PHE B O 1
ATOM 2743 N N . THR B 1 104 ? -0.818 7.688 -10.133 1 96.19 104 THR B N 1
ATOM 2744 C CA . THR B 1 104 ? -2.025 6.891 -10.312 1 96.19 104 THR B CA 1
ATOM 2745 C C . THR B 1 104 ? -3.145 7.387 -9.398 1 96.19 104 THR B C 1
ATOM 2747 O O . THR B 1 104 ? -4.25 6.836 -9.414 1 96.19 104 THR B O 1
ATOM 2750 N N . SER B 1 105 ? -2.883 8.359 -8.594 1 97.06 105 SER B N 1
ATOM 2751 C CA . SER B 1 105 ? -3.854 9.031 -7.734 1 97.06 105 SER B CA 1
ATOM 2752 C C . SER B 1 105 ? -3.699 10.547 -7.805 1 97.06 105 SER B C 1
ATOM 2754 O O . SER B 1 105 ? -2.746 11.047 -8.398 1 97.06 105 SER B O 1
ATOM 2756 N N . SER B 1 106 ? -4.656 11.234 -7.289 1 98.25 106 SER B N 1
ATOM 2757 C CA . SER B 1 106 ? -4.598 12.688 -7.172 1 98.25 106 SER B CA 1
ATOM 2758 C C . SER B 1 106 ? -4.355 13.117 -5.73 1 98.25 106 SER B C 1
ATOM 2760 O O . SER B 1 106 ? -4.641 12.359 -4.797 1 98.25 106 SER B O 1
ATOM 2762 N N . SER B 1 107 ? -3.77 14.234 -5.57 1 98.69 107 SER B N 1
ATOM 2763 C CA . SER B 1 107 ? -3.588 14.875 -4.27 1 98.69 107 SER B CA 1
ATOM 2764 C C . SER B 1 107 ? -4.137 16.297 -4.273 1 98.69 107 SER B C 1
ATOM 2766 O O . SER B 1 107 ? -3.756 17.109 -5.113 1 98.69 107 SER B O 1
ATOM 2768 N N . ILE B 1 108 ? -5.027 16.609 -3.363 1 98.75 108 ILE B N 1
ATOM 2769 C CA . ILE B 1 108 ? -5.695 17.906 -3.283 1 98.75 108 ILE B CA 1
ATOM 2770 C C . ILE B 1 108 ? -5.504 18.484 -1.888 1 98.75 108 ILE B C 1
ATOM 2772 O O . ILE B 1 108 ? -5.539 17.766 -0.89 1 98.75 108 ILE B O 1
ATOM 2776 N N . ALA B 1 109 ? -5.262 19.781 -1.802 1 98.81 109 ALA B N 1
ATOM 2777 C CA . ALA B 1 109 ? -5.074 20.453 -0.511 1 98.81 109 ALA B CA 1
ATOM 2778 C C . ALA B 1 109 ? -6.395 20.578 0.238 1 98.81 109 ALA B C 1
ATOM 2780 O O . ALA B 1 109 ? -7.398 21.016 -0.333 1 98.81 109 ALA B O 1
ATOM 2781 N N . LEU B 1 110 ? -6.395 20.234 1.518 1 98.38 110 LEU B N 1
ATOM 2782 C CA . LEU B 1 110 ? -7.582 20.344 2.357 1 98.38 110 LEU B CA 1
ATOM 2783 C C . LEU B 1 110 ? -7.664 21.719 2.998 1 98.38 110 LEU B C 1
ATOM 2785 O O . LEU B 1 110 ? -8.727 22.125 3.48 1 98.38 110 LEU B O 1
ATOM 2789 N N . GLU B 1 111 ? -6.641 22.453 3.062 1 97.94 111 GLU B N 1
ATOM 2790 C CA . GLU B 1 111 ? -6.406 23.812 3.52 1 97.94 111 GLU B CA 1
ATOM 2791 C C . GLU B 1 111 ? -5.191 24.422 2.832 1 97.94 111 GLU B C 1
ATOM 2793 O O . GLU B 1 111 ? -4.496 23.75 2.07 1 97.94 111 GLU B O 1
ATOM 2798 N N . THR B 1 112 ? -4.965 25.688 3.074 1 98.19 112 THR B N 1
ATOM 2799 C CA . THR B 1 112 ? -3.746 26.281 2.535 1 98.19 112 THR B CA 1
ATOM 2800 C C . THR B 1 112 ? -2.516 25.531 3.025 1 98.19 112 THR B C 1
ATOM 2802 O O . THR B 1 112 ? -2.326 25.359 4.23 1 98.19 112 THR B O 1
ATOM 2805 N N . SER B 1 113 ? -1.744 25.016 2.02 1 98.31 113 SER B N 1
ATOM 2806 C CA . SER B 1 113 ? -0.671 24.094 2.357 1 98.31 113 SER B CA 1
ATOM 2807 C C . SER B 1 113 ? 0.611 24.422 1.605 1 98.31 113 SER B C 1
ATOM 2809 O O . SER B 1 113 ? 0.572 25.109 0.575 1 98.31 113 SER B O 1
ATOM 2811 N N . LYS B 1 114 ? 1.694 24.031 2.137 1 97.88 114 LYS B N 1
ATOM 2812 C CA . LYS B 1 114 ? 3.006 24.094 1.497 1 97.88 114 LYS B CA 1
ATOM 2813 C C . LYS B 1 114 ? 3.656 22.703 1.451 1 97.88 114 LYS B C 1
ATOM 2815 O O . LYS B 1 114 ? 3.408 21.875 2.32 1 97.88 114 LYS B O 1
ATOM 2820 N N . VAL B 1 115 ? 4.5 22.516 0.429 1 97.88 115 VAL B N 1
ATOM 2821 C CA . VAL B 1 115 ? 5.184 21.234 0.313 1 97.88 115 VAL B CA 1
ATOM 2822 C C . VAL B 1 115 ? 6.664 21.453 0.019 1 97.88 115 VAL B C 1
ATOM 2824 O O . VAL B 1 115 ? 7.051 22.516 -0.466 1 97.88 115 VAL B O 1
ATOM 2827 N N . CYS B 1 116 ? 7.469 20.516 0.411 1 97.12 116 CYS B N 1
ATOM 2828 C CA . CYS B 1 116 ? 8.812 20.344 -0.125 1 97.12 116 CYS B CA 1
ATOM 2829 C C . CYS B 1 116 ? 8.812 19.438 -1.342 1 97.12 116 CYS B C 1
ATOM 2831 O O . CYS B 1 116 ? 8.25 18.344 -1.299 1 97.12 116 CYS B O 1
ATOM 2833 N N . GLU B 1 117 ? 9.344 19.844 -2.324 1 97.62 117 GLU B N 1
ATOM 2834 C CA . GLU B 1 117 ? 9.438 19.047 -3.547 1 97.62 117 GLU B CA 1
ATOM 2835 C C . GLU B 1 117 ? 10.797 18.359 -3.648 1 97.62 117 GLU B C 1
ATOM 2837 O O . GLU B 1 117 ? 11.836 19 -3.508 1 97.62 117 GLU B O 1
ATOM 2842 N N . LEU B 1 118 ? 10.789 17.109 -3.875 1 97.19 118 LEU B N 1
ATOM 2843 C CA . LEU B 1 118 ? 11.984 16.281 -4.004 1 97.19 118 LEU B CA 1
ATOM 2844 C C . LEU B 1 118 ? 12.086 15.68 -5.398 1 97.19 118 LEU B C 1
ATOM 2846 O O . LEU B 1 118 ? 11.484 14.633 -5.668 1 97.19 118 LEU B O 1
ATOM 2850 N N . PRO B 1 119 ? 12.844 16.297 -6.285 1 97.06 119 PRO B N 1
ATOM 2851 C CA . PRO B 1 119 ? 12.984 15.703 -7.617 1 97.06 119 PRO B CA 1
ATOM 2852 C C . PRO B 1 119 ? 13.539 14.281 -7.57 1 97.06 119 PRO B C 1
ATOM 2854 O O . PRO B 1 119 ? 14.586 14.039 -6.961 1 97.06 119 PRO B O 1
ATOM 2857 N N . LEU B 1 120 ? 12.898 13.352 -8.25 1 94.94 120 LEU B N 1
ATOM 2858 C CA . LEU B 1 120 ? 13.18 11.93 -8.125 1 94.94 120 LEU B CA 1
ATOM 2859 C C . LEU B 1 120 ? 14.594 11.609 -8.609 1 94.94 120 LEU B C 1
ATOM 2861 O O . LEU B 1 120 ? 15.297 10.797 -7.996 1 94.94 120 LEU B O 1
ATOM 2865 N N . SER B 1 121 ? 15 12.18 -9.711 1 92.94 121 SER B N 1
ATOM 2866 C CA . SER B 1 121 ? 16.328 11.914 -10.25 1 92.94 121 SER B CA 1
ATOM 2867 C C . SER B 1 121 ? 17.406 12.281 -9.242 1 92.94 121 SER B C 1
ATOM 2869 O O . SER B 1 121 ? 18.344 11.508 -9.008 1 92.94 121 SER B O 1
ATOM 2871 N N . GLN B 1 122 ? 17.281 13.406 -8.602 1 95.06 122 GLN B N 1
ATOM 2872 C CA . GLN B 1 122 ? 18.25 13.852 -7.605 1 95.06 122 GLN B CA 1
ATOM 2873 C C . GLN B 1 122 ? 18.172 13 -6.34 1 95.06 122 GLN B C 1
ATOM 2875 O O . GLN B 1 122 ? 19.203 12.672 -5.746 1 95.06 122 GLN B O 1
ATOM 2880 N N . LEU B 1 123 ? 16.953 12.719 -5.941 1 94.69 123 LEU B N 1
ATOM 2881 C CA . LEU B 1 123 ? 16.766 11.891 -4.754 1 94.69 123 LEU B CA 1
ATOM 2882 C C . LEU B 1 123 ? 17.422 10.531 -4.922 1 94.69 123 LEU B C 1
ATOM 2884 O O . LEU B 1 123 ? 18.125 10.062 -4.027 1 94.69 123 LEU B O 1
ATOM 2888 N N . ASN B 1 124 ? 17.188 9.93 -6.078 1 91.19 124 ASN B N 1
ATOM 2889 C CA . ASN B 1 124 ? 17.797 8.633 -6.363 1 91.19 124 ASN B CA 1
ATOM 2890 C C . ASN B 1 124 ? 19.312 8.703 -6.32 1 91.19 124 ASN B C 1
ATOM 2892 O O . ASN B 1 124 ? 19.969 7.797 -5.789 1 91.19 124 ASN B O 1
ATOM 2896 N N . GLU B 1 125 ? 19.859 9.695 -6.828 1 92.81 125 GLU B N 1
ATOM 2897 C CA . GLU B 1 125 ? 21.297 9.883 -6.812 1 92.81 125 GLU B CA 1
ATOM 2898 C C . GLU B 1 125 ? 21.828 10.039 -5.387 1 92.81 125 GLU B C 1
ATOM 2900 O O . GLU B 1 125 ? 22.828 9.422 -5.016 1 92.81 125 GLU B O 1
ATOM 2905 N N . LEU B 1 126 ? 21.156 10.812 -4.637 1 93.75 126 LEU B N 1
ATOM 2906 C CA . LEU B 1 126 ? 21.594 11.039 -3.266 1 93.75 126 LEU B CA 1
ATOM 2907 C C . LEU B 1 126 ? 21.5 9.766 -2.441 1 93.75 126 LEU B C 1
ATOM 2909 O O . LEU B 1 126 ? 22.312 9.523 -1.559 1 93.75 126 LEU B O 1
ATOM 2913 N N . CYS B 1 127 ? 20.453 8.977 -2.699 1 92.69 127 CYS B N 1
ATOM 2914 C CA . CYS B 1 127 ? 20.312 7.707 -1.998 1 92.69 127 CYS B CA 1
ATOM 2915 C C . CYS B 1 127 ? 21.5 6.793 -2.271 1 92.69 127 CYS B C 1
ATOM 2917 O O . CYS B 1 127 ? 21.922 6.039 -1.394 1 92.69 127 CYS B O 1
ATOM 2919 N N . ARG B 1 128 ? 22 6.836 -3.439 1 90.62 128 ARG B N 1
ATOM 2920 C CA . ARG B 1 128 ? 23.156 6.02 -3.783 1 90.62 128 ARG B CA 1
ATOM 2921 C C . ARG B 1 128 ? 24.406 6.5 -3.051 1 90.62 128 ARG B C 1
ATOM 2923 O O . ARG B 1 128 ? 25.25 5.691 -2.652 1 90.62 128 ARG B O 1
ATOM 2930 N N . LEU B 1 129 ? 24.5 7.77 -2.832 1 91.88 129 LEU B N 1
ATOM 2931 C CA . LEU B 1 129 ? 25.688 8.375 -2.264 1 91.88 129 LEU B CA 1
ATOM 2932 C C . LEU B 1 129 ? 25.641 8.359 -0.741 1 91.88 129 LEU B C 1
ATOM 2934 O O . LEU B 1 129 ? 26.688 8.375 -0.08 1 91.88 129 LEU B O 1
ATOM 2938 N N . ILE B 1 130 ? 24.453 8.391 -0.227 1 94 130 ILE B N 1
ATOM 2939 C CA . ILE B 1 130 ? 24.266 8.469 1.218 1 94 130 ILE B CA 1
ATOM 2940 C C . ILE B 1 130 ? 23.516 7.23 1.713 1 94 130 ILE B C 1
ATOM 2942 O O . ILE B 1 130 ? 22.281 7.199 1.716 1 94 130 ILE B O 1
ATOM 2946 N N . PRO B 1 131 ? 24.203 6.266 2.268 1 92.56 131 PRO B N 1
ATOM 2947 C CA . PRO B 1 131 ? 23.594 5.004 2.682 1 92.56 131 PRO B CA 1
ATOM 2948 C C . PRO B 1 131 ? 22.484 5.199 3.709 1 92.56 131 PRO B C 1
ATOM 2950 O O . PRO B 1 131 ? 21.453 4.516 3.654 1 92.56 131 PRO B O 1
ATOM 2953 N N . SER B 1 132 ? 22.656 6.109 4.57 1 94.31 132 SER B N 1
ATOM 2954 C CA . SER B 1 132 ? 21.625 6.363 5.578 1 94.31 132 SER B CA 1
ATOM 2955 C C . SER B 1 132 ? 20.344 6.883 4.938 1 94.31 132 SER B C 1
ATOM 2957 O O . SER B 1 132 ? 19.234 6.555 5.387 1 94.31 132 SER B O 1
ATOM 2959 N N . LEU B 1 133 ? 20.469 7.676 3.893 1 94.69 133 LEU B N 1
ATOM 2960 C CA . LEU B 1 133 ? 19.297 8.172 3.189 1 94.69 133 LEU B CA 1
ATOM 2961 C C . LEU B 1 133 ? 18.562 7.043 2.467 1 94.69 133 LEU B C 1
ATOM 2963 O O . LEU B 1 133 ? 17.344 7.02 2.42 1 94.69 133 LEU B O 1
ATOM 2967 N N . GLN B 1 134 ? 19.328 6.133 1.952 1 92.75 134 GLN B N 1
ATOM 2968 C CA . GLN B 1 134 ? 18.734 4.957 1.315 1 92.75 134 GLN B CA 1
ATOM 2969 C C . GLN B 1 134 ? 17.922 4.145 2.311 1 92.75 134 GLN B C 1
ATOM 2971 O O . GLN B 1 134 ? 16.797 3.719 2.004 1 92.75 134 GLN B O 1
ATOM 2976 N N . THR B 1 135 ? 18.484 3.992 3.42 1 91.38 135 THR B N 1
ATOM 2977 C CA . THR B 1 135 ? 17.797 3.271 4.484 1 91.38 135 THR B CA 1
ATOM 2978 C C . THR B 1 135 ? 16.5 3.982 4.867 1 91.38 135 THR B C 1
ATOM 2980 O O . THR B 1 135 ? 15.461 3.342 5.027 1 91.38 135 THR B O 1
ATOM 2983 N N . GLN B 1 136 ? 16.547 5.27 4.961 1 93.94 136 GLN B N 1
ATOM 2984 C CA . GLN B 1 136 ? 15.367 6.039 5.324 1 93.94 136 GLN B CA 1
ATOM 2985 C C . GLN B 1 136 ? 14.32 5.988 4.219 1 93.94 136 GLN B C 1
ATOM 2987 O O . GLN B 1 136 ? 13.117 5.957 4.496 1 93.94 136 GLN B O 1
ATOM 2992 N N . MET B 1 137 ? 14.758 5.973 2.984 1 94.44 137 MET B N 1
ATOM 2993 C CA . MET B 1 137 ? 13.836 5.852 1.857 1 94.44 137 MET B CA 1
ATOM 2994 C C . MET B 1 137 ? 13.055 4.539 1.93 1 94.44 137 MET B C 1
ATOM 2996 O O . MET B 1 137 ? 11.836 4.531 1.778 1 94.44 137 MET B O 1
ATOM 3000 N N . LEU B 1 138 ? 13.727 3.463 2.176 1 92.56 138 LEU B N 1
ATOM 3001 C CA . LEU B 1 138 ? 13.07 2.166 2.295 1 92.56 138 LEU B CA 1
ATOM 3002 C C . LEU B 1 138 ? 12.133 2.139 3.5 1 92.56 138 LEU B C 1
ATOM 3004 O O . LEU B 1 138 ? 11.047 1.554 3.438 1 92.56 138 LEU B O 1
ATOM 3008 N N . ARG B 1 139 ? 12.531 2.787 4.555 1 93.31 139 ARG B N 1
ATOM 3009 C CA . ARG B 1 139 ? 11.703 2.871 5.75 1 93.31 139 ARG B CA 1
ATOM 3010 C C . ARG B 1 139 ? 10.375 3.564 5.445 1 93.31 139 ARG B C 1
ATOM 3012 O O . ARG B 1 139 ? 9.312 3.07 5.816 1 93.31 139 ARG B O 1
ATOM 3019 N N . VAL B 1 140 ? 10.453 4.703 4.77 1 95.44 140 VAL B N 1
ATOM 3020 C CA . VAL B 1 140 ? 9.242 5.469 4.512 1 95.44 140 VAL B CA 1
ATOM 3021 C C . VAL B 1 140 ? 8.359 4.719 3.512 1 95.44 140 VAL B C 1
ATOM 3023 O O . VAL B 1 140 ? 7.129 4.785 3.588 1 95.44 140 VAL B O 1
ATOM 3026 N N . LEU B 1 141 ? 8.969 4.031 2.557 1 95.5 141 LEU B N 1
ATOM 3027 C CA . LEU B 1 141 ? 8.195 3.199 1.636 1 95.5 141 LEU B CA 1
ATOM 3028 C C . LEU B 1 141 ? 7.527 2.043 2.375 1 95.5 141 LEU B C 1
ATOM 3030 O O . LEU B 1 141 ? 6.363 1.731 2.121 1 95.5 141 LEU B O 1
ATOM 3034 N N . GLY B 1 142 ? 8.258 1.424 3.285 1 94.38 142 GLY B N 1
ATOM 3035 C CA . GLY B 1 142 ? 7.676 0.398 4.133 1 94.38 142 GLY B CA 1
ATOM 3036 C C . GLY B 1 142 ? 6.512 0.903 4.961 1 94.38 142 GLY B C 1
ATOM 3037 O O . GLY B 1 142 ? 5.496 0.217 5.098 1 94.38 142 GLY B O 1
ATOM 3038 N N . LYS B 1 143 ? 6.699 2.094 5.473 1 94.5 143 LYS B N 1
ATOM 3039 C CA . LYS B 1 143 ? 5.633 2.727 6.242 1 94.5 143 LYS B CA 1
ATOM 3040 C C . LYS B 1 143 ? 4.383 2.924 5.391 1 94.5 143 LYS B C 1
ATOM 3042 O O . LYS B 1 143 ? 3.266 2.691 5.859 1 94.5 143 LYS B O 1
ATOM 3047 N N . GLU B 1 144 ? 4.578 3.381 4.191 1 96.19 144 GLU B N 1
ATOM 3048 C CA . GLU B 1 144 ? 3.461 3.559 3.27 1 96.19 144 GLU B CA 1
ATOM 3049 C C . GLU B 1 144 ? 2.746 2.236 3.008 1 96.19 144 GLU B C 1
ATOM 3051 O O . GLU B 1 144 ? 1.517 2.168 3.061 1 96.19 144 GLU B O 1
ATOM 3056 N N . ILE B 1 145 ? 3.438 1.214 2.746 1 96.5 145 ILE B N 1
ATOM 3057 C CA . ILE B 1 145 ? 2.879 -0.1 2.447 1 96.5 145 ILE B CA 1
ATOM 3058 C C . ILE B 1 145 ? 2.125 -0.628 3.666 1 96.5 145 ILE B C 1
ATOM 3060 O O . ILE B 1 145 ? 1.01 -1.14 3.539 1 96.5 145 ILE B O 1
ATOM 3064 N N . GLU B 1 146 ? 2.727 -0.489 4.816 1 94.69 146 GLU B N 1
ATOM 3065 C CA . GLU B 1 146 ? 2.037 -0.892 6.039 1 94.69 146 GLU B CA 1
ATOM 3066 C C . GLU B 1 146 ? 0.746 -0.102 6.23 1 94.69 146 GLU B C 1
ATOM 3068 O O . GLU B 1 146 ? -0.274 -0.66 6.637 1 94.69 146 GLU B O 1
ATOM 3073 N N . SER B 1 147 ? 0.812 1.177 6.031 1 95.12 147 SER B N 1
ATOM 3074 C CA . SER B 1 147 ? -0.376 2.018 6.137 1 95.12 147 SER B CA 1
ATOM 3075 C C . SER B 1 147 ? -1.474 1.545 5.188 1 95.12 147 SER B C 1
ATOM 3077 O O . SER B 1 147 ? -2.645 1.479 5.57 1 95.12 147 SER B O 1
ATOM 3079 N N . ASP B 1 148 ? -1.124 1.211 3.973 1 96.56 148 ASP B N 1
ATOM 3080 C CA . ASP B 1 148 ? -2.086 0.706 2.996 1 96.56 148 ASP B CA 1
ATOM 3081 C C . ASP B 1 148 ? -2.682 -0.625 3.451 1 96.56 148 ASP B C 1
ATOM 3083 O O . ASP B 1 148 ? -3.889 -0.846 3.326 1 96.56 148 ASP B O 1
ATOM 3087 N N . HIS B 1 149 ? -1.831 -1.517 3.98 1 95.5 149 HIS B N 1
ATOM 3088 C CA . HIS B 1 149 ? -2.309 -2.793 4.5 1 95.5 149 HIS B CA 1
ATOM 3089 C C . HIS B 1 149 ? -3.324 -2.586 5.621 1 95.5 149 HIS B C 1
ATOM 3091 O O . HIS B 1 149 ? -4.355 -3.26 5.66 1 95.5 149 HIS B O 1
ATOM 3097 N N . ASN B 1 150 ? -3.033 -1.674 6.48 1 93.12 150 ASN B N 1
ATOM 3098 C CA . ASN B 1 150 ? -3.957 -1.373 7.57 1 93.12 150 ASN B CA 1
ATOM 3099 C C . ASN B 1 150 ? -5.277 -0.817 7.043 1 93.12 150 ASN B C 1
ATOM 3101 O O . ASN B 1 150 ? -6.34 -1.088 7.613 1 93.12 150 ASN B O 1
ATOM 3105 N N . GLN B 1 151 ? -5.172 -0.042 6.02 1 94.75 151 GLN B N 1
ATOM 3106 C CA . GLN B 1 151 ? -6.387 0.469 5.395 1 94.75 151 GLN B CA 1
ATOM 3107 C C . GLN B 1 151 ? -7.211 -0.662 4.785 1 94.75 151 GLN B C 1
ATOM 3109 O O . GLN B 1 151 ? -8.438 -0.683 4.914 1 94.75 151 GLN B O 1
ATOM 3114 N N . ILE B 1 152 ? -6.578 -1.573 4.133 1 94.81 152 ILE B N 1
ATOM 3115 C CA . ILE B 1 152 ? -7.234 -2.74 3.551 1 94.81 152 ILE B CA 1
ATOM 3116 C C . ILE B 1 152 ? -7.934 -3.537 4.648 1 94.81 152 ILE B C 1
ATOM 3118 O O . ILE B 1 152 ? -9.094 -3.924 4.5 1 94.81 152 ILE B O 1
ATOM 3122 N N . LEU B 1 153 ? -7.262 -3.729 5.746 1 92 153 LEU B N 1
ATOM 3123 C CA . LEU B 1 153 ? -7.82 -4.426 6.898 1 92 153 LEU B CA 1
ATOM 3124 C C . LEU B 1 153 ? -9.055 -3.699 7.426 1 92 153 LEU B C 1
ATOM 3126 O O . LEU B 1 153 ? -10.078 -4.328 7.699 1 92 153 LEU B O 1
ATOM 3130 N N . LEU B 1 154 ? -8.945 -2.422 7.555 1 91.25 154 LEU B N 1
ATOM 3131 C CA . LEU B 1 154 ? -10.023 -1.589 8.07 1 91.25 154 LEU B CA 1
ATOM 3132 C C . LEU B 1 154 ? -11.273 -1.714 7.195 1 91.25 154 LEU B C 1
ATOM 3134 O O . LEU B 1 154 ? -12.375 -1.884 7.707 1 91.25 154 LEU B O 1
ATOM 3138 N N . LEU B 1 155 ? -11.125 -1.679 5.914 1 90.12 155 LEU B N 1
ATOM 3139 C CA . LEU B 1 155 ? -12.234 -1.715 4.969 1 90.12 155 LEU B CA 1
ATOM 3140 C C . LEU B 1 155 ? -12.852 -3.105 4.918 1 90.12 155 LEU B C 1
ATOM 3142 O O . LEU B 1 155 ? -14.062 -3.244 4.691 1 90.12 155 LEU B O 1
ATOM 3146 N N . GLY B 1 156 ? -12.109 -4.105 5.164 1 83.62 156 GLY B N 1
ATOM 3147 C CA . GLY B 1 156 ? -12.578 -5.469 4.984 1 83.62 156 GLY B CA 1
ATOM 3148 C C . GLY B 1 156 ? -13.25 -6.035 6.219 1 83.62 156 GLY B C 1
ATOM 3149 O O . GLY B 1 156 ? -14.117 -6.906 6.117 1 83.62 156 GLY B O 1
ATOM 3150 N N . HIS B 1 157 ? -12.906 -5.695 7.461 1 79.31 157 HIS B N 1
ATOM 3151 C CA . HIS B 1 157 ? -13.312 -6.512 8.602 1 79.31 157 HIS B CA 1
ATOM 3152 C C . HIS B 1 157 ? -13.836 -5.645 9.742 1 79.31 157 HIS B C 1
ATOM 3154 O O . HIS B 1 157 ? -14.305 -6.164 10.758 1 79.31 157 HIS B O 1
ATOM 3160 N N . ARG B 1 158 ? -13.906 -4.453 9.641 1 83.44 158 ARG B N 1
ATOM 3161 C CA . ARG B 1 158 ? -14.25 -3.646 10.812 1 83.44 158 ARG B CA 1
ATOM 3162 C C . ARG B 1 158 ? -15.648 -3.051 10.68 1 83.44 158 ARG B C 1
ATOM 3164 O O . ARG B 1 158 ? -16.094 -2.752 9.57 1 83.44 158 ARG B O 1
ATOM 3171 N N . SER B 1 159 ? -16.266 -2.988 11.859 1 90.06 159 SER B N 1
ATOM 3172 C CA . SER B 1 159 ? -17.547 -2.299 11.906 1 90.06 159 SER B CA 1
ATOM 3173 C C . SER B 1 159 ? -17.375 -0.792 11.734 1 90.06 159 SER B C 1
ATOM 3175 O O . SER B 1 159 ? -16.266 -0.267 11.906 1 90.06 159 SER B O 1
ATOM 3177 N N . ALA B 1 160 ? -18.453 -0.165 11.461 1 94.12 160 ALA B N 1
ATOM 3178 C CA . ALA B 1 160 ? -18.438 1.284 11.281 1 94.12 160 ALA B CA 1
ATOM 3179 C C . ALA B 1 160 ? -17.906 1.983 12.531 1 94.12 160 ALA B C 1
ATOM 3181 O O . ALA B 1 160 ? -17.125 2.928 12.438 1 94.12 160 ALA B O 1
ATOM 3182 N N . LYS B 1 161 ? -18.344 1.539 13.688 1 94.5 161 LYS B N 1
ATOM 3183 C CA . LYS B 1 161 ? -17.922 2.129 14.953 1 94.5 161 LYS B CA 1
ATOM 3184 C C . LYS B 1 161 ? -16.422 1.935 15.164 1 94.5 161 LYS B C 1
ATOM 3186 O O . LYS B 1 161 ? -15.719 2.867 15.57 1 94.5 161 LYS B O 1
ATOM 3191 N N . GLU B 1 162 ? -15.953 0.722 14.906 1 93.12 162 GLU B N 1
ATOM 3192 C CA . GLU B 1 162 ? -14.523 0.441 15.016 1 93.12 162 GLU B CA 1
ATOM 3193 C C . GLU B 1 162 ? -13.719 1.304 14.055 1 93.12 162 GLU B C 1
ATOM 3195 O O . GLU B 1 162 ? -12.664 1.836 14.422 1 93.12 162 GLU B O 1
ATOM 3200 N N . LYS B 1 163 ? -14.211 1.408 12.836 1 95.25 163 LYS B N 1
ATOM 3201 C CA . LYS B 1 163 ? -13.547 2.215 11.82 1 95.25 163 LYS B CA 1
ATOM 3202 C C . LYS B 1 163 ? -13.375 3.658 12.281 1 95.25 163 LYS B C 1
ATOM 3204 O O . LYS B 1 163 ? -12.297 4.234 12.164 1 95.25 163 LYS B O 1
ATOM 3209 N N . MET B 1 164 ? -14.422 4.199 12.852 1 96.5 164 MET B N 1
ATOM 3210 C CA . MET B 1 164 ? -14.391 5.578 13.32 1 96.5 164 MET B CA 1
ATOM 3211 C C . MET B 1 164 ? -13.406 5.734 14.484 1 96.5 164 MET B C 1
ATOM 3213 O O . MET B 1 164 ? -12.633 6.688 14.516 1 96.5 164 MET B O 1
ATOM 3217 N N . ALA B 1 165 ? -13.422 4.793 15.375 1 96.19 165 ALA B N 1
ATOM 3218 C CA . ALA B 1 165 ? -12.516 4.832 16.516 1 96.19 165 ALA B CA 1
ATOM 3219 C C . ALA B 1 165 ? -11.062 4.738 16.078 1 96.19 165 ALA B C 1
ATOM 3221 O O . ALA B 1 165 ? -10.203 5.488 16.547 1 96.19 165 ALA B O 1
ATOM 3222 N N . ILE B 1 166 ? -10.805 3.838 15.156 1 95.38 166 ILE B N 1
ATOM 3223 C CA . ILE B 1 166 ? -9.461 3.656 14.633 1 95.38 166 ILE B CA 1
ATOM 3224 C C . ILE B 1 166 ? -8.992 4.938 13.945 1 95.38 166 ILE B C 1
ATOM 3226 O O . ILE B 1 166 ? -7.855 5.371 14.133 1 95.38 166 ILE B O 1
ATOM 3230 N N . PHE B 1 167 ? -9.891 5.531 13.188 1 96.81 167 PHE B N 1
ATOM 3231 C CA . PHE B 1 167 ? -9.586 6.773 12.477 1 96.81 167 PHE B CA 1
ATOM 3232 C C . PHE B 1 167 ? -9.141 7.855 13.453 1 96.81 167 PHE B C 1
ATOM 3234 O O . PHE B 1 167 ? -8.102 8.484 13.258 1 96.81 167 PHE B O 1
ATOM 3241 N N . LEU B 1 168 ? -9.867 8.039 14.492 1 97.44 168 LEU B N 1
ATOM 3242 C CA . LEU B 1 168 ? -9.578 9.07 15.477 1 97.44 168 LEU B CA 1
ATOM 3243 C C . LEU B 1 168 ? -8.281 8.758 16.219 1 97.44 168 LEU B C 1
ATOM 3245 O O . LEU B 1 168 ? -7.469 9.656 16.469 1 97.44 168 LEU B O 1
ATOM 3249 N N . LEU B 1 169 ? -8.109 7.527 16.562 1 96.62 169 LEU B N 1
ATOM 3250 C CA . LEU B 1 169 ? -6.902 7.121 17.281 1 96.62 169 LEU B CA 1
ATOM 3251 C C . LEU B 1 169 ? -5.66 7.324 16.422 1 96.62 169 LEU B C 1
ATOM 3253 O O . LEU B 1 169 ? -4.621 7.766 16.922 1 96.62 169 LEU B O 1
ATOM 3257 N N . LYS B 1 170 ? -5.793 6.984 15.164 1 96.31 170 LYS B N 1
ATOM 3258 C CA . LYS B 1 170 ? -4.672 7.168 14.25 1 96.31 170 LYS B CA 1
ATOM 3259 C C . LYS B 1 170 ? -4.312 8.648 14.109 1 96.31 170 LYS B C 1
ATOM 3261 O O . LYS B 1 170 ? -3.133 9.008 14.094 1 96.31 170 LYS B O 1
ATOM 3266 N N . LEU B 1 171 ? -5.328 9.484 14 1 96.75 171 LEU B N 1
ATOM 3267 C CA . LEU B 1 171 ? -5.074 10.914 13.93 1 96.75 171 LEU B CA 1
ATOM 3268 C C . LEU B 1 171 ? -4.422 11.414 15.219 1 96.75 171 LEU B C 1
ATOM 3270 O O . LEU B 1 171 ? -3.48 12.211 15.172 1 96.75 171 LEU B O 1
ATOM 3274 N N . SER B 1 172 ? -4.938 10.922 16.297 1 97.06 172 SER B N 1
ATOM 3275 C CA . SER B 1 172 ? -4.363 11.258 17.609 1 97.06 172 SER B CA 1
ATOM 3276 C C . SER B 1 172 ? -2.869 10.961 17.641 1 97.06 172 SER B C 1
ATOM 3278 O O . SER B 1 172 ? -2.068 11.812 18.031 1 97.06 172 SER B O 1
ATOM 3280 N N . HIS B 1 173 ? -2.518 9.812 17.203 1 95.75 173 HIS B N 1
ATOM 3281 C CA . HIS B 1 173 ? -1.123 9.383 17.219 1 95.75 173 HIS B CA 1
ATOM 3282 C C . HIS B 1 173 ? -0.28 10.258 16.281 1 95.75 173 HIS B C 1
ATOM 3284 O O . HIS B 1 173 ? 0.83 10.656 16.641 1 95.75 173 HIS B O 1
ATOM 3290 N N . ARG B 1 174 ? -0.771 10.547 15.141 1 95.25 174 ARG B N 1
ATOM 3291 C CA . ARG B 1 174 ? -0.047 11.328 14.141 1 95.25 174 ARG B CA 1
ATOM 3292 C C . ARG B 1 174 ? 0.163 12.758 14.617 1 95.25 174 ARG B C 1
ATOM 3294 O O . ARG B 1 174 ? 1.25 13.32 14.453 1 95.25 174 ARG B O 1
ATOM 3301 N N . TYR B 1 175 ? -0.815 13.344 15.242 1 95.88 175 TYR B N 1
ATOM 3302 C CA . TYR B 1 175 ? -0.658 14.688 15.781 1 95.88 175 TYR B CA 1
ATOM 3303 C C . TYR B 1 175 ? 0.325 14.703 16.938 1 95.88 175 TYR B C 1
ATOM 3305 O O . TYR B 1 175 ? 1.138 15.617 17.062 1 95.88 175 TYR B O 1
ATOM 3313 N N . ASN B 1 176 ? 0.21 13.688 17.719 1 95.56 176 ASN B N 1
ATOM 3314 C CA . ASN B 1 176 ? 1.158 13.578 18.812 1 95.56 176 ASN B CA 1
ATOM 3315 C C . ASN B 1 176 ? 2.598 13.5 18.312 1 95.56 176 ASN B C 1
ATOM 3317 O O . ASN B 1 176 ? 3.494 14.109 18.891 1 95.56 176 ASN B O 1
ATOM 3321 N N . ALA B 1 177 ? 2.816 12.766 17.312 1 92.38 177 ALA B N 1
ATOM 3322 C CA . ALA B 1 177 ? 4.148 12.602 16.734 1 92.38 177 ALA B CA 1
ATOM 3323 C C . ALA B 1 177 ? 4.688 13.938 16.219 1 92.38 177 ALA B C 1
ATOM 3325 O O . ALA B 1 177 ? 5.902 14.133 16.141 1 92.38 177 ALA B O 1
ATOM 3326 N N . LEU B 1 178 ? 3.805 14.891 15.875 1 93.25 178 LEU B N 1
ATOM 3327 C CA . LEU B 1 178 ? 4.188 16.203 15.383 1 93.25 178 LEU B CA 1
ATOM 3328 C C . LEU B 1 178 ? 4.398 17.188 16.531 1 93.25 178 LEU B C 1
ATOM 3330 O O . LEU B 1 178 ? 4.727 18.344 16.312 1 93.25 178 LEU B O 1
ATOM 3334 N N . GLY B 1 179 ? 4.141 16.703 17.766 1 92.81 179 GLY B N 1
ATOM 3335 C CA . GLY B 1 179 ? 4.285 17.562 18.938 1 92.81 179 GLY B CA 1
ATOM 3336 C C . GLY B 1 179 ? 3.016 18.312 19.281 1 92.81 179 GLY B C 1
ATOM 3337 O O . GLY B 1 179 ? 3.039 19.234 20.094 1 92.81 179 GLY B O 1
ATOM 3338 N N . PHE B 1 180 ? 1.956 17.953 18.609 1 93.88 180 PHE B N 1
ATOM 3339 C CA . PHE B 1 180 ? 0.676 18.594 18.906 1 93.88 180 PHE B CA 1
ATOM 3340 C C . PHE B 1 180 ? -0.099 17.781 19.938 1 93.88 180 PHE B C 1
ATOM 3342 O O . PHE B 1 180 ? 0.391 16.766 20.438 1 93.88 180 PHE B O 1
ATOM 3349 N N . SER B 1 181 ? -1.188 18.297 20.297 1 96.12 181 SER B N 1
ATOM 3350 C CA . SER B 1 181 ? -2.018 17.609 21.281 1 96.12 181 SER B CA 1
ATOM 3351 C C . SER B 1 181 ? -2.539 16.281 20.719 1 96.12 181 SER B C 1
ATOM 3353 O O . SER B 1 181 ? -3.031 16.234 19.594 1 96.12 181 SER B O 1
ATOM 3355 N N . LYS B 1 182 ? -2.43 15.258 21.5 1 95.81 182 LYS B N 1
ATOM 3356 C CA . LYS B 1 182 ? -2.961 13.961 21.094 1 95.81 182 LYS B CA 1
ATOM 3357 C C . LYS B 1 182 ? -4.457 13.867 21.391 1 95.81 182 LYS B C 1
ATOM 3359 O O . LYS B 1 182 ? -5.125 12.938 20.922 1 95.81 182 LYS B O 1
ATOM 3364 N N . THR B 1 183 ? -4.945 14.781 22.109 1 97.5 183 THR B N 1
ATOM 3365 C CA . THR B 1 183 ? -6.328 14.641 22.547 1 97.5 183 THR B CA 1
ATOM 3366 C C . THR B 1 183 ? -7.203 15.742 21.953 1 97.5 183 THR B C 1
ATOM 3368 O O . THR B 1 183 ? -8.43 15.703 22.062 1 97.5 183 THR B O 1
ATOM 3371 N N . GLU B 1 184 ? -6.617 16.703 21.391 1 97.75 184 GLU B N 1
ATOM 3372 C CA . GLU B 1 184 ? -7.418 17.766 20.812 1 97.75 184 GLU B CA 1
ATOM 3373 C C . GLU B 1 184 ? -6.816 18.25 19.5 1 97.75 184 GLU B C 1
ATOM 3375 O O . GLU B 1 184 ? -5.684 18.734 19.469 1 97.75 184 GLU B O 1
ATOM 3380 N N . PHE B 1 185 ? -7.609 18.172 18.469 1 96.75 185 PHE B N 1
ATOM 3381 C CA . PHE B 1 185 ? -7.141 18.578 17.141 1 96.75 185 PHE B CA 1
ATOM 3382 C C . PHE B 1 185 ? -8.312 18.859 16.219 1 96.75 185 PHE B C 1
ATOM 3384 O O . PHE B 1 185 ? -9.445 18.453 16.5 1 96.75 185 PHE B O 1
ATOM 3391 N N . ASN B 1 186 ? -7.992 19.562 15.141 1 95.5 186 ASN B N 1
ATOM 3392 C CA . ASN B 1 186 ? -9.016 19.891 14.156 1 95.5 186 ASN B CA 1
ATOM 3393 C C . ASN B 1 186 ? -9.039 18.875 13.023 1 95.5 186 ASN B C 1
ATOM 3395 O O . ASN B 1 186 ? -7.992 18.422 12.562 1 95.5 186 ASN B O 1
ATOM 3399 N N . LEU B 1 187 ? -10.219 18.484 12.602 1 95.5 187 LEU B N 1
ATOM 3400 C CA . LEU B 1 187 ? -10.391 17.719 11.367 1 95.5 187 LEU B CA 1
ATOM 3401 C C . LEU B 1 187 ? -10.406 18.641 10.156 1 95.5 187 LEU B C 1
ATOM 3403 O O . LEU B 1 187 ? -11.344 19.422 9.969 1 95.5 187 LEU B O 1
ATOM 3407 N N . THR B 1 188 ? -9.406 18.547 9.375 1 95.25 188 THR B N 1
ATOM 3408 C CA . THR B 1 188 ? -9.328 19.422 8.211 1 95.25 188 THR B CA 1
ATOM 3409 C C . THR B 1 188 ? -10.133 18.844 7.047 1 95.25 188 THR B C 1
ATOM 3411 O O . THR B 1 188 ? -10.445 19.547 6.09 1 95.25 188 THR B O 1
ATOM 3414 N N . MET B 1 189 ? -10.484 17.578 7.117 1 96.12 189 MET B N 1
ATOM 3415 C CA . MET B 1 189 ? -11.211 16.906 6.039 1 96.12 189 MET B CA 1
ATOM 3416 C C . MET B 1 189 ? -12.719 16.984 6.273 1 96.12 189 MET B C 1
ATOM 3418 O O . MET B 1 189 ? -13.172 17 7.418 1 96.12 189 MET B O 1
ATOM 3422 N N . LYS B 1 190 ? -13.445 16.969 5.227 1 95.81 190 LYS B N 1
ATOM 3423 C CA . LYS B 1 190 ? -14.906 16.938 5.281 1 95.81 190 LYS B CA 1
ATOM 3424 C C . LYS B 1 190 ? -15.422 15.578 5.715 1 95.81 190 LYS B C 1
ATOM 3426 O O . LYS B 1 190 ? -14.75 14.562 5.508 1 95.81 190 LYS B O 1
ATOM 3431 N N . ARG B 1 191 ? -16.578 15.578 6.277 1 95.56 191 ARG B N 1
ATOM 3432 C CA . ARG B 1 191 ? -17.219 14.328 6.691 1 95.56 191 ARG B CA 1
ATOM 3433 C C . ARG B 1 191 ? -17.344 13.367 5.52 1 95.56 191 ARG B C 1
ATOM 3435 O O . ARG B 1 191 ? -17.172 12.156 5.684 1 95.56 191 ARG B O 1
ATOM 3442 N N . GLN B 1 192 ? -17.609 13.961 4.387 1 96.5 192 GLN B N 1
ATOM 3443 C CA . GLN B 1 192 ? -17.766 13.133 3.193 1 96.5 192 GLN B CA 1
ATOM 3444 C C . GLN B 1 192 ? -16.469 12.414 2.85 1 96.5 192 GLN B C 1
ATOM 3446 O O . GLN B 1 192 ? -16.484 11.266 2.4 1 96.5 192 GLN B O 1
ATOM 3451 N N . ASP B 1 193 ? -15.359 13.078 2.977 1 97.31 193 ASP B N 1
ATOM 3452 C CA . ASP B 1 193 ? -14.055 12.469 2.699 1 97.31 193 ASP B CA 1
ATOM 3453 C C . ASP B 1 193 ? -13.734 11.375 3.717 1 97.31 193 ASP B C 1
ATOM 3455 O O . ASP B 1 193 ? -13.172 10.344 3.363 1 97.31 193 ASP B O 1
ATOM 3459 N N . ILE B 1 194 ? -14.047 11.641 4.973 1 97.62 194 ILE B N 1
ATOM 3460 C CA . ILE B 1 194 ? -13.859 10.641 6.02 1 97.62 194 ILE B CA 1
ATOM 3461 C C . ILE B 1 194 ? -14.711 9.414 5.711 1 97.62 194 ILE B C 1
ATOM 3463 O O . ILE B 1 194 ? -14.227 8.281 5.789 1 97.62 194 ILE B O 1
ATOM 3467 N N . ALA B 1 195 ? -16 9.648 5.344 1 97.12 195 ALA B N 1
ATOM 3468 C CA . ALA B 1 195 ? -16.922 8.562 4.988 1 97.12 195 ALA B CA 1
ATOM 3469 C C . ALA B 1 195 ? -16.359 7.723 3.848 1 97.12 195 ALA B C 1
ATOM 3471 O O . ALA B 1 195 ? -16.344 6.492 3.92 1 97.12 195 ALA B O 1
ATOM 3472 N N . ASN B 1 196 ? -15.875 8.414 2.85 1 96.31 196 ASN B N 1
ATOM 3473 C CA . ASN B 1 196 ? -15.289 7.754 1.689 1 96.31 196 ASN B CA 1
ATOM 3474 C C . ASN B 1 196 ? -14.055 6.941 2.074 1 96.31 196 ASN B C 1
ATOM 3476 O O . ASN B 1 196 ? -13.898 5.797 1.642 1 96.31 196 ASN B O 1
ATOM 3480 N N . PHE B 1 197 ? -13.234 7.48 2.91 1 97.12 197 PHE B N 1
ATOM 3481 C CA . PHE B 1 197 ? -12.008 6.84 3.377 1 97.12 197 PHE B CA 1
ATOM 3482 C C . PHE B 1 197 ? -12.328 5.59 4.188 1 97.12 197 PHE B C 1
ATOM 3484 O O . PHE B 1 197 ? -11.648 4.57 4.055 1 97.12 197 PHE B O 1
ATOM 3491 N N . LEU B 1 198 ? -13.375 5.629 4.91 1 95.12 198 LEU B N 1
ATOM 3492 C CA . LEU B 1 198 ? -13.703 4.551 5.836 1 95.12 198 LEU B CA 1
ATOM 3493 C C . LEU B 1 198 ? -14.664 3.555 5.188 1 95.12 198 LEU B C 1
ATOM 3495 O O . LEU B 1 198 ? -14.938 2.494 5.754 1 95.12 198 LEU B O 1
ATOM 3499 N N . GLY B 1 199 ? -15.172 3.914 4.031 1 92.56 199 GLY B N 1
ATOM 3500 C CA . GLY B 1 199 ? -16.125 3.033 3.359 1 92.56 199 GLY B CA 1
ATOM 3501 C C . GLY B 1 199 ? -17.469 2.975 4.047 1 92.56 199 GLY B C 1
ATOM 3502 O O . GLY B 1 199 ? -18.078 1.907 4.141 1 92.56 199 GLY B O 1
ATOM 3503 N N . ILE B 1 200 ? -17.906 3.994 4.648 1 94.25 200 ILE B N 1
ATOM 3504 C CA . ILE B 1 200 ? -19.219 4.113 5.277 1 94.25 200 ILE B CA 1
ATOM 3505 C C . ILE B 1 200 ? -19.938 5.34 4.727 1 94.25 200 ILE B C 1
ATOM 3507 O O . ILE B 1 200 ? -19.438 6.012 3.82 1 94.25 200 ILE B O 1
ATOM 3511 N N . THR B 1 201 ? -21.125 5.543 5.125 1 94.69 201 THR B N 1
ATOM 3512 C CA . THR B 1 201 ? -21.891 6.664 4.582 1 94.69 201 THR B CA 1
ATOM 3513 C C . THR B 1 201 ? -21.641 7.93 5.391 1 94.69 201 THR B C 1
ATOM 3515 O O . THR B 1 201 ? -21.203 7.863 6.547 1 94.69 201 THR B O 1
ATOM 3518 N N . ASN B 1 202 ? -21.891 9.07 4.75 1 96.12 202 ASN B N 1
ATOM 3519 C CA . ASN B 1 202 ? -21.797 10.359 5.422 1 96.12 202 ASN B CA 1
ATOM 3520 C C . ASN B 1 202 ? -22.672 10.406 6.672 1 96.12 202 ASN B C 1
ATOM 3522 O O . ASN B 1 202 ? -22.266 10.938 7.703 1 96.12 202 ASN B O 1
ATOM 3526 N N . GLU B 1 203 ? -23.797 9.898 6.5 1 97.19 203 GLU B N 1
ATOM 3527 C CA . GLU B 1 203 ? -24.75 9.859 7.609 1 97.19 203 GLU B CA 1
ATOM 3528 C C . GLU B 1 203 ? -24.188 9.047 8.773 1 97.19 203 GLU B C 1
ATOM 3530 O O . GLU B 1 203 ? -24.359 9.43 9.938 1 97.19 203 GLU B O 1
ATOM 3535 N N . THR B 1 204 ? -23.625 7.957 8.469 1 97.06 204 THR B N 1
ATOM 3536 C CA . THR B 1 204 ? -23.062 7.094 9.5 1 97.06 204 THR B CA 1
ATOM 3537 C C . THR B 1 204 ? -21.922 7.805 10.234 1 97.06 204 THR B C 1
ATOM 3539 O O . THR B 1 204 ? -21.828 7.727 11.461 1 97.06 204 THR B O 1
ATOM 3542 N N . VAL B 1 205 ? -21.062 8.492 9.539 1 97.38 205 VAL B N 1
ATOM 3543 C CA . VAL B 1 205 ? -19.984 9.266 10.164 1 97.38 205 VAL B CA 1
ATOM 3544 C C . VAL B 1 205 ? -20.578 10.266 11.156 1 97.38 205 VAL B C 1
ATOM 3546 O O . VAL B 1 205 ? -20.156 10.328 12.312 1 97.38 205 VAL B O 1
ATOM 3549 N N . SER B 1 206 ? -21.5 11.039 10.719 1 97 206 SER B N 1
ATOM 3550 C CA . SER B 1 206 ? -22.141 12.047 11.555 1 97 206 SER B CA 1
ATOM 3551 C C . SER B 1 206 ? -22.766 11.422 12.789 1 97 206 SER B C 1
ATOM 3553 O O . SER B 1 206 ? -22.594 11.922 13.906 1 97 206 SER B O 1
ATOM 3555 N N . ARG B 1 207 ? -23.453 10.352 12.516 1 97.62 207 ARG B N 1
ATOM 3556 C CA . ARG B 1 207 ? -24.109 9.656 13.609 1 97.62 207 ARG B CA 1
ATOM 3557 C C . ARG B 1 207 ? -23.109 9.148 14.633 1 97.62 207 ARG B C 1
ATOM 3559 O O . ARG B 1 207 ? -23.328 9.281 15.844 1 97.62 207 ARG B O 1
ATOM 3566 N N . LEU B 1 208 ? -22.094 8.516 14.211 1 97.69 208 LEU B N 1
ATOM 3567 C CA . LEU B 1 208 ? -21.094 7.949 15.094 1 97.69 208 LEU B CA 1
ATOM 3568 C C . LEU B 1 208 ? -20.391 9.039 15.898 1 97.69 208 LEU B C 1
ATOM 3570 O O . LEU B 1 208 ? -20.125 8.875 17.094 1 97.69 208 LEU B O 1
ATOM 3574 N N . LEU B 1 209 ? -20.047 10.164 15.227 1 97.38 209 LEU B N 1
ATOM 3575 C CA . LEU B 1 209 ? -19.438 11.281 15.93 1 97.38 209 LEU B CA 1
ATOM 3576 C C . LEU B 1 209 ? -20.359 11.82 17 1 97.38 209 LEU B C 1
ATOM 3578 O O . LEU B 1 209 ? -19.922 12.102 18.125 1 97.38 209 LEU B O 1
ATOM 3582 N N . THR B 1 210 ? -21.609 11.945 16.672 1 97.56 210 THR B N 1
ATOM 3583 C CA . THR B 1 210 ? -22.609 12.406 17.641 1 97.56 210 THR B CA 1
ATOM 3584 C C . THR B 1 210 ? -22.719 11.422 18.797 1 97.56 210 THR B C 1
ATOM 3586 O O . THR B 1 210 ? -22.797 11.828 19.969 1 97.56 210 THR B O 1
ATOM 3589 N N . GLU B 1 211 ? -22.797 10.141 18.453 1 97.81 211 GLU B N 1
ATOM 3590 C CA . GLU B 1 211 ? -22.891 9.094 19.469 1 97.81 211 GLU B CA 1
ATOM 3591 C C . GLU B 1 211 ? -21.703 9.133 20.422 1 97.81 211 GLU B C 1
ATOM 3593 O O . GLU B 1 211 ? -21.891 9.07 21.641 1 97.81 211 GLU B O 1
ATOM 3598 N N . LEU B 1 212 ? -20.562 9.219 19.922 1 97.69 212 LEU B N 1
ATOM 3599 C CA . LEU B 1 212 ? -19.359 9.281 20.734 1 97.69 212 LEU B CA 1
ATOM 3600 C C . LEU B 1 212 ? -19.359 10.531 21.609 1 97.69 212 LEU B C 1
ATOM 3602 O O . LEU B 1 212 ? -18.891 10.5 22.75 1 97.69 212 LEU B O 1
ATOM 3606 N N . HIS B 1 213 ? -19.797 11.664 21.031 1 97.75 213 HIS B N 1
ATOM 3607 C CA . HIS B 1 213 ? -19.953 12.914 21.766 1 97.75 213 HIS B CA 1
ATOM 3608 C C . HIS B 1 213 ? -20.938 12.766 22.922 1 97.75 213 HIS B C 1
ATOM 3610 O O . HIS B 1 213 ? -20.641 13.18 24.047 1 97.75 213 HIS B O 1
ATOM 3616 N N . GLN B 1 214 ? -22.062 12.141 22.703 1 98 214 GLN B N 1
ATOM 3617 C CA . GLN B 1 214 ? -23.109 11.953 23.703 1 98 214 GLN B CA 1
ATOM 3618 C C . GLN B 1 214 ? -22.641 11.023 24.812 1 98 214 GLN B C 1
ATOM 3620 O O . GLN B 1 214 ? -23.016 11.203 25.984 1 98 214 GLN B O 1
ATOM 3625 N N . GLN B 1 215 ? -21.797 10.102 24.469 1 97.56 215 GLN B N 1
ATOM 3626 C CA . GLN B 1 215 ? -21.266 9.148 25.438 1 97.56 215 GLN B CA 1
ATOM 3627 C C . GLN B 1 215 ? -20.125 9.766 26.234 1 97.56 215 GLN B C 1
ATOM 3629 O O . GLN B 1 215 ? -19.609 9.141 27.156 1 97.56 215 GLN B O 1
ATOM 3634 N N . GLY B 1 216 ? -19.719 10.953 25.812 1 97.69 216 GLY B N 1
ATOM 3635 C CA . GLY B 1 216 ? -18.672 11.664 26.531 1 97.69 216 GLY B CA 1
ATOM 3636 C C . GLY B 1 216 ? -17.281 11.18 26.172 1 97.69 216 GLY B C 1
ATOM 3637 O O . GLY B 1 216 ? -16.297 11.555 26.828 1 97.69 216 GLY B O 1
ATOM 3638 N N . ILE B 1 217 ? -17.156 10.336 25.234 1 98 217 ILE B N 1
ATOM 3639 C CA . ILE B 1 217 ? -15.867 9.805 24.828 1 98 217 ILE B CA 1
ATOM 3640 C C . ILE B 1 217 ? -15.078 10.883 24.094 1 98 217 ILE B C 1
ATOM 3642 O O . ILE B 1 217 ? -13.875 11.039 24.312 1 98 217 ILE B O 1
ATOM 3646 N N . ILE B 1 218 ? -15.805 11.617 23.234 1 98.25 218 ILE B N 1
ATOM 3647 C CA . ILE B 1 218 ? -15.203 12.766 22.562 1 98.25 218 ILE B CA 1
ATOM 3648 C C . ILE B 1 218 ? -16.125 13.977 22.703 1 98.25 218 ILE B C 1
ATOM 3650 O O . ILE B 1 218 ? -17.281 13.844 23.094 1 98.25 218 ILE B O 1
ATOM 3654 N N . ALA B 1 219 ? -15.562 15.148 22.516 1 98.44 219 ALA B N 1
ATOM 3655 C CA . ALA B 1 219 ? -16.328 16.391 22.312 1 98.44 219 ALA B CA 1
ATOM 3656 C C . ALA B 1 219 ? -16.062 16.969 20.938 1 98.44 219 ALA B C 1
ATOM 3658 O O . ALA B 1 219 ? -14.93 16.969 20.453 1 98.44 219 ALA B O 1
ATOM 3659 N N . ILE B 1 220 ? -17.125 17.422 20.328 1 96.31 220 ILE B N 1
ATOM 3660 C CA . ILE B 1 220 ? -17 17.969 18.969 1 96.31 220 ILE B CA 1
ATOM 3661 C C . ILE B 1 220 ? -17.531 19.406 18.938 1 96.31 220 ILE B C 1
ATOM 3663 O O . ILE B 1 220 ? -18.625 19.672 19.438 1 96.31 220 ILE B O 1
ATOM 3667 N N . ASN B 1 221 ? -16.781 20.266 18.453 1 95 221 ASN B N 1
ATOM 3668 C CA . ASN B 1 221 ? -17.172 21.641 18.125 1 95 221 ASN B CA 1
ATOM 3669 C C . ASN B 1 221 ? -16.75 22.031 16.719 1 95 221 ASN B C 1
ATOM 3671 O O . ASN B 1 221 ? -15.602 22.406 16.484 1 95 221 ASN B O 1
ATOM 3675 N N . ARG B 1 222 ? -17.672 22.016 15.773 1 92.06 222 ARG B N 1
ATOM 3676 C CA . ARG B 1 222 ? -17.375 22.203 14.352 1 92.06 222 ARG B CA 1
ATOM 3677 C C . ARG B 1 222 ? -16.281 21.25 13.883 1 92.06 222 ARG B C 1
ATOM 3679 O O . ARG B 1 222 ? -16.516 20.031 13.82 1 92.06 222 ARG B O 1
ATOM 3686 N N . ARG B 1 223 ? -15.141 21.703 13.688 1 92.88 223 ARG B N 1
ATOM 3687 C CA . ARG B 1 223 ? -14.086 20.844 13.164 1 92.88 223 ARG B CA 1
ATOM 3688 C C . ARG B 1 223 ? -13.141 20.406 14.273 1 92.88 223 ARG B C 1
ATOM 3690 O O . ARG B 1 223 ? -12.266 19.562 14.055 1 92.88 223 ARG B O 1
ATOM 3697 N N . ASN B 1 224 ? -13.406 20.844 15.43 1 96.81 224 ASN B N 1
ATOM 3698 C CA . ASN B 1 224 ? -12.531 20.531 16.547 1 96.81 224 ASN B CA 1
ATOM 3699 C C . ASN B 1 224 ? -12.992 19.281 17.281 1 96.81 224 ASN B C 1
ATOM 3701 O O . ASN B 1 224 ? -14.172 19.156 17.625 1 96.81 224 ASN B O 1
ATOM 3705 N N . ILE B 1 225 ? -12.102 18.344 17.484 1 97.56 225 ILE B N 1
ATOM 3706 C CA . ILE B 1 225 ? -12.352 17.094 18.219 1 97.56 225 ILE B CA 1
ATOM 3707 C C . ILE B 1 225 ? -11.5 17.062 19.484 1 97.56 225 ILE B C 1
ATOM 3709 O O . ILE B 1 225 ? -10.297 17.312 19.438 1 97.56 225 ILE B O 1
ATOM 3713 N N . LYS B 1 226 ? -12.086 16.859 20.547 1 98.5 226 LYS B N 1
ATOM 3714 C CA . LYS B 1 226 ? -11.398 16.609 21.812 1 98.5 226 LYS B CA 1
ATOM 3715 C C . LYS B 1 226 ? -11.68 15.195 22.328 1 98.5 226 LYS B C 1
ATOM 3717 O O . LYS B 1 226 ? -12.836 14.836 22.562 1 98.5 226 LYS B O 1
ATOM 3722 N N . ILE B 1 227 ? -10.711 14.375 22.484 1 98.19 227 ILE B N 1
ATOM 3723 C CA . ILE B 1 227 ? -10.859 13.039 23.047 1 98.19 227 ILE B CA 1
ATOM 3724 C C . ILE B 1 227 ? -10.836 13.117 24.578 1 98.19 227 ILE B C 1
ATOM 3726 O O . ILE B 1 227 ? -9.789 13.375 25.172 1 98.19 227 ILE B O 1
ATOM 3730 N N . ASN B 1 228 ? -11.891 12.883 25.172 1 98.31 228 ASN B N 1
ATOM 3731 C CA . ASN B 1 228 ? -12.039 12.977 26.609 1 98.31 228 ASN B CA 1
ATOM 3732 C C . ASN B 1 228 ? -11.664 11.672 27.312 1 98.31 228 ASN B C 1
ATOM 3734 O O . ASN B 1 228 ? -11.227 11.68 28.469 1 98.31 228 ASN B O 1
ATOM 3738 N N . ASN B 1 229 ? -11.883 10.57 26.672 1 97.69 229 ASN B N 1
ATOM 3739 C CA . ASN B 1 229 ? -11.617 9.258 27.234 1 97.69 229 ASN B CA 1
ATOM 3740 C C . ASN B 1 229 ? -10.898 8.352 26.234 1 97.69 229 ASN B C 1
ATOM 3742 O O . ASN B 1 229 ? -11.531 7.551 25.547 1 97.69 229 ASN B O 1
ATOM 3746 N N . MET B 1 230 ? -9.625 8.422 26.281 1 96.5 230 MET B N 1
ATOM 3747 C CA . MET B 1 230 ? -8.773 7.688 25.344 1 96.5 230 MET B CA 1
ATOM 3748 C C . MET B 1 230 ? -8.961 6.184 25.516 1 96.5 230 MET B C 1
ATOM 3750 O O . MET B 1 230 ? -9.023 5.449 24.516 1 96.5 230 MET B O 1
ATOM 3754 N N . ASN B 1 231 ? -9.078 5.746 26.672 1 95.56 231 ASN B N 1
ATOM 3755 C CA . ASN B 1 231 ? -9.227 4.32 26.953 1 95.56 231 ASN B CA 1
ATOM 3756 C C . ASN B 1 231 ? -10.531 3.775 26.375 1 95.56 231 ASN B C 1
ATOM 3758 O O . ASN B 1 231 ? -10.555 2.682 25.812 1 95.56 231 ASN B O 1
ATOM 3762 N N . ALA B 1 232 ? -11.57 4.488 26.594 1 95.25 232 ALA B N 1
ATOM 3763 C CA . ALA B 1 232 ? -12.859 4.062 26.062 1 95.25 232 ALA B CA 1
ATOM 3764 C C . ALA B 1 232 ? -12.797 3.955 24.531 1 95.25 232 ALA B C 1
ATOM 3766 O O . ALA B 1 232 ? -13.391 3.045 23.953 1 95.25 232 ALA B O 1
ATOM 3767 N N . LEU B 1 233 ? -12.094 4.883 23.875 1 94.75 233 LEU B N 1
ATOM 3768 C CA . LEU B 1 233 ? -11.938 4.863 22.422 1 94.75 233 LEU B CA 1
ATOM 3769 C C . LEU B 1 233 ? -11.148 3.637 21.984 1 94.75 233 LEU B C 1
ATOM 3771 O O . LEU B 1 233 ? -11.516 2.977 21 1 94.75 233 LEU B O 1
ATOM 3775 N N . LYS B 1 234 ? -10.125 3.316 22.688 1 93.88 234 LYS B N 1
ATOM 3776 C CA . LYS B 1 234 ? -9.289 2.156 22.391 1 93.88 234 LYS B CA 1
ATOM 3777 C C . LYS B 1 234 ? -10.078 0.858 22.547 1 93.88 234 LYS B C 1
ATOM 3779 O O . LYS B 1 234 ? -9.883 -0.084 21.781 1 93.88 234 LYS B O 1
ATOM 3784 N N . VAL B 1 235 ? -10.938 0.79 23.531 1 91.19 235 VAL B N 1
ATOM 3785 C CA . VAL B 1 235 ? -11.734 -0.397 23.812 1 91.19 235 VAL B CA 1
ATOM 3786 C C . VAL B 1 235 ? -12.672 -0.688 22.641 1 91.19 235 VAL B C 1
ATOM 3788 O O . VAL B 1 235 ? -12.945 -1.851 22.328 1 91.19 235 VAL B O 1
ATOM 3791 N N . LEU B 1 236 ? -13.109 0.378 22.016 1 89.62 236 LEU B N 1
ATOM 3792 C CA . LEU B 1 236 ? -13.992 0.202 20.875 1 89.62 236 LEU B CA 1
ATOM 3793 C C . LEU B 1 236 ? -13.281 -0.545 19.75 1 89.62 236 LEU B C 1
ATOM 3795 O O . LEU B 1 236 ? -13.93 -1.196 18.922 1 89.62 236 LEU B O 1
ATOM 3799 N N . VAL B 1 237 ? -11.984 -0.389 19.703 1 83.75 237 VAL B N 1
ATOM 3800 C CA . VAL B 1 237 ? -11.188 -1.029 18.656 1 83.75 237 VAL B CA 1
ATOM 3801 C C . VAL B 1 237 ? -10.805 -2.441 19.094 1 83.75 237 VAL B C 1
ATOM 3803 O O . VAL B 1 237 ? -10.781 -3.365 18.281 1 83.75 237 VAL B O 1
ATOM 3806 N N . GLU B 1 238 ? -10.25 -2.555 20.453 1 67.44 238 GLU B N 1
ATOM 3807 C CA . GLU B 1 238 ? -9.836 -3.838 21 1 67.44 238 GLU B CA 1
ATOM 3808 C C . GLU B 1 238 ? -11.008 -4.809 21.109 1 67.44 238 GLU B C 1
ATOM 3810 O O . GLU B 1 238 ? -10.828 -6.023 20.984 1 67.44 238 GLU B O 1
ATOM 3815 N N . ASP B 1 239 ? -12.25 -4.258 21.734 1 49.94 239 ASP B N 1
ATOM 3816 C CA . ASP B 1 239 ? -13.367 -5.156 22.016 1 49.94 239 ASP B CA 1
ATOM 3817 C C . ASP B 1 239 ? -13.727 -5.977 20.781 1 49.94 239 ASP B C 1
ATOM 3819 O O . ASP B 1 239 ? -14.648 -6.797 20.812 1 49.94 239 ASP B O 1
ATOM 3823 N N . CYS B 1 240 ? -13.523 -5.656 19.656 1 37.78 240 CYS B N 1
ATOM 3824 C CA . CYS B 1 240 ? -13.828 -6.844 18.875 1 37.78 240 CYS B CA 1
ATOM 3825 C C . CYS B 1 240 ? -13.008 -8.039 19.344 1 37.78 240 CYS B C 1
ATOM 3827 O O . CYS B 1 240 ? -13.031 -9.102 18.719 1 37.78 240 CYS B O 1
ATOM 3829 N N . TYR B 1 241 ? -11.859 -7.918 19.969 1 29.78 241 TYR B N 1
ATOM 3830 C CA . TYR B 1 241 ? -11.445 -9.141 20.641 1 29.78 241 TYR B CA 1
ATOM 3831 C C . TYR B 1 241 ? -12.273 -9.383 21.891 1 29.78 241 TYR B C 1
ATOM 3833 O O . TYR B 1 241 ? -12.672 -8.438 22.578 1 29.78 241 TYR B O 1
#